Protein AF-A0A9P8XZT4-F1 (afdb_monomer)

Mean predicted aligned error: 15.13 Å

Structure (mmCIF, N/CA/C/O backbone):
data_AF-A0A9P8XZT4-F1
#
_entry.id   AF-A0A9P8XZT4-F1
#
loop_
_atom_site.group_PDB
_atom_site.id
_atom_site.type_symbol
_atom_site.label_atom_id
_atom_site.label_alt_id
_atom_site.label_comp_id
_atom_site.label_asym_id
_atom_site.label_entity_id
_atom_site.label_seq_id
_atom_site.pdbx_PDB_ins_code
_atom_site.Cartn_x
_atom_site.Cartn_y
_atom_site.Cartn_z
_atom_site.occupancy
_atom_site.B_iso_or_equiv
_atom_site.auth_seq_id
_atom_site.auth_comp_id
_atom_site.auth_asym_id
_atom_site.auth_atom_id
_atom_site.pdbx_PDB_model_num
ATOM 1 N N . MET A 1 1 ? 25.830 -25.599 44.514 1.00 41.09 1 MET A N 1
ATOM 2 C CA . MET A 1 1 ? 24.971 -24.622 45.222 1.00 41.09 1 MET A CA 1
ATOM 3 C C . MET A 1 1 ? 25.145 -23.293 44.499 1.00 41.09 1 MET A C 1
ATOM 5 O O . MET A 1 1 ? 26.163 -22.660 44.702 1.00 41.09 1 MET A O 1
ATOM 9 N N . LEU A 1 2 ? 24.335 -22.902 43.520 1.00 36.41 2 LEU A N 1
ATOM 10 C CA . LEU A 1 2 ? 22.874 -22.898 43.446 1.00 36.41 2 LEU A CA 1
ATOM 11 C C . LEU A 1 2 ? 22.393 -23.419 42.082 1.00 36.41 2 LEU A C 1
ATOM 13 O O . LEU A 1 2 ? 22.782 -22.883 41.049 1.00 36.41 2 LEU A O 1
ATOM 17 N N . ASP A 1 3 ? 21.547 -24.446 42.111 1.00 35.56 3 ASP A N 1
ATOM 18 C CA . ASP A 1 3 ? 20.791 -24.936 40.960 1.00 35.56 3 ASP A CA 1
ATOM 19 C C . ASP A 1 3 ? 19.491 -24.132 40.785 1.00 35.56 3 ASP A C 1
ATOM 21 O O . ASP A 1 3 ? 18.812 -23.801 41.753 1.00 35.56 3 ASP A O 1
ATOM 25 N N . THR A 1 4 ? 19.177 -23.856 39.518 1.00 47.72 4 THR A N 1
ATOM 26 C CA . THR A 1 4 ? 17.858 -23.706 38.871 1.00 47.72 4 THR A CA 1
ATOM 27 C C . THR A 1 4 ? 16.615 -23.404 39.732 1.00 47.72 4 THR A C 1
ATOM 29 O O . THR A 1 4 ? 16.105 -24.260 40.443 1.00 47.72 4 THR A O 1
ATOM 32 N N . THR A 1 5 ? 16.004 -22.228 39.531 1.00 41.41 5 THR A N 1
ATOM 33 C CA . THR A 1 5 ? 14.558 -22.022 39.762 1.00 41.41 5 THR A CA 1
ATOM 34 C C . THR A 1 5 ? 13.958 -21.143 38.660 1.00 41.41 5 THR A C 1
ATOM 36 O O . THR A 1 5 ? 13.770 -19.940 38.806 1.00 41.41 5 THR A O 1
ATOM 39 N N . SER A 1 6 ? 13.626 -21.752 37.522 1.00 49.53 6 SER A N 1
ATOM 40 C CA . SER A 1 6 ? 12.556 -21.228 36.673 1.00 49.53 6 SER A CA 1
ATOM 41 C C . SER A 1 6 ? 11.242 -21.429 37.431 1.00 49.53 6 SER A C 1
ATOM 43 O O . SER A 1 6 ? 10.693 -22.531 37.437 1.00 49.53 6 SER A O 1
ATOM 45 N N . SER A 1 7 ? 10.777 -20.407 38.147 1.00 51.44 7 SER A N 1
ATOM 46 C CA . SER A 1 7 ? 9.504 -20.450 38.865 1.00 51.44 7 SER A CA 1
ATOM 47 C C . SER A 1 7 ? 8.352 -20.575 37.865 1.00 51.44 7 SER A C 1
ATOM 49 O O . SER A 1 7 ? 7.966 -19.625 37.187 1.00 51.44 7 SER A O 1
ATOM 51 N N . THR A 1 8 ? 7.807 -21.782 37.741 1.00 66.44 8 THR A N 1
ATOM 52 C CA . THR A 1 8 ? 6.571 -22.037 37.003 1.00 66.44 8 THR A CA 1
ATOM 53 C C . THR A 1 8 ? 5.421 -21.289 37.677 1.00 66.44 8 THR A C 1
ATOM 55 O O . THR A 1 8 ? 5.265 -21.355 38.897 1.00 66.44 8 THR A O 1
ATOM 58 N N . LEU A 1 9 ? 4.637 -20.548 36.887 1.00 71.56 9 LEU A N 1
ATOM 59 C CA . LEU A 1 9 ? 3.424 -19.863 37.347 1.00 71.56 9 LEU A CA 1
ATOM 60 C C . LEU A 1 9 ? 2.508 -20.851 38.099 1.00 71.56 9 LEU A C 1
ATOM 62 O O . LEU A 1 9 ? 2.389 -21.989 37.648 1.00 71.56 9 LEU A O 1
ATOM 66 N N . PRO A 1 10 ? 1.841 -20.440 39.197 1.00 85.31 10 PRO A N 1
ATOM 67 C CA . PRO A 1 10 ? 0.886 -21.295 39.900 1.00 85.31 10 PRO A CA 1
ATOM 68 C C . PRO A 1 10 ? -0.184 -21.848 38.950 1.00 85.31 10 PRO A C 1
ATOM 70 O O . PRO A 1 10 ? -0.721 -21.089 38.138 1.00 85.31 10 PRO A O 1
ATOM 73 N N . ASP A 1 11 ? -0.534 -23.130 39.083 1.00 79.69 11 ASP A N 1
ATOM 74 C CA . ASP A 1 11 ? -1.438 -23.832 38.154 1.00 79.69 11 ASP A CA 1
ATOM 75 C C . ASP A 1 11 ? -2.777 -23.108 37.963 1.00 79.69 11 ASP A C 1
ATOM 77 O O . ASP A 1 11 ? -3.237 -22.941 36.837 1.00 79.69 11 ASP A O 1
ATOM 81 N N . PHE A 1 12 ? -3.344 -22.552 39.038 1.00 82.06 12 PHE A N 1
ATOM 82 C CA . PHE A 1 12 ? -4.561 -21.736 38.976 1.00 82.06 12 PHE A CA 1
ATOM 83 C C . PHE A 1 12 ? -4.414 -20.507 38.063 1.00 82.06 12 PHE A C 1
ATOM 85 O O . PHE A 1 12 ? -5.311 -20.185 37.287 1.00 82.06 12 PHE A O 1
ATOM 92 N N . VAL A 1 13 ? -3.278 -19.808 38.133 1.00 78.44 13 VAL A N 1
ATOM 93 C CA . VAL A 1 13 ? -3.016 -18.626 37.298 1.00 78.44 13 VAL A CA 1
ATOM 94 C C . VAL A 1 13 ? -2.826 -19.053 35.844 1.00 78.44 13 VAL A C 1
ATOM 96 O O . VAL A 1 13 ? -3.349 -18.403 34.941 1.00 78.44 13 VAL A O 1
ATOM 99 N N . ALA A 1 14 ? -2.135 -20.170 35.608 1.00 75.06 14 ALA A N 1
ATOM 100 C CA . ALA A 1 14 ? -1.971 -20.727 34.270 1.00 75.06 14 ALA A CA 1
ATOM 101 C C . ALA A 1 14 ? -3.313 -21.172 33.657 1.00 75.06 14 ALA A C 1
ATOM 103 O O . ALA A 1 14 ? -3.552 -20.929 32.474 1.00 75.06 14 ALA A O 1
ATOM 104 N N . GLU A 1 15 ? -4.206 -21.772 34.446 1.00 79.00 15 GLU A N 1
ATOM 105 C CA . GLU A 1 15 ? -5.560 -22.138 34.020 1.00 79.00 15 GLU A CA 1
ATOM 106 C C . GLU A 1 15 ? -6.418 -20.913 33.706 1.00 79.00 15 GLU A C 1
ATOM 108 O O . GLU A 1 15 ? -7.066 -20.885 32.662 1.00 79.00 15 GLU A O 1
ATOM 113 N N . GLN A 1 16 ? -6.377 -19.870 34.540 1.00 77.19 16 GLN A N 1
ATOM 114 C CA . GLN A 1 16 ? -7.109 -18.629 34.272 1.00 77.19 16 GLN A CA 1
ATOM 115 C C . GLN A 1 16 ? -6.600 -17.929 33.008 1.00 77.19 16 GLN A C 1
ATOM 117 O O . GLN A 1 16 ? -7.400 -17.521 32.170 1.00 77.19 16 GLN A O 1
ATOM 122 N N . LEU A 1 17 ? -5.281 -17.850 32.806 1.00 75.56 17 LEU A N 1
ATOM 123 C CA . LEU A 1 17 ? -4.704 -17.271 31.588 1.00 75.56 17 LEU A CA 1
ATOM 124 C C . LEU A 1 17 ? -5.090 -18.070 30.334 1.00 75.56 17 LEU A C 1
ATOM 126 O O . LEU A 1 17 ? -5.412 -17.476 29.307 1.00 75.56 17 LEU A O 1
ATOM 130 N N . LYS A 1 18 ? -5.128 -19.407 30.417 1.00 75.00 18 LYS A N 1
ATOM 131 C CA . LYS A 1 18 ? -5.632 -20.261 29.328 1.00 75.00 18 LYS A CA 1
ATOM 132 C C . LYS A 1 18 ? -7.135 -20.075 29.104 1.00 75.00 18 LYS A C 1
ATOM 134 O O . LYS A 1 18 ? -7.577 -20.067 27.958 1.00 75.00 18 LYS A O 1
ATOM 139 N N . PHE A 1 19 ? -7.917 -19.882 30.167 1.00 78.50 19 PHE A N 1
ATOM 140 C CA . PHE A 1 19 ? -9.357 -19.642 30.081 1.00 78.50 19 PHE A CA 1
ATOM 141 C C . PHE A 1 19 ? -9.683 -18.333 29.351 1.00 78.50 19 PHE A C 1
ATOM 143 O O . PHE A 1 19 ? -10.593 -18.323 28.527 1.00 78.50 19 PHE A O 1
ATOM 150 N N . LEU A 1 20 ? -8.901 -17.267 29.565 1.00 69.31 20 LEU A N 1
ATOM 151 C CA . LEU A 1 20 ? -9.070 -15.987 28.856 1.00 69.31 20 LEU A CA 1
ATOM 152 C C . LEU A 1 20 ? -8.923 -16.108 27.333 1.00 69.31 20 LEU A C 1
ATOM 154 O O . LEU A 1 20 ? -9.498 -15.317 26.589 1.00 69.31 20 LEU A O 1
ATOM 158 N N . VAL A 1 21 ? -8.158 -17.095 26.868 1.00 70.38 21 VAL A N 1
ATOM 159 C CA . VAL A 1 21 ? -7.951 -17.362 25.442 1.00 70.38 21 VAL A CA 1
ATOM 160 C C . VAL A 1 21 ? -8.938 -18.412 24.919 1.00 70.38 21 VAL A C 1
ATOM 162 O O . VAL A 1 21 ? -9.202 -18.442 23.720 1.00 70.38 21 VAL A O 1
ATOM 165 N N . ASN A 1 22 ? -9.522 -19.251 25.779 1.00 76.31 22 ASN A N 1
ATOM 166 C CA . ASN A 1 22 ? -10.426 -20.328 25.376 1.00 76.31 22 ASN A CA 1
ATOM 167 C C . ASN A 1 22 ? -11.762 -19.806 24.795 1.00 76.31 22 ASN A C 1
ATOM 169 O O . ASN A 1 22 ? -12.221 -18.698 25.079 1.00 76.31 22 ASN A O 1
ATOM 173 N N . SER A 1 23 ? -12.400 -20.649 23.981 1.00 66.81 23 SER A N 1
ATOM 174 C CA . SER A 1 23 ? -13.705 -20.432 23.345 1.00 66.81 23 SER A CA 1
ATOM 175 C C . SER A 1 23 ? -14.805 -20.020 24.325 1.00 66.81 23 SER A C 1
ATOM 177 O O . SER A 1 23 ? -15.505 -19.034 24.078 1.00 66.81 23 SER A O 1
ATOM 179 N N . ASP A 1 24 ? -14.899 -20.705 25.462 1.00 72.12 24 ASP A N 1
ATOM 180 C CA . ASP A 1 24 ? -15.887 -20.408 26.499 1.00 72.12 24 ASP A CA 1
ATOM 181 C C . ASP A 1 24 ? -15.605 -19.076 27.202 1.00 72.12 24 ASP A C 1
ATOM 183 O O . ASP A 1 24 ? -16.535 -18.331 27.498 1.00 72.12 24 ASP A O 1
ATOM 187 N N . GLY A 1 25 ? -14.331 -18.728 27.411 1.00 72.38 25 GLY A N 1
ATOM 188 C CA . GLY A 1 25 ? -13.934 -17.492 28.086 1.00 72.38 25 GLY A CA 1
ATOM 189 C C . GLY A 1 25 ? -14.255 -16.240 27.275 1.00 72.38 25 GLY A C 1
ATOM 190 O O . GLY A 1 25 ? -14.838 -15.297 27.807 1.00 72.38 25 GLY A O 1
ATOM 191 N N . ILE A 1 26 ? -13.953 -16.239 25.972 1.00 71.06 26 ILE A N 1
ATOM 192 C CA . ILE A 1 26 ? -14.266 -15.105 25.082 1.00 71.06 26 ILE A CA 1
ATOM 193 C C . ILE A 1 26 ? -15.778 -14.981 24.859 1.00 71.06 26 ILE A C 1
ATOM 195 O O . ILE A 1 26 ? -16.307 -13.870 24.836 1.00 71.06 26 ILE A O 1
ATOM 199 N N . SER A 1 27 ? -16.494 -16.102 24.749 1.00 68.69 27 SER A N 1
ATOM 200 C CA . SER A 1 27 ? -17.956 -16.097 24.606 1.00 68.69 27 SER A CA 1
ATOM 201 C C . SER A 1 27 ? -18.647 -15.613 25.881 1.00 68.69 27 SER A C 1
ATOM 203 O O . SER A 1 27 ? -19.569 -14.801 25.814 1.00 68.69 27 SER A O 1
ATOM 205 N N . GLU A 1 28 ? -18.175 -16.053 27.050 1.00 75.88 28 GLU A N 1
ATOM 206 C CA . GLU A 1 28 ? -18.648 -15.567 28.346 1.00 75.88 28 GLU A CA 1
ATOM 207 C C . GLU A 1 28 ? -18.312 -14.091 28.542 1.00 75.88 28 GLU A C 1
ATOM 209 O O . GLU A 1 28 ? -19.119 -13.353 29.099 1.00 75.88 28 GLU A O 1
ATOM 214 N N . LEU A 1 29 ? -17.167 -13.626 28.042 1.00 74.31 29 LEU A N 1
ATOM 215 C CA . LEU A 1 29 ? -16.813 -12.216 28.068 1.00 74.31 29 LEU A CA 1
ATOM 216 C C . LEU A 1 29 ? -17.762 -11.386 27.205 1.00 74.31 29 LEU A C 1
ATOM 218 O O . LEU A 1 29 ? -18.354 -10.438 27.714 1.00 74.31 29 LEU A O 1
ATOM 222 N N . LEU A 1 30 ? -17.978 -11.767 25.944 1.00 70.44 30 LEU A N 1
ATOM 223 C CA . LEU A 1 30 ? -18.949 -11.100 25.073 1.00 70.44 30 LEU A CA 1
ATOM 224 C C . LEU A 1 30 ? -20.351 -11.117 25.701 1.00 70.44 30 LEU A C 1
ATOM 226 O O . LEU A 1 30 ? -21.034 -10.094 25.708 1.00 70.44 30 LEU A O 1
ATOM 230 N N . ARG A 1 31 ? -20.754 -12.238 26.315 1.00 71.25 31 ARG A N 1
ATOM 231 C CA . ARG A 1 31 ? -22.026 -12.350 27.040 1.00 71.25 31 ARG A CA 1
ATOM 232 C C . ARG A 1 31 ? -22.084 -11.383 28.219 1.00 71.25 31 ARG A C 1
ATOM 234 O O . ARG A 1 31 ? -23.047 -10.626 28.315 1.00 71.25 31 ARG A O 1
ATOM 241 N N . ARG A 1 32 ? -21.058 -11.357 29.072 1.00 71.50 32 ARG A N 1
ATOM 242 C CA . ARG A 1 32 ? -20.968 -10.444 30.218 1.00 71.50 32 ARG A CA 1
ATOM 243 C C . ARG A 1 32 ? -21.059 -8.998 29.767 1.00 71.50 32 ARG A C 1
ATOM 245 O O . ARG A 1 32 ? -21.919 -8.295 30.282 1.00 71.50 32 ARG A O 1
ATOM 252 N N . PHE A 1 33 ? -20.308 -8.613 28.738 1.00 66.88 33 PHE A N 1
ATOM 253 C CA . PHE A 1 33 ? -20.389 -7.281 28.138 1.00 66.88 33 PHE A CA 1
ATOM 254 C C . PHE A 1 33 ? -21.810 -6.942 27.668 1.00 66.88 33 PHE A C 1
ATOM 256 O O . PHE A 1 33 ? -22.321 -5.886 28.023 1.00 66.88 33 PHE A O 1
ATOM 263 N N . THR A 1 34 ? -22.498 -7.850 26.964 1.00 63.94 34 THR A N 1
ATOM 264 C CA . THR A 1 34 ? -23.896 -7.614 26.540 1.00 63.94 34 THR A CA 1
ATOM 265 C C . THR A 1 34 ? -24.903 -7.554 27.692 1.00 63.94 34 THR A C 1
ATOM 267 O O . THR A 1 34 ? -25.994 -7.016 27.520 1.00 63.94 34 THR A O 1
ATOM 270 N N . THR A 1 35 ? -24.585 -8.131 28.856 1.00 64.38 35 THR A N 1
ATOM 271 C CA . THR A 1 35 ? -25.451 -8.081 30.047 1.00 64.38 35 THR A CA 1
ATOM 272 C C . THR A 1 35 ? -25.158 -6.889 30.952 1.00 64.38 35 THR A C 1
ATOM 274 O O . THR A 1 35 ? -26.060 -6.426 31.644 1.00 64.38 35 THR A O 1
ATOM 277 N N . THR A 1 36 ? -23.918 -6.392 30.958 1.00 58.19 36 THR A N 1
ATOM 278 C CA . THR A 1 36 ? -23.486 -5.247 31.770 1.00 58.19 36 THR A CA 1
ATOM 279 C C . THR A 1 36 ? -23.626 -3.916 31.045 1.00 58.19 36 THR A C 1
ATOM 281 O O . THR A 1 36 ? -23.575 -2.885 31.708 1.00 58.19 36 THR A O 1
ATOM 284 N N . SER A 1 37 ? -23.812 -3.922 29.719 1.00 54.22 37 SER A N 1
ATOM 285 C CA . SER A 1 37 ? -24.103 -2.723 28.933 1.00 54.22 37 SER A CA 1
ATOM 286 C C . SER A 1 37 ? -25.434 -2.122 29.391 1.00 54.22 37 SER A C 1
ATOM 288 O O . SER A 1 37 ? -26.519 -2.548 28.978 1.00 54.22 37 SER A O 1
ATOM 290 N N . SER A 1 38 ? -25.353 -1.168 30.315 1.00 46.41 38 SER A N 1
ATOM 291 C CA . SER A 1 38 ? -26.501 -0.418 30.807 1.00 46.41 38 SER A CA 1
ATOM 292 C C . SER A 1 38 ? -26.961 0.549 29.713 1.00 46.41 38 SER A C 1
ATOM 294 O O . SER A 1 38 ? -26.127 1.250 29.144 1.00 46.41 38 SER A O 1
ATOM 296 N N . PRO A 1 39 ? -28.272 0.691 29.446 1.00 51.78 39 PRO A N 1
ATOM 297 C CA . PRO A 1 39 ? -28.791 1.631 28.446 1.00 51.78 39 PRO A CA 1
ATOM 298 C C . PRO A 1 39 ? -28.491 3.114 28.752 1.00 51.78 39 PRO A C 1
ATOM 300 O O . PRO A 1 39 ? -28.840 3.980 27.952 1.00 51.78 39 PRO A O 1
ATOM 303 N N . SER A 1 40 ? -27.886 3.424 29.905 1.00 44.03 40 SER A N 1
ATOM 304 C CA . SER A 1 40 ? -27.545 4.780 30.348 1.00 44.03 40 SER A CA 1
ATOM 305 C C . SER A 1 40 ? -26.144 5.249 29.947 1.00 44.03 40 SER A C 1
ATOM 307 O O . SER A 1 40 ? -25.912 6.455 29.910 1.00 44.03 40 SER A O 1
ATOM 309 N N . VAL A 1 41 ? -25.210 4.329 29.687 1.00 48.72 41 VAL A N 1
ATOM 310 C CA . VAL A 1 41 ? -23.827 4.648 29.309 1.00 48.72 41 VAL A CA 1
ATOM 311 C C . VAL A 1 41 ? -23.712 4.426 27.808 1.00 48.72 41 VAL A C 1
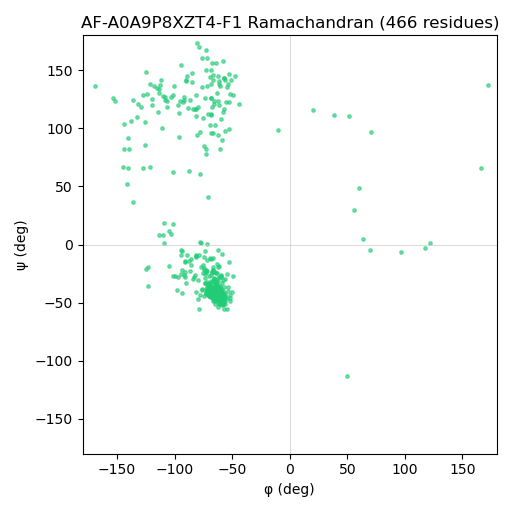ATOM 313 O O . VAL A 1 41 ? -24.167 3.414 27.283 1.00 48.72 41 VAL A O 1
ATOM 316 N N . GLY A 1 42 ? -23.227 5.426 27.076 1.00 55.78 42 GLY A N 1
ATOM 317 C CA . GLY A 1 42 ? -23.266 5.393 25.619 1.00 55.78 42 GLY A CA 1
ATOM 318 C C . GLY A 1 42 ? -22.550 4.150 25.060 1.00 55.78 42 GLY A C 1
ATOM 319 O O . GLY A 1 42 ? -21.478 3.802 25.545 1.00 55.78 42 GLY A O 1
ATOM 320 N N . PRO A 1 43 ? -23.050 3.533 23.975 1.00 60.28 43 PRO A N 1
ATOM 321 C CA . PRO A 1 43 ? -22.443 2.345 23.346 1.00 60.28 43 PRO A CA 1
ATOM 322 C C . PRO A 1 43 ? -20.992 2.548 22.862 1.00 60.28 43 PRO A C 1
ATOM 324 O O . PRO A 1 43 ? -20.339 1.600 22.442 1.00 60.28 43 PRO A O 1
ATOM 327 N N . SER A 1 44 ? -20.484 3.784 22.891 1.00 64.81 44 SER A N 1
ATOM 328 C CA . SER A 1 44 ? -19.087 4.098 22.594 1.00 64.81 44 SER A CA 1
ATOM 329 C C . SER A 1 44 ? -18.143 3.734 23.743 1.00 64.81 44 SER A C 1
ATOM 331 O O . SER A 1 44 ? -17.046 3.263 23.474 1.00 64.81 44 SER A O 1
ATOM 333 N N . GLU A 1 45 ? -18.543 3.926 25.004 1.00 72.19 45 GLU A N 1
ATOM 334 C CA . GLU A 1 45 ? -17.672 3.651 26.161 1.00 72.19 45 GLU A CA 1
ATOM 335 C C . GLU A 1 45 ? -17.506 2.139 26.372 1.00 72.19 45 GLU A C 1
ATOM 337 O O . GLU A 1 45 ? -16.388 1.649 26.535 1.00 72.19 45 GLU A O 1
ATOM 342 N N . ASP A 1 46 ? -18.596 1.379 26.234 1.00 73.81 46 ASP A N 1
ATOM 343 C CA . ASP A 1 46 ? -18.566 -0.088 26.284 1.00 73.81 46 ASP A CA 1
ATOM 344 C C . ASP A 1 46 ? -17.695 -0.681 25.163 1.00 73.81 46 ASP A C 1
ATOM 346 O O . ASP A 1 46 ? -16.941 -1.635 25.380 1.00 73.81 46 ASP A O 1
ATOM 350 N N . ALA A 1 47 ? -17.758 -0.096 23.959 1.00 78.50 47 ALA A N 1
ATOM 351 C CA . ALA A 1 47 ? -16.897 -0.484 22.844 1.00 78.50 47 ALA A CA 1
ATOM 352 C C . ALA A 1 47 ? -15.418 -0.191 23.137 1.00 78.50 47 ALA A C 1
ATOM 354 O O . ALA A 1 47 ? -14.576 -1.046 22.868 1.00 78.50 47 ALA A O 1
ATOM 355 N N . ASN A 1 48 ? -15.107 0.962 23.736 1.00 81.38 48 ASN A N 1
ATOM 356 C CA . ASN A 1 48 ? -13.742 1.335 24.107 1.00 81.38 48 ASN A CA 1
ATOM 357 C C . ASN A 1 48 ? -13.148 0.372 25.147 1.00 81.38 48 ASN A C 1
ATOM 359 O O . ASN A 1 48 ? -11.994 -0.044 25.012 1.00 81.38 48 ASN A O 1
ATOM 363 N N . LEU A 1 49 ? -13.925 -0.019 26.164 1.00 81.88 49 LEU A N 1
ATOM 364 C CA . LEU A 1 49 ? -13.469 -0.951 27.198 1.00 81.88 49 LEU A CA 1
ATOM 365 C C . LEU A 1 49 ? -13.198 -2.345 26.617 1.00 81.88 49 LEU A C 1
ATOM 367 O O . LEU A 1 49 ? -12.138 -2.927 26.868 1.00 81.88 49 LEU A O 1
ATOM 371 N N . LEU A 1 50 ? -14.121 -2.856 25.796 1.00 83.56 50 LEU A N 1
ATOM 372 C CA . LEU A 1 50 ? -13.944 -4.132 25.105 1.00 83.56 50 LEU A CA 1
ATOM 373 C C . LEU A 1 50 ? -12.748 -4.084 24.144 1.00 83.56 50 LEU A C 1
ATOM 375 O O . LEU A 1 50 ? -11.973 -5.042 24.075 1.00 83.56 50 LEU A O 1
ATOM 379 N N . ALA A 1 51 ? -12.569 -2.966 23.434 1.00 83.62 51 ALA A N 1
ATOM 380 C CA . ALA A 1 51 ? -11.451 -2.772 22.525 1.00 83.62 51 ALA A CA 1
ATOM 381 C C . ALA A 1 51 ? -10.112 -2.751 23.262 1.00 83.62 51 ALA A C 1
ATOM 383 O O . ALA A 1 51 ? -9.194 -3.480 22.889 1.00 83.62 51 ALA A O 1
ATOM 384 N N . GLY A 1 52 ? -10.018 -1.987 24.352 1.00 82.94 52 GLY A N 1
ATOM 385 C CA . GLY A 1 52 ? -8.831 -1.939 25.200 1.00 82.94 52 GLY A CA 1
ATOM 386 C C . GLY A 1 52 ? -8.469 -3.313 25.758 1.00 82.94 52 GLY A C 1
ATOM 387 O O . GLY A 1 52 ? -7.327 -3.746 25.626 1.00 82.94 52 GLY A O 1
ATOM 388 N N . TYR A 1 53 ? -9.449 -4.034 26.306 1.00 83.69 53 TYR A N 1
ATOM 389 C CA . TYR A 1 53 ? -9.238 -5.383 26.825 1.00 83.69 53 TYR A CA 1
ATOM 390 C C . TYR A 1 53 ? -8.755 -6.358 25.740 1.00 83.69 53 TYR A C 1
ATOM 392 O O . TYR A 1 53 ? -7.773 -7.077 25.928 1.00 83.69 53 TYR A O 1
ATOM 400 N N . THR A 1 54 ? -9.405 -6.351 24.577 1.00 83.56 54 THR A N 1
ATOM 401 C CA . THR A 1 54 ? -9.068 -7.251 23.468 1.00 83.56 54 THR A CA 1
ATOM 402 C C . THR A 1 54 ? -7.680 -6.960 22.901 1.00 83.56 54 THR A C 1
ATOM 404 O O . THR A 1 54 ? -6.917 -7.886 22.640 1.00 83.56 54 THR A O 1
ATOM 407 N N . LEU A 1 55 ? -7.311 -5.686 22.750 1.00 84.25 55 LEU A N 1
ATOM 408 C CA . LEU A 1 55 ? -5.972 -5.303 22.300 1.00 84.25 55 LEU A CA 1
ATOM 409 C C . LEU A 1 55 ? -4.893 -5.728 23.302 1.00 84.25 55 LEU A C 1
ATOM 411 O O . LEU A 1 55 ? -3.814 -6.155 22.895 1.00 84.25 55 LEU A O 1
ATOM 415 N N . VAL A 1 56 ? -5.178 -5.655 24.607 1.00 84.25 56 VAL A N 1
ATOM 416 C CA . VAL A 1 56 ? -4.274 -6.183 25.638 1.00 84.25 56 VAL A CA 1
ATOM 417 C C . VAL A 1 56 ? -4.144 -7.701 25.511 1.00 84.25 56 VAL A C 1
ATOM 419 O O . VAL A 1 56 ? -3.022 -8.200 25.515 1.00 84.25 56 VAL A O 1
ATOM 422 N N . LEU A 1 57 ? -5.243 -8.435 25.305 1.00 83.06 57 LEU A N 1
ATOM 423 C CA . LEU A 1 57 ? -5.181 -9.881 25.063 1.00 83.06 57 LEU A CA 1
ATOM 424 C C . LEU A 1 57 ? -4.330 -10.236 23.839 1.00 83.06 57 LEU A C 1
ATOM 426 O O . LEU A 1 57 ? -3.483 -11.123 23.927 1.00 83.06 57 LEU A O 1
ATOM 430 N N . LEU A 1 58 ? -4.519 -9.536 22.718 1.00 83.69 58 LEU A N 1
ATOM 431 C CA . LEU A 1 58 ? -3.751 -9.767 21.491 1.00 83.69 58 LEU A CA 1
ATOM 432 C C . LEU A 1 58 ? -2.254 -9.484 21.686 1.00 83.69 58 LEU A C 1
ATOM 434 O O . LEU A 1 58 ? -1.421 -10.205 21.140 1.00 83.69 58 LEU A O 1
ATOM 438 N N . LYS A 1 59 ? -1.902 -8.482 22.502 1.00 81.56 59 LYS A N 1
ATOM 439 C CA . LYS A 1 59 ? -0.505 -8.183 22.856 1.00 81.56 59 LYS A CA 1
ATOM 440 C C . LYS A 1 59 ? 0.101 -9.214 23.809 1.00 81.56 59 LYS A C 1
ATOM 442 O O . LYS A 1 59 ? 1.260 -9.578 23.643 1.00 81.56 59 LYS A O 1
ATOM 447 N N . CYS A 1 60 ? -0.651 -9.674 24.808 1.00 83.12 60 CYS A N 1
ATOM 448 C CA . CYS A 1 60 ? -0.167 -10.647 25.789 1.00 83.12 60 CYS A CA 1
ATOM 449 C C . CYS A 1 60 ? -0.045 -12.065 25.211 1.00 83.12 60 CYS A C 1
ATOM 451 O O . CYS A 1 60 ? 0.810 -12.829 25.656 1.00 83.12 60 CYS A O 1
ATOM 453 N N . PHE A 1 61 ? -0.871 -12.416 24.220 1.00 82.56 61 PHE A N 1
ATOM 454 C CA . PHE A 1 61 ? -0.934 -13.757 23.633 1.00 82.56 61 PHE A CA 1
ATOM 455 C C . PHE A 1 61 ? -0.805 -13.730 22.100 1.00 82.56 61 PHE A C 1
ATOM 457 O O . PHE A 1 61 ? -1.740 -14.122 21.398 1.00 82.56 61 PHE A O 1
ATOM 464 N N . PRO A 1 62 ? 0.358 -13.332 21.549 1.00 80.69 62 PRO A N 1
ATOM 465 C CA . PRO A 1 62 ? 0.537 -13.197 20.101 1.00 80.69 62 PRO A CA 1
ATOM 466 C C . PRO A 1 62 ? 0.321 -14.519 19.348 1.00 80.69 62 PRO A C 1
ATOM 468 O O . PRO A 1 62 ? -0.283 -14.527 18.279 1.00 80.69 62 PRO A O 1
ATOM 471 N N . ASN A 1 63 ? 0.725 -15.650 19.938 1.00 83.00 63 ASN A N 1
ATOM 472 C CA . ASN A 1 63 ? 0.586 -16.980 19.329 1.00 83.00 63 ASN A CA 1
ATOM 473 C C . ASN A 1 63 ? -0.876 -17.423 19.146 1.00 83.00 63 ASN A C 1
ATOM 475 O O . ASN A 1 63 ? -1.152 -18.248 18.285 1.00 83.00 63 ASN A O 1
ATOM 479 N N . TYR A 1 64 ? -1.804 -16.875 19.935 1.00 81.38 64 TYR A N 1
ATOM 480 C CA . TYR A 1 64 ? -3.238 -17.170 19.849 1.00 81.38 64 TYR A CA 1
ATOM 481 C C . TYR A 1 64 ? -4.029 -16.032 19.189 1.00 81.38 64 TYR A C 1
ATOM 483 O O . TYR A 1 64 ? -5.259 -16.014 19.244 1.00 81.38 64 TYR A O 1
ATOM 491 N N . GLY A 1 65 ? -3.343 -15.060 18.578 1.00 80.94 65 GLY A N 1
ATOM 492 C CA . GLY A 1 65 ? -3.976 -13.863 18.029 1.00 80.94 65 GLY A CA 1
ATOM 493 C C . GLY A 1 65 ? -5.021 -14.171 16.957 1.00 80.94 65 GLY A C 1
ATOM 494 O O . GLY A 1 65 ? -6.110 -13.599 16.982 1.00 80.94 65 GLY A O 1
ATOM 495 N N . ASP A 1 66 ? -4.728 -15.102 16.048 1.00 83.31 66 ASP A N 1
ATOM 496 C CA . ASP A 1 66 ? -5.664 -15.485 14.985 1.00 83.31 66 ASP A CA 1
ATOM 497 C C . ASP A 1 66 ? -6.878 -16.236 15.543 1.00 83.31 66 ASP A C 1
ATOM 499 O O . ASP A 1 66 ? -8.009 -15.936 15.164 1.00 83.31 66 ASP A O 1
ATOM 503 N N . ASP A 1 67 ? -6.684 -17.110 16.530 1.00 81.62 67 ASP A N 1
ATOM 504 C CA . ASP A 1 67 ? -7.784 -17.809 17.194 1.00 81.62 67 ASP A CA 1
ATOM 505 C C . ASP A 1 67 ? -8.726 -16.841 17.929 1.00 81.62 67 ASP A C 1
ATOM 507 O O . ASP A 1 67 ? -9.951 -16.987 17.879 1.00 81.62 67 ASP A O 1
ATOM 511 N N . ILE A 1 68 ? -8.170 -15.822 18.596 1.00 81.62 68 ILE A N 1
ATOM 512 C CA . ILE A 1 68 ? -8.946 -14.761 19.252 1.00 81.62 68 ILE A CA 1
ATOM 513 C C . ILE A 1 68 ? -9.756 -13.983 18.204 1.00 81.62 68 ILE A C 1
ATOM 515 O O . ILE A 1 68 ? -10.952 -13.756 18.402 1.00 81.62 68 ILE A O 1
ATOM 519 N N . LYS A 1 69 ? -9.148 -13.624 17.065 1.00 85.81 69 LYS A N 1
ATOM 520 C CA . LYS A 1 69 ? -9.828 -12.911 15.968 1.00 85.81 69 LYS A CA 1
ATOM 521 C C . LYS A 1 69 ? -10.938 -13.748 15.333 1.00 85.81 69 LYS A C 1
ATOM 523 O O . LYS A 1 69 ? -12.028 -13.219 15.123 1.00 85.81 69 LYS A O 1
ATOM 528 N N . ILE A 1 70 ? -10.711 -15.043 15.093 1.00 84.62 70 ILE A N 1
ATOM 529 C CA . ILE A 1 70 ? -11.734 -15.983 14.601 1.00 84.62 70 ILE A CA 1
ATOM 530 C C . ILE A 1 70 ? -12.921 -16.014 15.565 1.00 84.62 70 ILE A C 1
ATOM 532 O O . ILE A 1 70 ? -14.075 -15.901 15.148 1.00 84.62 70 ILE A O 1
ATOM 536 N N . ARG A 1 71 ? -12.656 -16.114 16.870 1.00 79.81 71 ARG A N 1
ATOM 537 C CA . ARG A 1 71 ? -13.716 -16.161 17.884 1.00 79.81 71 ARG A CA 1
ATOM 538 C C . ARG A 1 71 ? -14.515 -14.864 17.950 1.00 79.81 71 ARG A C 1
ATOM 540 O O . ARG A 1 71 ? -15.742 -14.909 17.937 1.00 79.81 71 ARG A O 1
ATOM 547 N N . LEU A 1 72 ? -13.846 -13.713 17.937 1.00 82.44 72 LEU A N 1
ATOM 548 C CA . LEU A 1 72 ? -14.516 -12.410 17.883 1.00 82.44 72 LEU A CA 1
ATOM 549 C C . LEU A 1 72 ? -15.340 -12.242 16.605 1.00 82.44 72 LEU A C 1
ATOM 551 O O . LEU A 1 72 ? -16.441 -11.698 16.650 1.00 82.44 72 LEU A O 1
ATOM 555 N N . PHE A 1 73 ? -14.845 -12.756 15.480 1.00 81.50 73 PHE A N 1
ATOM 556 C CA . PHE A 1 73 ? -15.554 -12.749 14.206 1.00 81.50 73 PHE A CA 1
ATOM 557 C C . PHE A 1 73 ? -16.854 -13.575 14.244 1.00 81.50 73 PHE A C 1
ATOM 559 O O . PHE A 1 73 ? -17.876 -13.156 13.689 1.00 81.50 73 PHE A O 1
ATOM 566 N N . HIS A 1 74 ? -16.856 -14.714 14.941 1.00 78.44 74 HIS A N 1
ATOM 567 C CA . HIS A 1 74 ? -18.066 -15.509 15.178 1.00 78.44 74 HIS A CA 1
ATOM 568 C C . HIS A 1 74 ? -18.985 -14.935 16.267 1.00 78.44 74 HIS A C 1
ATOM 570 O O . HIS A 1 74 ? -20.167 -15.264 16.281 1.00 78.44 74 HIS A O 1
ATOM 576 N N . GLY A 1 75 ? -18.477 -14.059 17.136 1.00 77.44 75 GLY A N 1
ATOM 577 C CA . GLY A 1 75 ? -19.249 -13.430 18.206 1.00 77.44 75 GLY A CA 1
ATOM 578 C C . GLY A 1 75 ? -20.341 -12.478 17.707 1.00 77.44 75 GLY A C 1
ATOM 579 O O . GLY A 1 75 ? -20.135 -11.717 16.759 1.00 77.44 75 GLY A O 1
ATOM 580 N N . ASP A 1 76 ? -21.492 -12.498 18.380 1.00 79.12 76 ASP A N 1
ATOM 581 C CA . ASP A 1 76 ? -22.605 -11.574 18.149 1.00 79.12 76 ASP A CA 1
ATOM 582 C C . ASP A 1 76 ? -22.848 -10.700 19.375 1.00 79.12 76 ASP A C 1
ATOM 584 O O . ASP A 1 76 ? -22.926 -11.189 20.504 1.00 79.12 76 ASP A O 1
ATOM 588 N N . ILE A 1 77 ? -23.022 -9.401 19.140 1.00 77.75 77 ILE A N 1
ATOM 589 C CA . ILE A 1 77 ? -23.312 -8.417 20.178 1.00 77.75 77 ILE A CA 1
ATOM 590 C C . ILE A 1 77 ? -24.779 -8.018 20.049 1.00 77.75 77 ILE A C 1
ATOM 592 O O . ILE A 1 77 ? -25.251 -7.587 18.993 1.00 77.75 77 ILE A O 1
ATOM 596 N N . LYS A 1 78 ? -25.532 -8.184 21.137 1.00 72.06 78 LYS A N 1
ATOM 597 C CA . LYS A 1 78 ? -26.924 -7.737 21.221 1.00 72.06 78 LYS A CA 1
ATOM 598 C C . LYS A 1 78 ? -26.927 -6.258 21.569 1.00 72.06 78 LYS A C 1
ATOM 600 O O . LYS A 1 78 ? -26.495 -5.889 22.652 1.00 72.06 78 LYS A O 1
ATOM 605 N N . THR A 1 79 ? -27.437 -5.429 20.669 1.00 67.56 79 THR A N 1
ATOM 606 C CA . THR A 1 79 ? -27.599 -3.992 20.916 1.00 67.56 79 THR A CA 1
ATOM 607 C C . THR A 1 79 ? -29.082 -3.642 21.013 1.00 67.56 79 THR A C 1
ATOM 609 O O . THR A 1 79 ? -29.917 -4.194 20.293 1.00 67.56 79 THR A O 1
ATOM 612 N N . SER A 1 80 ? -29.425 -2.735 21.926 1.00 59.25 80 SER A N 1
ATOM 613 C CA . SER A 1 80 ? -30.777 -2.201 22.120 1.00 59.25 80 SER A CA 1
ATOM 614 C C . SER A 1 80 ? -30.898 -0.816 21.478 1.00 59.25 80 SER A C 1
ATOM 616 O O . SER A 1 80 ? -31.121 0.193 22.140 1.00 59.25 80 SER A O 1
ATOM 618 N N . SER A 1 81 ? -30.735 -0.740 20.157 1.00 50.72 81 SER A N 1
ATOM 619 C CA . SER A 1 81 ? -30.992 0.500 19.418 1.00 50.72 81 SER A CA 1
ATOM 620 C C . SER A 1 81 ? -32.489 0.607 19.099 1.00 50.72 81 SER A C 1
ATOM 622 O O . SER A 1 81 ? -33.030 -0.222 18.374 1.00 50.72 81 SER A O 1
ATOM 624 N N . SER A 1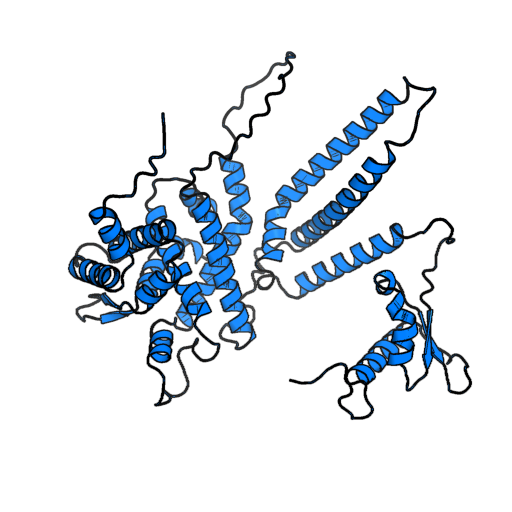 82 ? -33.176 1.622 19.637 1.00 47.22 82 SER A N 1
ATOM 625 C CA . SER A 1 82 ? -34.585 1.937 19.318 1.00 47.22 82 SER A CA 1
ATOM 626 C C . SER A 1 82 ? -35.601 0.817 19.640 1.00 47.22 82 SER A C 1
ATOM 628 O O . SER A 1 82 ? -36.427 0.432 18.815 1.00 47.22 82 SER A O 1
ATOM 630 N N . GLY A 1 83 ? -35.543 0.246 20.850 1.00 52.16 83 GLY A N 1
ATOM 631 C CA . GLY A 1 83 ? -36.589 -0.651 21.379 1.00 52.16 83 GLY A CA 1
ATOM 632 C C . GLY A 1 83 ? -36.723 -2.032 20.713 1.00 52.16 83 GLY A C 1
ATOM 633 O O . GLY A 1 83 ? -37.490 -2.860 21.199 1.00 52.16 83 GLY A O 1
ATOM 634 N N . LYS A 1 84 ? -35.963 -2.322 19.649 1.00 57.41 84 LYS A N 1
ATOM 635 C CA . LYS A 1 84 ? -35.821 -3.659 19.054 1.00 57.41 84 LYS A CA 1
ATOM 636 C C . LYS A 1 84 ? -34.433 -4.203 19.373 1.00 57.41 84 LYS A C 1
ATOM 638 O O . LYS A 1 84 ? -33.427 -3.549 19.120 1.00 57.41 84 LYS A O 1
ATOM 643 N N . GLN A 1 85 ? -34.375 -5.404 19.942 1.00 62.53 85 GLN A N 1
ATOM 644 C CA . GLN A 1 85 ? -33.112 -6.077 20.228 1.00 62.53 85 GLN A CA 1
ATOM 645 C C . GLN A 1 85 ? -32.535 -6.613 18.914 1.00 62.53 85 GLN A C 1
ATOM 647 O O . GLN A 1 85 ? -33.082 -7.551 18.337 1.00 62.53 85 GLN A O 1
ATOM 652 N N . GLN A 1 86 ? -31.459 -5.996 18.424 1.00 69.00 86 GLN A N 1
ATOM 653 C CA . GLN A 1 86 ? -30.795 -6.413 17.192 1.00 69.00 86 GLN A CA 1
ATOM 654 C C . GLN A 1 86 ? -29.453 -7.065 17.529 1.00 69.00 86 GLN A C 1
ATOM 656 O O . GLN A 1 86 ? -28.609 -6.479 18.210 1.00 69.00 86 GLN A O 1
ATOM 661 N N . THR A 1 87 ? -29.266 -8.298 17.060 1.00 76.19 87 THR A N 1
ATOM 662 C CA . THR A 1 87 ? -27.978 -8.998 17.071 1.00 76.19 87 THR A CA 1
ATOM 663 C C . THR A 1 87 ? -27.140 -8.496 15.904 1.00 76.19 87 THR A C 1
ATOM 665 O O . THR A 1 87 ? -27.545 -8.642 14.749 1.00 76.19 87 THR A O 1
ATOM 668 N N . ILE A 1 88 ? -25.994 -7.893 16.202 1.00 81.06 88 ILE A N 1
ATOM 669 C CA . ILE A 1 88 ? -25.068 -7.352 15.208 1.00 81.06 88 ILE A CA 1
ATOM 670 C C . ILE A 1 88 ? -23.738 -8.114 15.331 1.00 81.06 88 ILE A C 1
ATOM 672 O O . ILE A 1 88 ? -23.274 -8.326 16.456 1.00 81.06 88 ILE A O 1
ATOM 676 N N . PRO A 1 89 ? -23.100 -8.514 14.213 1.00 85.25 89 PRO A N 1
ATOM 677 C CA . PRO A 1 89 ? -21.761 -9.095 14.250 1.00 85.25 89 PRO A CA 1
ATOM 678 C C . PRO A 1 89 ? -20.747 -8.154 14.911 1.00 85.25 89 PRO A C 1
ATOM 680 O O . PRO A 1 89 ? -20.776 -6.944 14.669 1.00 85.25 89 PRO A O 1
ATOM 683 N N . THR A 1 90 ? -19.796 -8.699 15.674 1.00 83.94 90 THR A N 1
ATOM 684 C CA . THR A 1 90 ? -18.766 -7.916 16.389 1.00 83.94 90 THR A CA 1
ATOM 685 C C . THR A 1 90 ? -18.036 -6.907 15.492 1.00 83.94 90 THR A C 1
ATOM 687 O O . THR A 1 90 ? -17.820 -5.764 15.887 1.00 83.94 90 THR A O 1
ATOM 690 N N . VAL A 1 91 ? -17.701 -7.287 14.252 1.00 86.06 91 VAL A N 1
ATOM 691 C CA . VAL A 1 91 ? -17.004 -6.402 13.297 1.00 86.06 91 VAL A CA 1
ATOM 692 C C . VAL A 1 91 ? -17.849 -5.169 12.949 1.00 86.06 91 VAL A C 1
ATOM 694 O O . VAL A 1 91 ? -17.339 -4.050 12.968 1.00 86.06 91 VAL A O 1
ATOM 697 N N . LYS A 1 92 ? -19.153 -5.352 12.697 1.00 85.75 92 LYS A N 1
ATOM 698 C CA . LYS A 1 92 ? -20.087 -4.249 12.414 1.00 85.75 92 LYS A CA 1
ATOM 699 C C . LYS A 1 92 ? -20.339 -3.379 13.640 1.00 85.75 92 LYS A C 1
ATOM 701 O O . LYS A 1 92 ? -20.444 -2.163 13.516 1.00 85.75 92 LYS A O 1
ATOM 706 N N . TYR A 1 93 ? -20.383 -3.978 14.828 1.00 85.75 93 TYR A N 1
ATOM 707 C CA . TYR A 1 93 ? -20.477 -3.226 16.076 1.00 85.75 93 TYR A CA 1
ATOM 708 C C . TYR A 1 93 ? -19.302 -2.249 16.234 1.00 85.75 93 TYR A C 1
ATOM 710 O O . TYR A 1 93 ? -19.518 -1.054 16.441 1.00 85.75 93 TYR A O 1
ATOM 718 N N . PHE A 1 94 ? -18.067 -2.727 16.047 1.00 87.56 94 PHE A N 1
ATOM 719 C CA . PHE A 1 94 ? -16.883 -1.870 16.122 1.00 87.56 94 PHE A CA 1
ATOM 720 C C . PHE A 1 94 ? -16.799 -0.853 14.983 1.00 87.56 94 PHE A C 1
ATOM 722 O O . PHE A 1 94 ? -16.340 0.262 15.212 1.00 87.56 94 PHE A O 1
ATOM 729 N N . TRP A 1 95 ? -17.297 -1.180 13.788 1.00 89.56 95 TRP A N 1
ATOM 730 C CA . TRP A 1 95 ? -17.443 -0.203 12.708 1.00 89.56 95 TRP A CA 1
ATOM 731 C C . TRP A 1 95 ? -18.375 0.953 13.100 1.00 89.56 95 TRP A C 1
ATOM 733 O O . TRP A 1 95 ? -17.999 2.120 12.997 1.00 89.56 95 TRP A O 1
ATOM 743 N N . HIS A 1 96 ? -19.568 0.653 13.622 1.00 87.44 96 HIS A N 1
ATOM 744 C CA . HIS A 1 96 ? -20.503 1.685 14.077 1.00 87.44 96 HIS A CA 1
ATOM 745 C C . HIS A 1 96 ? -19.960 2.497 15.259 1.00 87.44 96 HIS A C 1
ATOM 747 O O . HIS A 1 96 ? -20.242 3.693 15.350 1.00 87.44 96 HIS A O 1
ATOM 753 N N . ALA A 1 97 ? -19.173 1.878 16.144 1.00 85.25 97 ALA A N 1
ATOM 754 C CA . ALA A 1 97 ? -18.461 2.592 17.199 1.00 85.25 97 ALA A CA 1
ATOM 755 C C . ALA A 1 97 ? -17.389 3.529 16.613 1.00 85.25 97 ALA A C 1
ATOM 757 O O . ALA A 1 97 ? -17.356 4.707 16.962 1.00 85.25 97 ALA A O 1
ATOM 758 N N . ALA A 1 98 ? -16.590 3.057 15.649 1.00 87.19 98 ALA A N 1
ATOM 759 C CA . ALA A 1 98 ? -15.569 3.856 14.972 1.00 87.19 98 ALA A CA 1
ATOM 760 C C . ALA A 1 98 ? -16.166 5.077 14.249 1.00 87.19 98 ALA A C 1
ATOM 762 O O . ALA A 1 98 ? -15.625 6.176 14.366 1.00 87.19 98 ALA A O 1
ATOM 763 N N . LEU A 1 99 ? -17.319 4.925 13.584 1.00 87.44 99 LEU A N 1
ATOM 764 C CA . LEU A 1 99 ? -18.037 6.024 12.920 1.00 87.44 99 LEU A CA 1
ATOM 765 C C . LEU A 1 99 ? -18.452 7.160 13.867 1.00 87.44 99 LEU A C 1
ATOM 767 O O . LEU A 1 99 ? -18.599 8.301 13.428 1.00 87.44 99 LEU A O 1
ATOM 771 N N . ARG A 1 100 ? -18.666 6.858 15.152 1.00 86.00 100 ARG A N 1
ATOM 772 C CA . ARG A 1 100 ? -19.098 7.834 16.166 1.00 86.00 100 ARG A CA 1
ATOM 773 C C . ARG A 1 100 ? -17.938 8.597 16.798 1.00 86.00 100 ARG A C 1
ATOM 775 O O . ARG A 1 100 ? -18.188 9.601 17.460 1.00 86.00 100 ARG A O 1
ATOM 782 N N . THR A 1 101 ? -16.702 8.150 16.584 1.00 85.12 101 THR A N 1
ATOM 783 C CA . THR A 1 101 ? -15.513 8.806 17.140 1.00 85.12 101 THR A CA 1
ATOM 784 C C . THR A 1 101 ? -15.294 10.192 16.535 1.00 85.12 101 THR A C 1
ATOM 786 O O . THR A 1 101 ? -15.533 10.443 15.345 1.00 85.12 101 THR A O 1
ATOM 789 N N . GLU A 1 102 ? -14.773 11.113 17.342 1.00 81.50 102 GLU A N 1
ATOM 790 C CA . GLU A 1 102 ? -14.400 12.440 16.867 1.00 81.50 102 GLU A CA 1
ATOM 791 C C . GLU A 1 102 ? -13.253 12.383 15.858 1.00 81.50 102 GLU A C 1
ATOM 793 O O . GLU A 1 102 ? -13.214 13.195 14.930 1.00 81.50 102 GLU A O 1
ATOM 798 N N . ILE A 1 103 ? -12.337 11.422 16.013 1.00 82.38 103 ILE A N 1
ATOM 799 C CA . ILE A 1 103 ? -11.225 11.173 15.087 1.00 82.38 103 ILE A CA 1
ATOM 800 C C . ILE A 1 103 ? -11.749 10.865 13.685 1.00 82.38 103 ILE A C 1
ATOM 802 O O . ILE A 1 103 ? -11.300 11.491 12.721 1.00 82.38 103 ILE A O 1
ATOM 806 N N . PHE A 1 104 ? -12.730 9.963 13.559 1.00 85.88 104 PHE A N 1
ATOM 807 C CA . PHE A 1 104 ? -13.333 9.639 12.267 1.00 85.88 104 PHE A CA 1
ATOM 808 C C . PHE A 1 104 ? -13.963 10.882 11.632 1.00 85.88 104 PHE A C 1
ATOM 810 O O . PHE A 1 104 ? -13.686 11.210 10.477 1.00 85.88 104 PHE A O 1
ATOM 817 N N . ARG A 1 105 ? -14.725 11.657 12.414 1.00 84.81 105 ARG A N 1
ATOM 818 C CA . ARG A 1 105 ? -15.342 12.906 11.946 1.00 84.81 105 ARG A CA 1
ATOM 819 C C . ARG A 1 105 ? -14.314 13.960 11.522 1.00 84.81 105 ARG A C 1
ATOM 821 O O . ARG A 1 105 ? -14.548 14.662 10.542 1.00 84.81 105 ARG A O 1
ATOM 828 N N . LYS A 1 106 ? -13.198 14.104 12.245 1.00 83.00 106 LYS A N 1
ATOM 829 C CA . LYS A 1 106 ? -12.112 15.045 11.910 1.00 83.00 106 LYS A CA 1
ATOM 830 C C . LYS A 1 106 ? -11.385 14.623 10.629 1.00 83.00 106 LYS A C 1
ATOM 832 O O . LYS A 1 106 ? -11.121 15.468 9.782 1.00 83.00 106 LYS A O 1
ATOM 837 N N . LEU A 1 107 ? -11.112 13.329 10.458 1.00 81.81 107 LEU A N 1
ATOM 838 C CA . LEU A 1 107 ? -10.409 12.791 9.287 1.00 81.81 107 LEU A CA 1
ATOM 839 C C . LEU A 1 107 ? -11.260 12.765 8.017 1.00 81.81 107 LEU A C 1
ATOM 841 O O . LEU A 1 107 ? 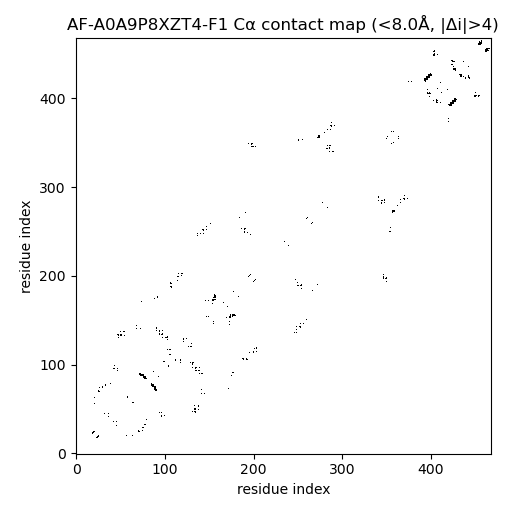-10.714 12.813 6.917 1.00 81.81 107 LEU A O 1
ATOM 845 N N . MET A 1 108 ? -12.583 12.714 8.149 1.00 81.81 108 MET A N 1
ATOM 846 C CA . MET A 1 108 ? -13.507 12.774 7.014 1.00 81.81 108 MET A CA 1
ATOM 847 C C . MET A 1 108 ? -13.781 14.201 6.516 1.00 81.81 108 MET A C 1
ATOM 849 O O . MET A 1 108 ? -14.388 14.367 5.458 1.00 81.81 108 MET A O 1
ATOM 853 N N . GLN A 1 109 ? -13.333 15.242 7.228 1.00 78.94 109 GLN A N 1
ATOM 854 C CA . GLN A 1 109 ? -13.460 16.622 6.751 1.00 78.94 109 GLN A CA 1
ATOM 855 C C . GLN A 1 109 ? -12.555 16.868 5.537 1.00 78.94 109 GLN A C 1
ATOM 857 O O . GLN A 1 109 ? -11.403 16.440 5.488 1.00 78.94 109 GLN A O 1
ATOM 862 N N . SER A 1 110 ? -13.087 17.587 4.544 1.00 57.72 110 SER A N 1
ATOM 863 C CA . SER A 1 110 ? -12.455 17.810 3.234 1.00 57.72 110 SER A CA 1
ATOM 864 C C . SER A 1 110 ? -11.095 18.515 3.301 1.00 57.72 110 SER A C 1
ATOM 866 O O . SER A 1 110 ? -10.257 18.322 2.420 1.00 57.72 110 SER A O 1
ATOM 868 N N . LYS A 1 111 ? -10.853 19.305 4.352 1.00 60.91 111 LYS A N 1
ATOM 869 C CA . LYS A 1 111 ? -9.553 19.893 4.683 1.00 60.91 111 LYS A CA 1
ATOM 870 C C . LYS A 1 111 ? -9.265 19.643 6.158 1.00 60.91 111 LYS A C 1
ATOM 872 O O . LYS A 1 111 ? -10.019 20.082 7.019 1.00 60.91 111 LYS A O 1
ATOM 877 N N . ILE A 1 112 ? -8.164 18.957 6.443 1.00 63.31 112 ILE A N 1
ATOM 878 C CA . ILE A 1 112 ? -7.680 18.771 7.811 1.00 63.31 112 ILE A CA 1
ATOM 879 C C . ILE A 1 112 ? -6.998 20.083 8.215 1.00 63.31 112 ILE A C 1
ATOM 881 O O . ILE A 1 112 ? -5.853 20.323 7.850 1.00 63.31 112 ILE A O 1
ATOM 885 N N . THR A 1 113 ? -7.718 20.964 8.914 1.00 54.34 113 THR A N 1
ATOM 886 C CA . THR A 1 113 ? -7.225 22.305 9.286 1.00 54.34 113 THR A CA 1
ATOM 887 C C . THR A 1 113 ? -6.013 22.245 10.225 1.00 54.34 113 THR A C 1
ATOM 889 O O . THR A 1 113 ? -5.129 23.091 10.140 1.00 54.34 113 THR A O 1
ATOM 892 N N . HIS A 1 114 ? -5.937 21.221 11.088 1.00 59.25 114 HIS A N 1
ATOM 893 C CA . HIS A 1 114 ? -4.825 21.013 12.022 1.00 59.25 114 HIS A CA 1
ATOM 894 C C . HIS A 1 114 ? -4.455 19.520 12.129 1.00 59.25 114 HIS A C 1
ATOM 896 O O . HIS A 1 114 ? -5.015 18.823 12.981 1.00 59.25 114 HIS A O 1
ATOM 902 N N . PRO A 1 115 ? -3.510 19.003 11.318 1.00 62.78 115 PRO A N 1
ATOM 903 C CA . PRO A 1 115 ? -3.078 17.597 11.372 1.00 62.78 115 PRO A CA 1
ATOM 904 C C . PRO A 1 115 ? -2.520 17.200 12.752 1.00 62.78 115 PRO A C 1
ATOM 906 O O . PRO A 1 115 ? -2.789 16.106 13.254 1.00 62.78 115 PRO A O 1
ATOM 909 N N . ALA A 1 116 ? -1.867 18.143 13.437 1.00 60.56 116 ALA A N 1
ATOM 910 C CA . ALA A 1 116 ? -1.383 17.981 14.806 1.00 60.56 116 ALA A CA 1
ATOM 911 C C . ALA A 1 116 ? -2.500 17.752 15.844 1.00 60.56 116 ALA A C 1
ATOM 913 O O . ALA A 1 116 ? -2.250 17.131 16.867 1.00 60.56 116 ALA A O 1
ATOM 914 N N . SER A 1 117 ? -3.742 18.182 15.593 1.00 60.31 117 SER A N 1
ATOM 915 C CA . SER A 1 117 ? -4.861 17.952 16.527 1.00 60.31 117 SER A CA 1
ATOM 916 C C . SER A 1 117 ? -5.393 16.513 16.513 1.00 60.31 117 SER A C 1
ATOM 918 O O . SER A 1 117 ? -6.092 16.110 17.439 1.00 60.31 117 SER A O 1
ATOM 920 N N . VAL A 1 118 ? -5.080 15.747 15.463 1.00 65.25 118 VAL A N 1
ATOM 921 C CA . VAL A 1 118 ? -5.504 14.347 15.301 1.00 65.25 118 VAL A CA 1
ATOM 922 C C . VAL A 1 118 ? -4.389 13.395 15.730 1.00 65.25 118 VAL A C 1
ATOM 924 O O . VAL A 1 118 ? -4.653 12.388 16.380 1.00 65.25 118 VAL A O 1
ATOM 927 N N . VAL A 1 119 ? -3.139 13.736 15.402 1.00 65.00 119 VAL A N 1
ATOM 928 C CA . VAL A 1 119 ? -1.962 12.896 15.672 1.00 65.00 119 VAL A CA 1
ATOM 929 C C . VAL A 1 119 ? -1.227 13.296 16.951 1.00 65.00 119 VAL A C 1
ATOM 931 O O . VAL A 1 119 ? -0.640 12.448 17.607 1.00 65.00 119 VAL A O 1
ATOM 934 N N . GLY A 1 120 ? -1.283 14.561 17.365 1.00 60.03 120 GLY A N 1
ATOM 935 C CA . GLY A 1 120 ? -0.691 15.023 18.626 1.00 60.03 120 GLY A CA 1
ATOM 936 C C . GLY A 1 120 ? -1.203 14.258 19.854 1.00 60.03 120 GLY A C 1
ATOM 937 O O . GLY A 1 120 ? -0.381 13.848 20.671 1.00 60.03 120 GLY A O 1
ATOM 938 N N . PRO A 1 121 ? -2.515 13.963 19.962 1.00 61.97 121 PRO A N 1
ATOM 939 C CA . PRO A 1 121 ? -3.033 13.118 21.035 1.00 61.97 121 PRO A CA 1
ATOM 940 C C . PRO A 1 121 ? -2.550 11.658 20.993 1.00 61.97 121 PRO A C 1
ATOM 942 O O . PRO A 1 121 ? -2.521 11.031 22.041 1.00 61.97 121 PRO A O 1
ATOM 945 N N . LEU A 1 122 ? -2.128 11.116 19.836 1.00 60.41 122 LEU A N 1
ATOM 946 C CA . LEU A 1 122 ? -1.520 9.770 19.756 1.00 60.41 122 LEU A CA 1
ATOM 947 C C . LEU A 1 122 ? -0.162 9.691 20.466 1.00 60.41 122 LEU A C 1
ATOM 949 O O . LEU A 1 122 ? 0.298 8.603 20.800 1.00 60.41 122 LEU A O 1
ATOM 953 N N . LEU A 1 123 ? 0.499 10.835 20.649 1.00 60.53 123 LEU A N 1
ATOM 954 C CA . LEU A 1 123 ? 1.810 10.940 21.286 1.00 60.53 123 LEU A CA 1
ATOM 955 C C . LEU A 1 123 ? 1.701 11.221 22.795 1.00 60.53 123 LEU A C 1
ATOM 957 O O . LEU A 1 123 ? 2.725 11.232 23.475 1.00 60.53 123 LEU A O 1
ATOM 961 N N . GLN A 1 124 ? 0.491 11.447 23.324 1.00 63.78 124 GLN A N 1
ATOM 962 C CA . GLN A 1 124 ? 0.257 11.772 24.734 1.00 63.78 124 GLN A CA 1
ATOM 963 C C . GLN A 1 124 ? -0.443 10.606 25.463 1.00 63.78 124 GLN A C 1
ATOM 965 O O . GLN A 1 124 ? -1.488 10.161 24.992 1.00 63.78 124 GLN A O 1
ATOM 970 N N . PRO A 1 125 ? 0.071 10.114 26.613 1.00 54.00 125 PRO A N 1
ATOM 971 C CA . PRO A 1 125 ? -0.390 8.848 27.205 1.00 54.00 125 PRO A CA 1
ATOM 972 C C . PRO A 1 125 ? -1.776 8.841 27.877 1.00 54.00 125 PRO A C 1
ATOM 974 O O . PRO A 1 125 ? -2.209 7.776 28.300 1.00 54.00 125 PRO A O 1
ATOM 977 N N . GLU A 1 126 ? -2.477 9.971 28.017 1.00 53.06 126 GLU A N 1
ATOM 978 C CA . GLU A 1 126 ? -3.703 10.047 28.837 1.00 53.06 126 GLU A CA 1
ATOM 979 C C . GLU A 1 126 ? -4.749 11.001 28.245 1.00 53.06 126 GLU A C 1
ATOM 981 O O . GLU A 1 126 ? -5.058 12.060 28.791 1.00 53.06 126 GLU A O 1
ATOM 986 N N . SER A 1 127 ? -5.307 10.645 27.088 1.00 60.91 127 SER A N 1
ATOM 987 C CA . SER A 1 127 ? -6.371 11.427 26.453 1.00 60.91 127 SER A CA 1
ATOM 988 C C . SER A 1 127 ? -7.597 10.567 26.179 1.00 60.91 127 SER A C 1
ATOM 990 O O . SER A 1 127 ? -7.467 9.402 25.818 1.00 60.91 127 SER A O 1
ATOM 992 N N . LYS A 1 128 ? -8.791 11.172 26.224 1.00 62.59 128 LYS A N 1
ATOM 993 C CA . LYS A 1 128 ? -10.032 10.586 25.678 1.00 62.59 128 LYS A CA 1
ATOM 994 C C . LYS A 1 128 ? -9.853 10.065 24.244 1.00 62.59 128 LYS A C 1
ATOM 996 O O . LYS A 1 128 ? -10.524 9.128 23.834 1.00 62.59 128 LYS A O 1
ATOM 1001 N N . HIS A 1 129 ? -8.921 10.645 23.489 1.00 64.62 129 HIS A N 1
ATOM 1002 C CA . HIS A 1 129 ? -8.588 10.187 22.144 1.00 64.62 129 HIS A CA 1
ATOM 1003 C C . HIS A 1 129 ? -7.893 8.819 22.112 1.00 64.62 129 HIS A C 1
ATOM 1005 O O . HIS A 1 129 ? -8.035 8.114 21.118 1.00 64.62 129 HIS A O 1
ATOM 1011 N N . ASP A 1 130 ? -7.190 8.405 23.171 1.00 71.25 130 ASP A N 1
ATOM 1012 C CA . ASP A 1 130 ? -6.616 7.055 23.258 1.00 71.25 130 ASP A CA 1
ATOM 1013 C C . ASP A 1 130 ? -7.721 5.987 23.258 1.00 71.25 130 ASP A C 1
ATOM 1015 O O . ASP A 1 130 ? -7.631 4.975 22.563 1.00 71.25 130 ASP A O 1
ATOM 1019 N N . GLU A 1 131 ? -8.830 6.249 23.950 1.00 76.38 131 GLU A N 1
ATOM 1020 C CA . GLU A 1 131 ? -9.982 5.346 23.952 1.00 76.38 131 GLU A CA 1
ATOM 1021 C C . GLU A 1 131 ? -10.579 5.169 22.549 1.00 76.38 131 GLU A C 1
ATOM 1023 O O . GLU A 1 131 ? -10.823 4.045 22.107 1.00 76.38 131 GLU A O 1
ATOM 1028 N N . GLU A 1 132 ? -10.745 6.270 21.814 1.00 81.50 132 GLU A N 1
ATOM 1029 C CA . GLU A 1 132 ? -11.247 6.245 20.440 1.00 81.50 132 GLU A CA 1
ATOM 1030 C C . GLU A 1 132 ? -10.285 5.504 19.489 1.00 81.50 132 GLU A C 1
ATOM 1032 O O . GLU A 1 132 ? -10.722 4.723 18.637 1.00 81.50 132 GLU A O 1
ATOM 1037 N N . TRP A 1 133 ? -8.969 5.697 19.647 1.00 82.94 133 TRP A N 1
ATOM 1038 C CA . TRP A 1 133 ? -7.957 5.010 18.841 1.00 82.94 133 TRP A CA 1
ATOM 1039 C C . TRP A 1 133 ? -7.922 3.507 19.085 1.00 82.94 133 TRP A C 1
ATOM 1041 O O . TRP A 1 133 ? -7.747 2.759 18.125 1.00 82.94 133 TRP A O 1
ATOM 1051 N N . ARG A 1 134 ? -8.131 3.043 20.323 1.00 84.81 134 ARG A N 1
ATOM 1052 C CA . ARG A 1 134 ? -8.238 1.606 20.635 1.00 84.81 134 ARG A CA 1
ATOM 1053 C C . ARG A 1 134 ? -9.382 0.957 19.857 1.00 84.81 134 ARG A C 1
ATOM 1055 O O . ARG A 1 134 ? -9.195 -0.102 19.260 1.00 84.81 134 ARG A O 1
ATOM 1062 N N . THR A 1 135 ? -10.534 1.618 19.793 1.00 86.31 135 THR A N 1
ATOM 1063 C CA . THR A 1 135 ? -11.691 1.141 19.020 1.00 86.31 135 THR A CA 1
ATOM 1064 C C . THR A 1 135 ? -11.391 1.082 17.521 1.00 86.31 135 THR A C 1
ATOM 1066 O O . THR A 1 135 ? -11.660 0.064 16.880 1.00 86.31 135 THR A O 1
ATOM 1069 N N . ILE A 1 136 ? -10.770 2.126 16.961 1.00 87.88 136 ILE A N 1
ATOM 1070 C CA . ILE A 1 136 ? -10.372 2.161 15.543 1.00 87.88 136 ILE A CA 1
ATOM 1071 C C . ILE A 1 136 ? -9.334 1.072 15.233 1.00 87.88 136 ILE A C 1
ATOM 1073 O O . ILE A 1 136 ? -9.454 0.376 14.226 1.00 87.88 136 ILE A O 1
ATOM 1077 N N . LEU A 1 137 ? -8.328 0.906 16.092 1.00 88.38 137 LEU A N 1
ATOM 1078 C CA . LEU A 1 137 ? -7.272 -0.094 15.940 1.00 88.38 137 LEU A CA 1
ATOM 1079 C C . LEU A 1 137 ? -7.834 -1.510 15.917 1.00 88.38 137 LEU A C 1
ATOM 1081 O O . LEU A 1 137 ? -7.545 -2.259 14.985 1.00 88.38 137 LEU A O 1
ATOM 1085 N N . LEU A 1 138 ? -8.667 -1.858 16.902 1.00 89.06 138 LEU A N 1
ATOM 1086 C CA . LEU A 1 138 ? -9.275 -3.182 16.951 1.00 89.06 138 LEU A CA 1
ATOM 1087 C C . LEU A 1 138 ? -10.158 -3.429 15.725 1.00 89.06 138 LEU A C 1
ATOM 1089 O O . LEU A 1 138 ? -10.087 -4.503 15.128 1.00 89.06 138 LEU A O 1
ATOM 1093 N N . PHE A 1 139 ? -10.959 -2.439 15.321 1.00 91.44 139 PHE A N 1
ATOM 1094 C CA . PHE A 1 139 ? -11.756 -2.544 14.104 1.00 91.44 139 PHE A CA 1
ATOM 1095 C C . PHE A 1 139 ? -10.877 -2.850 12.882 1.00 91.44 139 PHE A C 1
ATOM 1097 O O . PHE A 1 139 ? -11.175 -3.791 12.149 1.00 91.44 139 PHE A O 1
ATOM 1104 N N . LEU A 1 140 ? -9.781 -2.112 12.678 1.00 91.38 140 LEU A N 1
ATOM 1105 C CA . LEU A 1 140 ? -8.872 -2.333 11.549 1.00 91.38 140 LEU A CA 1
ATOM 1106 C C . LEU A 1 140 ? -8.196 -3.707 11.601 1.00 91.38 140 LEU A C 1
ATOM 1108 O O . LEU A 1 140 ? -8.029 -4.338 10.561 1.00 91.38 140 LEU A O 1
ATOM 1112 N N . GLU A 1 141 ? -7.828 -4.204 12.781 1.00 89.62 141 GLU A N 1
ATOM 1113 C CA . GLU A 1 141 ? -7.258 -5.549 12.925 1.00 89.62 141 GLU A CA 1
ATOM 1114 C C . GLU A 1 141 ? -8.262 -6.653 12.587 1.00 89.62 141 GLU A C 1
ATOM 1116 O O . GLU A 1 141 ? -7.936 -7.578 11.837 1.00 89.62 141 GLU A O 1
ATOM 1121 N N . LEU A 1 142 ? -9.492 -6.543 13.095 1.00 89.19 142 LEU A N 1
ATOM 1122 C CA . LEU A 1 142 ? -10.568 -7.487 12.793 1.00 89.19 142 LEU A CA 1
ATOM 1123 C C . LEU A 1 142 ? -10.974 -7.421 11.318 1.00 89.19 142 LEU A C 1
ATOM 1125 O O . LEU A 1 142 ? -11.237 -8.450 10.696 1.00 89.19 142 LEU A O 1
ATOM 1129 N N . TYR A 1 143 ? -10.997 -6.223 10.738 1.00 90.50 143 TYR A N 1
ATOM 1130 C CA . TYR A 1 143 ? -11.346 -6.038 9.338 1.00 90.50 143 TYR A CA 1
ATOM 1131 C C . TYR A 1 143 ? -10.235 -6.524 8.401 1.00 90.50 143 TYR A C 1
ATOM 1133 O O . TYR A 1 143 ? -10.529 -7.186 7.413 1.00 90.50 143 TYR A O 1
ATOM 1141 N N . ASN A 1 144 ? -8.958 -6.312 8.733 1.00 90.44 144 ASN A N 1
ATOM 1142 C CA . ASN A 1 144 ? -7.843 -6.938 8.015 1.00 90.44 144 ASN A CA 1
ATOM 1143 C C . ASN A 1 144 ? -7.933 -8.464 8.045 1.00 90.44 144 ASN A C 1
ATOM 1145 O O . ASN A 1 144 ? -7.702 -9.115 7.029 1.00 90.44 144 ASN A O 1
ATOM 1149 N N . PHE A 1 145 ? -8.295 -9.037 9.194 1.00 88.44 145 PHE A N 1
ATOM 1150 C CA . PHE A 1 145 ? -8.522 -10.472 9.306 1.00 88.44 145 PHE A CA 1
ATOM 1151 C C . PHE A 1 145 ? -9.669 -10.931 8.391 1.00 88.44 145 PHE A C 1
ATOM 1153 O O . PHE A 1 145 ? -9.499 -11.872 7.616 1.00 88.44 145 PHE A O 1
ATOM 1160 N N . LEU A 1 146 ? -10.794 -10.208 8.377 1.00 86.94 146 LEU A N 1
ATOM 1161 C CA . LEU A 1 146 ? -11.902 -10.461 7.452 1.00 86.94 146 LEU A CA 1
ATOM 1162 C C . LEU A 1 146 ? -11.457 -10.378 5.982 1.00 86.94 146 LEU A C 1
ATOM 1164 O O . LEU A 1 146 ? -11.770 -11.261 5.187 1.00 86.94 146 LEU A O 1
ATOM 1168 N N . LEU A 1 147 ? -10.675 -9.360 5.621 1.00 86.25 147 LEU A N 1
ATOM 1169 C CA . LEU A 1 147 ? -10.079 -9.197 4.292 1.00 86.25 147 LEU A CA 1
ATOM 1170 C C . LEU A 1 147 ? -9.003 -10.244 3.969 1.00 86.25 147 LEU A C 1
ATOM 1172 O O . LEU A 1 147 ? -8.584 -10.342 2.823 1.00 86.25 147 LEU A O 1
ATOM 1176 N N . ARG A 1 148 ? -8.513 -11.022 4.928 1.00 86.12 148 ARG A N 1
ATOM 1177 C CA . ARG A 1 148 ? -7.599 -12.134 4.645 1.00 86.12 148 ARG A CA 1
ATOM 1178 C C . ARG A 1 148 ? -8.358 -13.435 4.399 1.00 86.12 148 ARG A C 1
ATOM 1180 O O . ARG A 1 148 ? -7.920 -14.245 3.596 1.00 86.12 148 ARG A O 1
ATOM 1187 N N . VAL A 1 149 ? -9.487 -13.613 5.084 1.00 81.62 149 VAL A N 1
ATOM 1188 C CA . VAL A 1 149 ? -10.331 -14.817 5.005 1.00 81.62 149 VAL A CA 1
ATOM 1189 C C . VAL A 1 149 ? -11.353 -14.738 3.859 1.00 81.62 149 VAL A C 1
ATOM 1191 O O . VAL A 1 149 ? -11.846 -15.759 3.394 1.00 81.62 149 VAL A O 1
ATOM 1194 N N . THR A 1 150 ? -11.697 -13.533 3.398 1.00 75.88 150 THR A N 1
ATOM 1195 C CA . THR A 1 150 ? -12.642 -13.321 2.289 1.00 75.88 150 THR A CA 1
ATOM 1196 C C . THR A 1 150 ? -11.990 -13.498 0.922 1.00 75.88 150 THR A C 1
ATOM 1198 O O . THR A 1 150 ? -11.183 -12.667 0.498 1.00 75.88 150 THR A O 1
ATOM 1201 N N . ASP A 1 151 ? -12.444 -14.496 0.170 1.00 67.69 151 ASP A N 1
ATOM 1202 C CA . ASP A 1 151 ? -12.173 -14.582 -1.267 1.00 67.69 151 ASP A CA 1
ATOM 1203 C C . ASP A 1 151 ? -12.968 -13.523 -2.053 1.00 67.69 151 ASP A C 1
ATOM 1205 O O . ASP A 1 151 ? -13.969 -12.977 -1.572 1.00 67.69 151 ASP A O 1
ATOM 1209 N N . GLY A 1 152 ? -12.529 -13.227 -3.284 1.00 61.47 152 GLY A N 1
ATOM 1210 C CA . GLY A 1 152 ? -13.086 -12.157 -4.131 1.00 61.47 152 GLY A CA 1
ATOM 1211 C C . GLY A 1 152 ? -14.604 -12.228 -4.374 1.00 61.47 152 GLY A C 1
ATOM 1212 O O . GLY A 1 152 ? -15.233 -11.191 -4.572 1.00 61.47 152 GLY A O 1
ATOM 1213 N N . GLU A 1 153 ? -15.202 -13.418 -4.283 1.00 59.97 153 GLU A N 1
ATOM 1214 C CA . GLU A 1 153 ? -16.640 -13.659 -4.488 1.00 59.97 153 GLU A CA 1
ATOM 1215 C C . GLU A 1 153 ? -17.510 -13.354 -3.252 1.00 59.97 153 GLU A C 1
ATOM 1217 O O . GLU A 1 153 ? -18.691 -13.032 -3.374 1.00 59.97 153 GLU A O 1
ATOM 1222 N N . GLY A 1 154 ? -16.944 -13.430 -2.041 1.00 59.19 154 GLY A N 1
ATOM 1223 C CA . GLY A 1 154 ? -17.686 -13.275 -0.780 1.00 59.19 154 GLY A CA 1
ATOM 1224 C C . GLY A 1 154 ? -17.678 -11.861 -0.193 1.00 59.19 154 GLY A C 1
ATOM 1225 O O . GLY A 1 154 ? -18.315 -11.628 0.833 1.00 59.19 154 GLY A O 1
ATOM 1226 N N . PHE A 1 155 ? -16.936 -10.938 -0.810 1.00 69.38 155 PHE A N 1
ATOM 1227 C CA . PHE A 1 155 ? -16.626 -9.622 -0.248 1.00 69.38 155 PHE A CA 1
ATOM 1228 C C . PHE A 1 155 ? -17.776 -8.606 -0.350 1.00 69.38 155 PHE A C 1
ATOM 1230 O O . PHE A 1 155 ? -18.043 -7.895 0.616 1.00 69.38 155 PHE A O 1
ATOM 1237 N N . LEU A 1 156 ? -18.458 -8.526 -1.498 1.00 68.62 156 LEU A N 1
ATOM 1238 C CA . LEU A 1 156 ? -19.556 -7.574 -1.697 1.00 68.62 156 LEU A CA 1
ATOM 1239 C C . LEU A 1 156 ? -20.899 -8.195 -1.280 1.00 68.62 156 LEU A C 1
ATOM 1241 O O . LEU A 1 156 ? -21.152 -9.363 -1.603 1.00 68.62 156 LEU A O 1
ATOM 1245 N N . PRO A 1 157 ? -21.801 -7.431 -0.631 1.00 62.19 157 PRO A N 1
ATOM 1246 C CA . PRO A 1 157 ? -23.181 -7.859 -0.441 1.00 62.19 157 PRO A CA 1
ATOM 1247 C C . PRO A 1 157 ? -23.786 -8.136 -1.820 1.00 62.19 157 PRO A C 1
ATOM 1249 O O . PRO A 1 157 ? -23.842 -7.250 -2.674 1.00 62.19 157 PRO A O 1
ATOM 1252 N N . SER A 1 158 ? -24.167 -9.387 -2.081 1.00 54.28 158 SER A N 1
ATOM 1253 C CA . SER A 1 158 ? -24.638 -9.805 -3.398 1.00 54.28 158 SER A CA 1
ATOM 1254 C C . SER A 1 158 ? -25.872 -8.992 -3.801 1.00 54.28 158 SER A C 1
ATOM 1256 O O . SER A 1 158 ? -26.963 -9.210 -3.287 1.00 54.28 158 SER A O 1
ATOM 1258 N N . THR A 1 159 ? -25.717 -8.081 -4.763 1.00 47.69 159 THR A N 1
ATOM 1259 C CA . THR A 1 159 ? -26.841 -7.459 -5.488 1.00 47.69 159 THR A CA 1
ATOM 1260 C C . THR A 1 159 ? -27.545 -8.477 -6.400 1.00 47.69 159 THR A C 1
ATOM 1262 O O . THR A 1 159 ? -28.636 -8.223 -6.896 1.00 47.69 159 THR A O 1
ATOM 1265 N N . PHE A 1 160 ? -26.932 -9.647 -6.605 1.00 42.19 160 PHE A N 1
ATOM 1266 C CA . PHE A 1 160 ? -27.450 -10.759 -7.390 1.00 42.19 160 PHE A CA 1
ATOM 1267 C C . PHE A 1 160 ? -27.714 -11.966 -6.490 1.00 42.19 160 PHE A C 1
ATOM 1269 O O . PHE A 1 160 ? -26.781 -12.525 -5.926 1.00 42.19 160 PHE A O 1
ATOM 1276 N N . GLN A 1 161 ? -28.999 -12.310 -6.372 1.00 43.94 161 GLN A N 1
ATOM 1277 C CA . GLN A 1 161 ? -29.578 -13.603 -5.989 1.00 43.94 161 GLN A CA 1
ATOM 1278 C C . GLN A 1 161 ? -28.849 -14.389 -4.886 1.00 43.94 161 GLN A C 1
ATOM 1280 O O . GLN A 1 161 ? -27.789 -14.978 -5.082 1.00 43.94 161 GLN A O 1
ATOM 1285 N N . ALA A 1 162 ? -29.507 -14.489 -3.728 1.00 42.50 162 ALA A N 1
ATOM 1286 C CA . ALA A 1 162 ? -29.195 -15.483 -2.713 1.00 42.50 162 ALA A CA 1
ATOM 1287 C C . ALA A 1 162 ? -29.188 -16.885 -3.347 1.00 42.50 162 ALA A C 1
ATOM 1289 O O . ALA A 1 162 ? -30.238 -17.486 -3.565 1.00 42.50 162 ALA A O 1
ATOM 1290 N N . MET A 1 163 ? -27.999 -17.397 -3.665 1.00 48.62 163 MET A N 1
ATOM 1291 C CA . MET A 1 163 ? -27.835 -18.793 -4.047 1.00 48.62 163 MET A CA 1
ATOM 1292 C C . MET A 1 163 ? -28.251 -19.648 -2.838 1.00 48.62 163 MET A C 1
ATOM 1294 O O . MET A 1 163 ? -27.689 -19.463 -1.756 1.00 48.62 163 MET A O 1
ATOM 1298 N N . PRO A 1 164 ? -29.224 -20.565 -2.979 1.00 49.56 164 PRO A N 1
ATOM 1299 C CA . PRO A 1 164 ? -29.837 -21.276 -1.853 1.00 49.56 164 PRO A CA 1
ATOM 1300 C C . PRO A 1 164 ? -28.926 -22.323 -1.185 1.00 49.56 164 PRO A C 1
ATOM 1302 O O . PRO A 1 164 ? -29.334 -22.956 -0.216 1.00 49.56 164 PRO A O 1
ATOM 1305 N N . GLN A 1 165 ? -27.690 -22.500 -1.659 1.00 48.00 165 GLN A N 1
ATOM 1306 C CA . GLN A 1 165 ? -26.694 -23.390 -1.064 1.00 48.00 165 GLN A CA 1
ATOM 1307 C C . GLN A 1 165 ? -25.404 -22.619 -0.788 1.00 48.00 165 GLN A C 1
ATOM 1309 O O . GLN A 1 165 ? -24.494 -22.582 -1.611 1.00 48.00 165 GLN A O 1
ATOM 1314 N N . GLN A 1 166 ? -25.331 -21.966 0.368 1.00 59.81 166 GLN A N 1
ATOM 1315 C CA . GLN A 1 166 ? -24.107 -21.312 0.824 1.00 59.81 166 GLN A CA 1
ATOM 1316 C C . GLN A 1 166 ? -23.686 -21.883 2.169 1.00 59.81 166 GLN A C 1
ATOM 1318 O O . GLN A 1 166 ? -24.516 -22.130 3.045 1.00 59.81 166 GLN A O 1
ATOM 1323 N N . SER A 1 167 ? -22.382 -22.114 2.323 1.00 67.31 167 SER A N 1
ATOM 1324 C CA . SER A 1 167 ? -21.820 -22.608 3.576 1.00 67.31 167 SER A CA 1
ATOM 1325 C C . SER A 1 167 ? -22.066 -21.585 4.697 1.00 67.31 167 SER A C 1
ATOM 1327 O O . SER A 1 167 ? -21.998 -20.375 4.450 1.00 67.31 167 SER A O 1
ATOM 1329 N N . PRO A 1 168 ? -22.306 -22.021 5.946 1.00 70.25 168 PRO A N 1
ATOM 1330 C CA . PRO A 1 168 ? -22.567 -21.105 7.060 1.00 70.25 168 PRO A CA 1
ATOM 1331 C C . PRO A 1 168 ? -21.432 -20.084 7.264 1.00 70.25 168 PRO A C 1
ATOM 1333 O O . PRO A 1 168 ? -21.687 -18.940 7.638 1.00 70.25 168 PRO A O 1
ATOM 1336 N N . ALA A 1 169 ? -20.189 -20.454 6.929 1.00 69.19 169 ALA A N 1
ATOM 1337 C CA . ALA A 1 169 ? -19.033 -19.560 6.950 1.00 69.19 169 ALA A CA 1
ATOM 1338 C C . ALA A 1 169 ? -19.149 -18.403 5.937 1.00 69.19 169 ALA A C 1
ATOM 1340 O O . ALA A 1 169 ? -18.923 -17.249 6.296 1.00 69.19 169 ALA A O 1
ATOM 134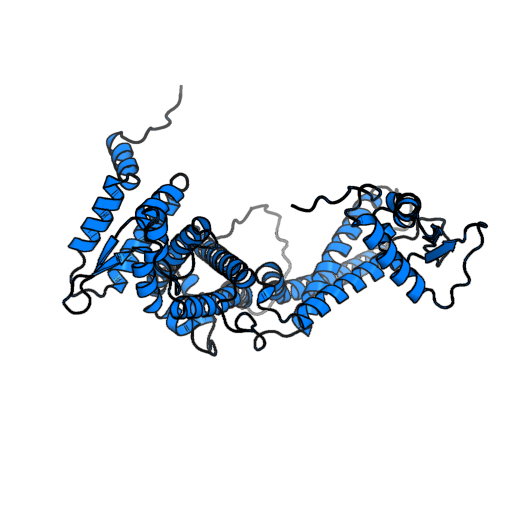1 N N . THR A 1 170 ? -19.566 -18.675 4.694 1.00 70.38 170 THR A N 1
ATOM 1342 C CA . THR A 1 170 ? -19.744 -17.629 3.664 1.00 70.38 170 THR A CA 1
ATOM 1343 C C . THR A 1 170 ? -20.900 -16.683 3.987 1.00 70.38 170 THR A C 1
ATOM 1345 O O . THR A 1 170 ? -20.781 -15.472 3.792 1.00 70.38 170 THR A O 1
ATOM 1348 N N . SER A 1 171 ? -21.984 -17.201 4.574 1.00 74.81 171 SER A N 1
ATOM 1349 C CA . SER A 1 171 ? -23.074 -16.367 5.094 1.00 74.81 171 SER A CA 1
ATOM 1350 C C . SER A 1 171 ? -22.593 -15.459 6.230 1.00 74.81 171 SER A C 1
ATOM 1352 O O . SER A 1 171 ? -22.959 -14.283 6.278 1.00 74.81 171 SER A O 1
ATOM 1354 N N . ARG A 1 172 ? -21.740 -15.972 7.131 1.00 78.19 172 ARG A N 1
ATOM 1355 C CA . ARG A 1 172 ? -21.175 -15.182 8.232 1.00 78.19 172 ARG A CA 1
ATOM 1356 C C . ARG A 1 172 ? -20.278 -14.061 7.720 1.00 78.19 172 ARG A C 1
ATOM 1358 O O . ARG A 1 172 ? -20.450 -12.912 8.123 1.00 78.19 172 ARG A O 1
ATOM 1365 N N . ILE A 1 173 ? -19.379 -14.386 6.799 1.00 78.62 173 ILE A N 1
ATOM 1366 C CA . ILE A 1 173 ? -18.514 -13.427 6.107 1.00 78.62 173 ILE A CA 1
ATOM 1367 C C . ILE A 1 173 ? -19.331 -12.293 5.493 1.00 78.62 173 ILE A C 1
ATOM 1369 O O . ILE A 1 173 ? -19.044 -11.128 5.763 1.00 78.62 173 ILE A O 1
ATOM 1373 N N . ARG A 1 174 ? -20.405 -12.618 4.768 1.00 76.31 174 ARG A N 1
ATOM 1374 C CA . ARG A 1 174 ? -21.265 -11.597 4.166 1.00 76.31 174 ARG A CA 1
ATOM 1375 C C . ARG A 1 174 ? -21.989 -10.749 5.211 1.00 76.31 174 ARG A C 1
ATOM 1377 O O . ARG A 1 174 ? -22.084 -9.539 5.046 1.00 76.31 174 ARG A O 1
ATOM 1384 N N . SER A 1 175 ? -22.472 -11.353 6.298 1.00 77.50 175 SER A N 1
ATOM 1385 C CA . SER A 1 175 ? -23.163 -10.610 7.364 1.00 77.50 175 SER A CA 1
ATOM 1386 C C . SER A 1 175 ? -22.255 -9.602 8.078 1.00 77.50 175 SER A C 1
ATOM 1388 O O . SER A 1 175 ? -22.727 -8.543 8.492 1.00 77.50 175 SER A O 1
ATOM 1390 N N . SER A 1 176 ? -20.958 -9.912 8.174 1.00 79.81 176 SER A N 1
ATOM 1391 C CA . SER A 1 176 ? -19.923 -9.059 8.767 1.00 79.81 176 SER A CA 1
ATOM 1392 C C . SER A 1 176 ? -19.306 -8.064 7.775 1.00 79.81 176 SER A C 1
ATOM 1394 O O . SER A 1 176 ? -18.620 -7.142 8.210 1.00 79.81 176 SER A O 1
ATOM 1396 N N . GLY A 1 177 ? -19.531 -8.241 6.468 1.00 82.06 177 GLY A N 1
ATOM 1397 C CA . GLY A 1 177 ? -19.050 -7.347 5.415 1.00 82.06 177 GLY A CA 1
ATOM 1398 C C . GLY A 1 177 ? -19.742 -5.983 5.439 1.00 82.06 177 GLY A C 1
ATOM 1399 O O . GLY A 1 177 ? -20.894 -5.867 5.862 1.00 82.06 177 GLY A O 1
ATOM 1400 N N . LEU A 1 178 ? -19.021 -4.954 5.000 1.00 84.75 178 LEU A N 1
ATOM 1401 C CA . LEU A 1 178 ? -19.511 -3.577 4.931 1.00 84.75 178 LEU A CA 1
ATOM 1402 C C . LEU A 1 178 ? -20.284 -3.328 3.631 1.00 84.75 178 LEU A C 1
ATOM 1404 O O . LEU A 1 178 ? -19.941 -3.882 2.583 1.00 84.75 178 LEU A O 1
ATOM 1408 N N . ASP A 1 179 ? -21.293 -2.463 3.696 1.00 86.31 179 ASP A N 1
ATOM 1409 C CA . ASP A 1 179 ? -22.051 -2.040 2.517 1.00 86.31 179 ASP A CA 1
ATOM 1410 C C . ASP A 1 179 ? -21.235 -1.085 1.631 1.00 86.31 179 ASP A C 1
ATOM 1412 O O . ASP A 1 179 ? -20.200 -0.556 2.034 1.00 86.31 179 ASP A O 1
ATOM 1416 N N . LEU A 1 180 ? -21.694 -0.821 0.403 1.00 85.56 180 LEU A N 1
ATOM 1417 C CA . LEU A 1 180 ? -20.939 -0.001 -0.553 1.00 85.56 180 LEU A CA 1
ATOM 1418 C C . LEU A 1 180 ? -20.664 1.425 -0.040 1.00 85.56 180 LEU A C 1
ATOM 1420 O O . LEU A 1 180 ? -19.568 1.958 -0.224 1.00 85.56 180 LEU A O 1
ATOM 1424 N N . GLU A 1 181 ? -21.645 2.043 0.618 1.00 87.56 181 GLU A N 1
ATOM 1425 C CA . GLU A 1 181 ? -21.490 3.375 1.214 1.00 87.56 181 GLU A CA 1
ATOM 1426 C C . GLU A 1 181 ? -20.512 3.359 2.394 1.00 87.56 181 GLU A C 1
ATOM 1428 O O . GLU A 1 181 ? -19.679 4.259 2.530 1.00 87.56 181 GLU A O 1
ATOM 1433 N N . GLU A 1 182 ? -20.556 2.300 3.202 1.00 89.25 182 GLU A N 1
ATOM 1434 C CA . GLU A 1 182 ? -19.649 2.093 4.329 1.00 89.25 182 GLU A CA 1
ATOM 1435 C C . GLU A 1 182 ? -18.217 1.836 3.849 1.00 89.25 182 GLU A C 1
ATOM 1437 O O . GLU A 1 182 ? -17.277 2.428 4.374 1.00 89.25 182 GLU A O 1
ATOM 1442 N N . LEU A 1 183 ? -18.038 1.037 2.792 1.00 89.62 183 LEU A N 1
ATOM 1443 C CA . LEU A 1 183 ? -16.753 0.811 2.128 1.00 89.62 183 LEU A CA 1
ATOM 1444 C C . LEU A 1 183 ? -16.179 2.103 1.553 1.00 89.62 183 LEU A C 1
ATOM 1446 O O . LEU A 1 183 ? -14.976 2.353 1.669 1.00 89.62 183 LEU A O 1
ATOM 1450 N N . LYS A 1 184 ? -17.028 2.947 0.959 1.00 89.56 184 LYS A N 1
ATOM 1451 C CA . LYS A 1 184 ? -16.628 4.268 0.470 1.00 89.56 184 LYS A CA 1
ATOM 1452 C C . LYS A 1 184 ? -16.154 5.152 1.625 1.00 89.56 184 LYS A C 1
ATOM 1454 O O . LYS A 1 184 ? -15.076 5.736 1.531 1.00 89.56 184 LYS A O 1
ATOM 1459 N N . ALA A 1 185 ? -16.908 5.206 2.724 1.00 90.44 185 ALA A N 1
ATOM 1460 C CA . ALA A 1 185 ? -16.540 5.967 3.916 1.00 90.44 185 ALA A CA 1
ATOM 1461 C C . ALA A 1 185 ? -15.233 5.456 4.545 1.00 90.44 185 ALA A C 1
ATOM 1463 O O . ALA A 1 185 ? -14.331 6.250 4.813 1.00 90.44 185 ALA A O 1
ATOM 1464 N N . LEU A 1 186 ? -15.089 4.136 4.702 1.00 91.38 186 LEU A N 1
ATOM 1465 C CA . LEU A 1 186 ? -13.877 3.497 5.208 1.00 91.38 186 LEU A CA 1
ATOM 1466 C C . LEU A 1 186 ? -12.674 3.812 4.320 1.00 91.38 186 LEU A C 1
ATOM 1468 O O . LEU A 1 186 ? -11.611 4.167 4.820 1.00 91.38 186 LEU A O 1
ATOM 1472 N N . THR A 1 187 ? -12.831 3.719 3.002 1.00 91.25 187 THR A N 1
ATOM 1473 C CA . THR A 1 187 ? -11.731 3.972 2.070 1.00 91.25 187 THR A CA 1
ATOM 1474 C C . THR A 1 187 ? -11.311 5.442 2.092 1.00 91.25 187 THR A C 1
ATOM 1476 O O . THR A 1 187 ? -10.115 5.727 2.117 1.00 91.25 187 THR A O 1
ATOM 1479 N N . SER A 1 188 ? -12.257 6.389 2.149 1.00 90.44 188 SER A N 1
ATOM 1480 C CA . SER A 1 188 ? -11.950 7.815 2.342 1.00 90.44 188 SER A CA 1
ATOM 1481 C C . SER A 1 188 ? -11.224 8.078 3.664 1.00 90.44 188 SER A C 1
ATOM 1483 O O . SER A 1 188 ? -10.233 8.812 3.684 1.00 90.44 188 SER A O 1
ATOM 1485 N N . PHE A 1 189 ? -11.676 7.444 4.747 1.00 90.81 189 PHE A N 1
ATOM 1486 C CA . PHE A 1 189 ? -11.038 7.525 6.055 1.00 90.81 189 PHE A CA 1
ATOM 1487 C C . PHE A 1 189 ? -9.604 6.984 6.017 1.00 90.81 189 PHE A C 1
ATOM 1489 O O . PHE A 1 189 ? -8.677 7.696 6.396 1.00 90.81 189 PHE A O 1
ATOM 1496 N N . LEU A 1 190 ? -9.398 5.771 5.493 1.00 91.19 190 LEU A N 1
ATOM 1497 C CA . LEU A 1 190 ? -8.087 5.124 5.375 1.00 91.19 190 LEU A CA 1
ATOM 1498 C C . LEU A 1 190 ? -7.123 5.940 4.527 1.00 91.19 190 LEU A C 1
ATOM 1500 O O . LEU A 1 190 ? -5.962 6.095 4.895 1.00 91.19 190 LEU A O 1
ATOM 1504 N N . LYS A 1 191 ? -7.609 6.499 3.420 1.00 89.50 191 LYS A N 1
ATOM 1505 C CA . LYS A 1 191 ? -6.863 7.422 2.571 1.00 89.50 191 LYS A CA 1
ATOM 1506 C C . LYS A 1 191 ? -6.319 8.594 3.389 1.00 89.50 191 LYS A C 1
ATOM 1508 O O . LYS A 1 191 ? -5.113 8.835 3.392 1.00 89.50 191 LYS A O 1
ATOM 1513 N N . ASN A 1 192 ? -7.194 9.310 4.093 1.00 88.06 192 ASN A N 1
ATOM 1514 C CA . ASN A 1 192 ? -6.810 10.487 4.871 1.00 88.06 192 ASN A CA 1
ATOM 1515 C C . ASN A 1 192 ? -5.922 10.139 6.071 1.00 88.06 192 ASN A C 1
ATOM 1517 O O . ASN A 1 192 ? -4.940 10.838 6.309 1.00 88.06 192 ASN A O 1
ATOM 1521 N N . LEU A 1 193 ? -6.230 9.049 6.776 1.00 88.19 193 LEU A N 1
ATOM 1522 C CA . LEU A 1 193 ? -5.450 8.547 7.903 1.00 88.19 193 LEU A CA 1
ATOM 1523 C C . LEU A 1 193 ? -4.038 8.149 7.470 1.00 88.19 193 LEU A C 1
ATOM 1525 O O . LEU A 1 193 ? -3.059 8.618 8.034 1.00 88.19 193 LEU A O 1
ATOM 1529 N N . THR A 1 194 ? -3.927 7.295 6.456 1.00 88.75 194 THR A N 1
ATOM 1530 C CA . THR A 1 194 ? -2.637 6.754 6.018 1.00 88.75 194 THR A CA 1
ATOM 1531 C C . THR A 1 194 ? -1.759 7.863 5.444 1.00 88.75 194 THR A C 1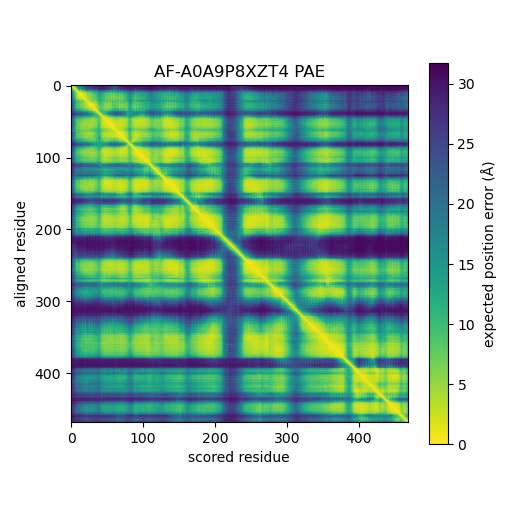
ATOM 1533 O O . THR A 1 194 ? -0.576 7.930 5.763 1.00 88.75 194 THR A O 1
ATOM 1536 N N . PHE A 1 195 ? -2.345 8.799 4.685 1.00 87.19 195 PHE 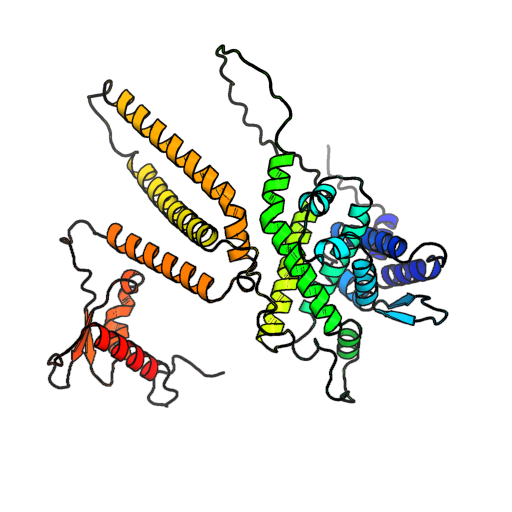A N 1
ATOM 1537 C CA . PHE A 1 195 ? -1.631 9.988 4.220 1.00 87.19 195 PHE A CA 1
ATOM 1538 C C . PHE A 1 195 ? -1.084 10.813 5.393 1.00 87.19 195 PHE A C 1
ATOM 1540 O O . PHE A 1 195 ? 0.092 11.152 5.400 1.00 87.19 195 PHE A O 1
ATOM 1547 N N . LEU A 1 196 ? -1.906 11.087 6.408 1.00 84.31 196 LEU A N 1
ATOM 1548 C CA . LEU A 1 196 ? -1.507 11.830 7.606 1.00 84.31 196 LEU A CA 1
ATOM 1549 C C . LEU A 1 196 ? -0.372 11.123 8.379 1.00 84.31 196 LEU A C 1
ATOM 1551 O O . LEU A 1 196 ? 0.569 11.774 8.834 1.00 84.31 196 LEU A O 1
ATOM 1555 N N . LEU A 1 197 ? -0.429 9.791 8.486 1.00 84.44 197 LEU A N 1
ATOM 1556 C CA . LEU A 1 197 ? 0.575 8.969 9.176 1.00 84.44 197 LEU A CA 1
ATOM 1557 C C . LEU A 1 197 ? 1.926 8.898 8.452 1.00 84.44 197 LEU A C 1
ATOM 1559 O O . LEU A 1 197 ? 2.941 8.682 9.110 1.00 84.44 197 LEU A O 1
ATOM 1563 N N . TYR A 1 198 ? 1.962 9.052 7.128 1.00 86.00 198 TYR A N 1
ATOM 1564 C CA . TYR A 1 198 ? 3.223 9.097 6.380 1.00 86.00 198 TYR A CA 1
ATOM 1565 C C . TYR A 1 198 ? 3.731 10.525 6.174 1.00 86.00 198 TYR A C 1
ATOM 1567 O O . TYR A 1 198 ? 4.924 10.755 6.336 1.00 86.00 198 TYR A O 1
ATOM 1575 N N . HIS A 1 199 ? 2.845 11.474 5.859 1.00 82.75 199 HIS A N 1
ATOM 1576 C CA . HIS A 1 199 ? 3.201 12.853 5.521 1.00 82.75 199 HIS A CA 1
ATOM 1577 C C . HIS A 1 199 ? 3.524 13.711 6.753 1.00 82.75 199 HIS A C 1
ATOM 1579 O O . HIS A 1 199 ? 4.599 14.301 6.838 1.00 82.75 199 HIS A O 1
ATO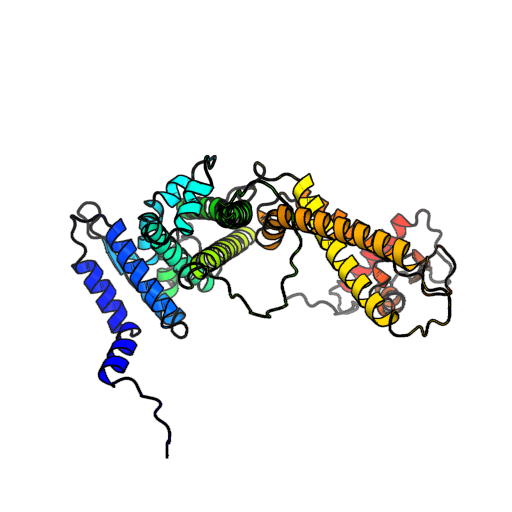M 1585 N N . ASP A 1 200 ? 2.595 13.785 7.712 1.00 76.81 200 ASP A N 1
ATOM 1586 C CA . ASP A 1 200 ? 2.638 14.780 8.793 1.00 76.81 200 ASP A CA 1
ATOM 1587 C C . ASP A 1 200 ? 3.186 14.213 10.107 1.00 76.81 200 ASP A C 1
ATOM 1589 O O . ASP A 1 200 ? 3.763 14.941 10.910 1.00 76.81 200 ASP A O 1
ATOM 1593 N N . LEU A 1 201 ? 3.045 12.910 10.356 1.00 77.00 201 LEU A N 1
ATOM 1594 C CA . LEU A 1 201 ? 3.555 12.295 11.585 1.00 77.00 201 LEU A CA 1
ATOM 1595 C C . LEU A 1 201 ? 5.069 12.526 11.795 1.00 77.00 201 LEU A C 1
ATOM 1597 O O . LEU A 1 201 ? 5.442 12.882 12.916 1.00 77.00 201 LEU A O 1
ATOM 1601 N N . PRO A 1 202 ? 5.955 12.386 10.784 1.00 75.06 202 PRO A N 1
ATOM 1602 C CA . PRO A 1 202 ? 7.386 12.615 10.986 1.00 75.06 202 PRO A CA 1
ATOM 1603 C C . PRO A 1 202 ? 7.712 14.051 11.414 1.00 75.06 202 PRO A C 1
ATOM 1605 O O . PRO A 1 202 ? 8.568 14.250 12.276 1.00 75.06 202 PRO A O 1
ATOM 1608 N N . SER A 1 203 ? 7.005 15.049 10.872 1.00 68.75 203 SER A N 1
ATOM 1609 C CA . SER A 1 203 ? 7.214 16.457 11.229 1.00 68.75 203 SER A CA 1
ATOM 1610 C C . SER A 1 203 ? 6.689 16.776 12.631 1.00 68.75 203 SER A C 1
ATOM 1612 O O . SER A 1 203 ? 7.335 17.509 13.379 1.00 68.75 203 SER A O 1
ATOM 1614 N N . ILE A 1 204 ? 5.574 16.161 13.033 1.00 69.44 204 ILE A N 1
ATOM 1615 C CA . ILE A 1 204 ? 5.013 16.297 14.384 1.00 69.44 204 ILE A CA 1
ATOM 1616 C C . ILE A 1 204 ? 5.939 15.652 15.424 1.00 69.44 204 ILE A C 1
ATOM 1618 O O . ILE A 1 204 ? 6.209 16.259 16.459 1.00 69.44 204 ILE A O 1
ATOM 1622 N N . ILE A 1 205 ? 6.474 14.457 15.149 1.00 69.94 205 ILE A N 1
ATOM 1623 C CA . ILE A 1 205 ? 7.437 13.793 16.041 1.00 69.94 205 ILE A CA 1
ATOM 1624 C C . ILE A 1 205 ? 8.728 14.613 16.149 1.00 69.94 205 ILE A C 1
ATOM 1626 O O . ILE A 1 205 ? 9.257 14.764 17.247 1.00 69.94 205 ILE A O 1
ATOM 1630 N N . ALA A 1 206 ? 9.234 15.159 15.039 1.00 67.06 206 ALA A N 1
ATOM 1631 C CA . ALA A 1 206 ? 10.421 16.012 15.055 1.00 67.06 206 ALA A CA 1
ATOM 1632 C C . ALA A 1 206 ? 10.196 17.288 15.884 1.00 67.06 206 ALA A C 1
ATOM 1634 O O . ALA A 1 206 ? 11.039 17.635 16.705 1.00 67.06 206 ALA A O 1
ATOM 1635 N N . SER A 1 207 ? 9.030 17.929 15.745 1.00 61.47 207 SER A N 1
ATOM 1636 C CA . SER A 1 207 ? 8.658 19.103 16.542 1.00 61.47 207 SER A CA 1
ATOM 1637 C C . SER A 1 207 ? 8.474 18.786 18.029 1.00 61.47 207 SER A C 1
ATOM 1639 O O . SER A 1 207 ? 8.741 19.649 18.858 1.00 61.47 207 SER A O 1
ATOM 1641 N N . ALA A 1 208 ? 8.029 17.577 18.382 1.00 59.09 208 ALA A N 1
ATOM 1642 C CA . ALA A 1 208 ? 7.919 17.141 19.775 1.00 59.09 208 ALA A CA 1
ATOM 1643 C C . ALA A 1 208 ? 9.284 16.812 20.409 1.00 59.09 208 ALA A C 1
ATOM 1645 O O . ALA A 1 208 ? 9.410 16.812 21.631 1.00 59.09 208 ALA A O 1
ATOM 1646 N N . LYS A 1 209 ? 10.299 16.521 19.584 1.00 59.66 209 LYS A N 1
ATOM 1647 C CA . LYS A 1 209 ? 11.666 16.207 20.015 1.00 59.66 209 LYS A CA 1
ATOM 1648 C C . LYS A 1 209 ? 12.573 17.431 20.144 1.00 59.66 209 LYS A C 1
ATOM 1650 O O . LYS A 1 209 ? 13.674 17.253 20.654 1.00 59.66 209 LYS A O 1
ATOM 1655 N N . GLU A 1 210 ? 12.175 18.633 19.711 1.00 39.44 210 GLU A N 1
ATOM 1656 C CA . GLU A 1 210 ? 12.967 19.838 19.992 1.00 39.44 210 GLU A CA 1
ATOM 1657 C C . GLU A 1 210 ? 12.918 20.137 21.500 1.00 39.44 210 GLU A C 1
ATOM 1659 O O . GLU A 1 210 ? 11.859 20.508 22.016 1.00 39.44 210 GLU A O 1
ATOM 1664 N N . PRO A 1 211 ? 14.033 19.993 22.242 1.00 42.56 211 PRO A N 1
ATOM 1665 C CA . PRO A 1 211 ? 14.056 20.419 23.623 1.00 42.56 211 PRO A CA 1
ATOM 1666 C C . PRO A 1 211 ? 13.976 21.945 23.636 1.00 42.56 211 PRO A C 1
ATOM 1668 O O . PRO A 1 211 ? 14.783 22.647 23.023 1.00 42.56 211 PRO A O 1
ATOM 1671 N N . THR A 1 212 ? 13.012 22.477 24.375 1.00 41.38 212 THR A N 1
ATOM 1672 C CA . THR A 1 212 ? 13.025 23.858 24.851 1.00 41.38 212 THR A CA 1
ATOM 1673 C C . THR A 1 212 ? 14.248 24.076 25.747 1.00 41.38 212 THR A C 1
ATOM 1675 O O . THR A 1 212 ? 14.149 24.018 26.967 1.00 41.38 212 THR A O 1
ATOM 1678 N N . GLN A 1 213 ? 15.408 24.322 25.146 1.00 41.19 213 GLN A N 1
ATOM 1679 C CA . GLN A 1 213 ? 16.561 24.945 25.790 1.00 41.19 213 GLN A CA 1
ATOM 1680 C C . GLN A 1 213 ? 17.260 25.833 24.758 1.00 41.19 213 GLN A C 1
ATOM 1682 O O . GLN A 1 213 ? 18.216 25.463 24.083 1.00 41.19 213 GLN A O 1
ATOM 1687 N N . ARG A 1 214 ? 16.713 27.039 24.599 1.00 37.53 214 ARG A N 1
ATOM 1688 C CA . ARG A 1 214 ? 17.472 28.170 24.074 1.00 37.53 214 ARG A CA 1
ATOM 1689 C C . ARG A 1 214 ? 18.281 28.732 25.239 1.00 37.53 214 ARG A C 1
ATOM 1691 O O . ARG A 1 214 ? 17.756 29.570 25.963 1.00 37.53 214 ARG A O 1
ATOM 1698 N N . ASP A 1 215 ? 19.525 28.299 25.397 1.00 34.19 215 ASP A N 1
ATOM 1699 C CA . ASP A 1 215 ? 20.492 29.049 26.202 1.00 34.19 215 ASP A CA 1
ATOM 1700 C C . ASP A 1 215 ? 21.268 30.013 25.284 1.00 34.19 215 ASP A C 1
ATOM 1702 O O . ASP A 1 215 ? 21.818 29.589 24.260 1.00 34.19 215 ASP A O 1
ATOM 1706 N N . PRO A 1 216 ? 21.286 31.326 25.577 1.00 42.81 216 PRO A N 1
ATOM 1707 C CA . PRO A 1 216 ? 22.017 32.299 24.784 1.00 42.81 216 PRO A CA 1
ATOM 1708 C C . PRO A 1 216 ? 23.505 32.317 25.173 1.00 42.81 216 PRO A C 1
ATOM 1710 O O . PRO A 1 216 ? 23.839 32.516 26.331 1.00 42.81 216 PRO A O 1
ATOM 1713 N N . PHE A 1 217 ? 24.376 32.196 24.166 1.00 37.09 217 PHE A N 1
ATOM 1714 C CA . PHE A 1 217 ? 25.721 32.791 24.070 1.00 37.09 217 PHE A CA 1
ATOM 1715 C C . PHE A 1 217 ? 26.722 32.596 25.237 1.00 37.09 217 PHE A C 1
ATOM 1717 O O . PHE A 1 217 ? 26.626 33.272 26.252 1.00 37.09 217 PHE A O 1
ATOM 1724 N N . MET A 1 218 ? 27.793 31.815 25.018 1.00 33.69 218 MET A N 1
ATOM 1725 C CA . MET A 1 218 ? 29.209 32.263 24.963 1.00 33.69 218 MET A CA 1
ATOM 1726 C C . MET A 1 218 ? 30.132 31.027 24.880 1.00 33.69 218 MET A C 1
ATOM 1728 O O . MET A 1 218 ? 29.907 30.025 25.553 1.00 33.69 218 MET A O 1
ATOM 1732 N N . GLY A 1 219 ? 31.156 31.069 24.023 1.00 37.41 219 GLY A N 1
ATOM 1733 C CA . GLY A 1 219 ? 32.103 29.964 23.863 1.00 37.41 219 GLY A CA 1
ATOM 1734 C C . GLY A 1 219 ? 33.070 29.821 25.039 1.00 37.41 219 GLY A C 1
ATOM 1735 O O . GLY A 1 219 ? 33.429 30.817 25.651 1.00 37.41 219 GLY A O 1
ATOM 1736 N N . ILE A 1 220 ? 33.517 28.589 25.294 1.00 31.66 220 ILE A N 1
ATOM 1737 C CA . ILE A 1 220 ? 34.870 28.197 25.724 1.00 31.66 220 ILE A CA 1
ATOM 1738 C C . ILE A 1 220 ? 34.957 26.667 25.608 1.00 31.66 220 ILE A C 1
ATOM 1740 O O . ILE A 1 220 ? 34.026 25.931 25.923 1.00 31.66 220 ILE A O 1
ATOM 1744 N N . GLN A 1 221 ? 36.087 26.215 25.077 1.00 35.53 221 GLN A N 1
ATOM 1745 C CA . GLN A 1 221 ? 36.438 24.831 24.791 1.00 35.53 221 GLN A CA 1
ATOM 1746 C C . GLN A 1 221 ? 36.251 23.902 26.000 1.00 35.53 221 GLN A C 1
ATOM 1748 O 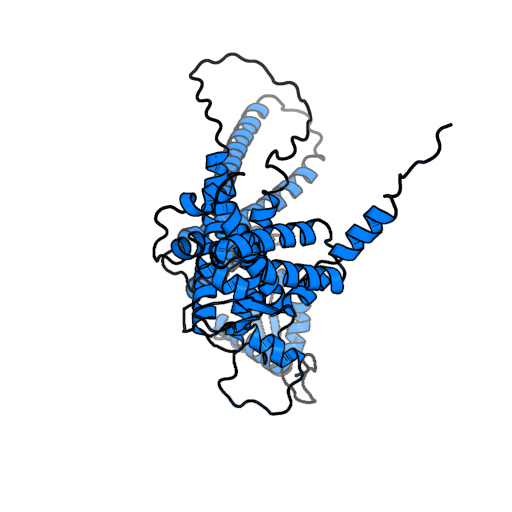O . GLN A 1 221 ? 36.836 24.122 27.056 1.00 35.53 221 GLN A O 1
ATOM 1753 N N . SER A 1 222 ? 35.555 22.784 25.800 1.00 29.61 222 SER A N 1
ATOM 1754 C CA . SER A 1 222 ? 35.869 21.530 26.489 1.00 29.61 222 SER A CA 1
ATOM 1755 C C . SER A 1 222 ? 35.398 20.343 25.642 1.00 29.61 222 SER A C 1
ATOM 1757 O O . SER A 1 222 ? 34.269 20.298 25.161 1.00 29.61 222 SER A O 1
ATOM 1759 N N . LYS A 1 223 ? 36.323 19.414 25.378 1.00 32.75 223 LYS A N 1
ATOM 1760 C CA . LYS A 1 223 ? 36.079 18.137 24.690 1.00 32.75 223 LYS A CA 1
ATOM 1761 C C . LYS A 1 223 ? 35.081 17.289 25.492 1.00 32.75 223 LYS A C 1
ATOM 1763 O O . LYS A 1 223 ? 35.288 17.176 26.701 1.00 32.75 223 LYS A O 1
ATOM 1768 N N . PRO A 1 224 ? 34.138 16.561 24.869 1.00 28.94 224 PRO A N 1
ATOM 1769 C CA . PRO A 1 224 ? 33.565 15.388 25.499 1.00 28.94 224 PRO A CA 1
ATOM 1770 C C . PRO A 1 224 ? 34.443 14.171 25.191 1.00 28.94 224 PRO A C 1
ATOM 1772 O O . PRO A 1 224 ? 34.734 13.850 24.038 1.00 28.94 224 PRO A O 1
ATOM 1775 N N . LEU A 1 225 ? 34.879 13.513 26.261 1.00 26.27 225 LEU A N 1
ATOM 1776 C CA . LEU A 1 225 ? 35.391 12.150 26.244 1.00 26.27 225 LEU A CA 1
ATOM 1777 C C . LEU A 1 225 ? 34.284 11.209 25.751 1.00 26.27 225 LEU A C 1
ATOM 1779 O O . LEU A 1 225 ? 33.131 11.328 26.163 1.00 26.27 225 LEU A O 1
ATOM 1783 N N . ALA A 1 226 ? 34.662 10.264 24.897 1.00 29.58 226 ALA A N 1
ATOM 1784 C CA . ALA A 1 226 ? 33.813 9.176 24.450 1.00 29.58 226 ALA A CA 1
ATOM 1785 C C . ALA A 1 226 ? 33.249 8.386 25.644 1.00 29.58 226 ALA A C 1
ATOM 1787 O O . ALA A 1 226 ? 34.000 7.825 26.442 1.00 29.58 226 ALA A O 1
ATOM 1788 N N . GLN A 1 227 ? 31.922 8.304 25.718 1.00 30.20 227 GLN A N 1
ATOM 1789 C CA . GLN A 1 227 ? 31.222 7.192 26.346 1.00 30.20 227 GLN A CA 1
ATOM 1790 C C . GLN A 1 227 ? 30.228 6.636 25.334 1.00 30.20 227 GLN A C 1
ATOM 1792 O O . GLN A 1 227 ? 29.197 7.228 25.024 1.00 30.20 227 GLN A O 1
ATOM 1797 N N . SER A 1 228 ? 30.605 5.482 24.800 1.00 31.92 228 SER A N 1
ATOM 1798 C CA . SER A 1 228 ? 29.739 4.499 24.179 1.00 31.92 228 SER A CA 1
ATOM 1799 C C . SER A 1 228 ? 28.659 4.078 25.177 1.00 31.92 228 SER A C 1
ATOM 1801 O O . SER A 1 228 ? 28.874 3.239 26.048 1.00 31.92 228 SER A O 1
ATOM 1803 N N . GLY A 1 229 ? 27.487 4.686 25.046 1.00 24.67 229 GLY A N 1
ATOM 1804 C CA . GLY A 1 229 ? 26.255 4.255 25.684 1.00 24.67 229 GLY A CA 1
ATOM 1805 C C . GLY A 1 229 ? 25.166 4.263 24.628 1.00 24.67 229 GLY A C 1
ATOM 1806 O O . GLY A 1 229 ? 24.771 5.319 24.146 1.00 24.67 229 GLY A O 1
ATOM 1807 N N . SER A 1 230 ? 24.720 3.076 24.231 1.00 30.61 230 SER A N 1
ATOM 1808 C CA . SER A 1 230 ? 23.527 2.858 23.422 1.00 30.61 230 SER A CA 1
ATOM 1809 C C . SER A 1 230 ? 22.309 3.433 24.148 1.00 30.61 230 SER A C 1
ATOM 1811 O O . SER A 1 230 ? 21.664 2.746 24.942 1.00 30.61 230 SER A O 1
ATOM 1813 N N . SER A 1 231 ? 22.003 4.704 23.901 1.00 25.38 231 SER A N 1
ATOM 1814 C CA . SER A 1 231 ? 20.765 5.331 24.351 1.00 25.38 231 SER A CA 1
ATOM 1815 C C . SER A 1 231 ? 19.632 4.821 23.473 1.00 25.38 231 SER A C 1
ATOM 1817 O O . SER A 1 231 ? 19.290 5.421 22.454 1.00 25.38 231 SER A O 1
ATOM 1819 N N . GLN A 1 232 ? 19.096 3.663 23.857 1.00 31.88 232 GLN A N 1
ATOM 1820 C CA . GLN A 1 232 ? 17.811 3.196 23.374 1.00 31.88 232 GLN A CA 1
ATOM 1821 C C . GLN A 1 232 ? 16.762 4.289 23.596 1.00 31.88 232 GLN A C 1
ATOM 1823 O O . GLN A 1 232 ? 16.560 4.782 24.704 1.00 31.88 232 GLN A O 1
ATOM 1828 N N . GLU A 1 233 ? 16.148 4.658 22.481 1.00 34.56 233 GLU A N 1
ATOM 1829 C CA . GLU A 1 233 ? 14.831 5.253 22.301 1.00 34.56 233 GLU A CA 1
ATOM 1830 C C . GLU A 1 233 ? 13.947 5.250 23.560 1.00 34.56 233 GLU A C 1
ATOM 1832 O O . GLU A 1 233 ? 13.252 4.286 23.864 1.00 34.56 233 GLU A O 1
ATOM 1837 N N . SER A 1 234 ? 13.898 6.375 24.270 1.00 28.50 234 SER A N 1
ATOM 1838 C CA . SER A 1 234 ? 12.904 6.623 25.316 1.00 28.50 234 SER A CA 1
ATOM 1839 C C . SER A 1 234 ? 11.634 7.245 24.720 1.00 28.50 234 SER A C 1
ATOM 1841 O O . SER A 1 234 ? 11.248 8.369 25.026 1.00 28.50 234 SER A O 1
ATOM 1843 N N . LEU A 1 235 ? 10.959 6.488 23.853 1.00 34.12 235 LEU A N 1
ATOM 1844 C CA . LEU A 1 235 ? 9.509 6.596 23.676 1.00 34.12 235 LEU A CA 1
ATOM 1845 C C . LEU A 1 235 ? 8.904 5.420 24.440 1.00 34.12 235 LEU A C 1
ATOM 1847 O O . LEU A 1 235 ? 9.346 4.287 24.275 1.00 34.12 235 LEU A O 1
ATOM 1851 N N . SER A 1 236 ? 7.925 5.669 25.306 1.00 31.59 236 SER A N 1
ATOM 1852 C CA . SER A 1 236 ? 7.323 4.633 26.148 1.00 31.59 236 SER A CA 1
ATOM 1853 C C . SER A 1 236 ? 6.924 3.393 25.312 1.00 31.59 236 SER A C 1
ATOM 1855 O O . SER A 1 236 ? 6.209 3.537 24.310 1.00 31.59 236 SER A O 1
ATOM 1857 N N . PRO A 1 237 ? 7.335 2.170 25.707 1.00 34.94 237 PRO A N 1
ATOM 1858 C CA . PRO A 1 237 ? 7.255 0.961 24.872 1.00 34.94 237 PRO A CA 1
ATOM 1859 C C . PRO A 1 237 ? 5.817 0.504 24.564 1.00 34.94 237 PRO A C 1
ATOM 1861 O O . PRO A 1 237 ? 5.590 -0.328 23.687 1.00 34.94 237 PRO A O 1
ATOM 1864 N N . THR A 1 238 ? 4.816 1.061 25.247 1.00 42.91 238 THR A N 1
ATOM 1865 C CA . THR A 1 238 ? 3.409 0.670 25.093 1.00 42.91 238 THR A CA 1
ATOM 1866 C C . THR A 1 238 ? 2.740 1.288 23.856 1.00 42.91 238 THR A C 1
ATOM 1868 O O . THR A 1 238 ? 1.859 0.649 23.267 1.00 42.91 238 THR A O 1
ATOM 1871 N N . PHE A 1 239 ? 3.172 2.486 23.430 1.00 43.09 239 PHE A N 1
ATOM 1872 C CA . PHE A 1 239 ? 2.491 3.292 22.400 1.00 43.09 239 PHE A CA 1
ATOM 1873 C C . PHE A 1 239 ? 3.349 3.710 21.203 1.00 43.09 239 PHE A C 1
ATOM 1875 O O . PHE A 1 239 ? 2.782 3.908 20.127 1.00 43.09 239 PHE A O 1
ATOM 1882 N N . GLY A 1 240 ? 4.685 3.719 21.309 1.00 48.62 240 GLY A N 1
ATOM 1883 C CA . GLY A 1 240 ? 5.543 3.781 20.113 1.00 48.62 240 GLY A CA 1
ATOM 1884 C C . GLY A 1 240 ? 5.198 2.661 19.118 1.00 48.62 240 GLY A C 1
ATOM 1885 O O . GLY A 1 240 ? 5.082 2.892 17.916 1.00 48.62 240 GLY A O 1
ATOM 1886 N N . ASN A 1 241 ? 4.861 1.483 19.655 1.00 55.75 241 ASN A N 1
ATOM 1887 C CA . ASN A 1 241 ? 4.366 0.333 18.899 1.00 55.75 241 ASN A CA 1
ATOM 1888 C C . ASN A 1 241 ? 2.921 0.500 18.391 1.00 55.75 241 ASN A C 1
ATOM 1890 O O . ASN A 1 241 ? 2.527 -0.153 17.429 1.00 55.75 241 ASN A O 1
ATOM 1894 N N . GLY A 1 242 ? 2.106 1.348 19.024 1.00 65.56 242 GLY A N 1
ATOM 1895 C CA . GLY A 1 242 ? 0.708 1.569 18.640 1.00 65.56 242 GLY A CA 1
ATOM 1896 C C . GLY A 1 242 ? 0.582 2.371 17.347 1.00 65.56 242 GLY A C 1
ATOM 1897 O O . GLY A 1 242 ? -0.190 1.998 16.469 1.00 65.56 242 GLY A O 1
ATOM 1898 N N . VAL A 1 243 ? 1.388 3.424 17.188 1.00 75.19 243 VAL A N 1
ATOM 1899 C CA . VAL A 1 243 ? 1.388 4.256 15.972 1.00 75.19 243 VAL A CA 1
ATOM 1900 C C . VAL A 1 243 ? 1.958 3.494 14.774 1.00 75.19 243 VAL A C 1
ATOM 1902 O O . VAL A 1 243 ? 1.425 3.583 13.667 1.00 75.19 243 VAL A O 1
ATOM 1905 N N . THR A 1 244 ? 3.009 2.697 14.984 1.00 79.19 244 THR A N 1
ATOM 1906 C CA . THR A 1 244 ? 3.568 1.836 13.933 1.00 79.19 244 THR A CA 1
ATOM 1907 C C . THR A 1 244 ? 2.586 0.738 13.528 1.00 79.19 244 THR A C 1
ATOM 1909 O O . THR A 1 244 ? 2.370 0.550 12.330 1.00 79.19 244 THR A O 1
ATOM 1912 N N . SER A 1 245 ? 1.917 0.099 14.497 1.00 80.38 245 SER A N 1
ATOM 1913 C CA . SER A 1 245 ? 0.855 -0.887 14.237 1.00 80.38 245 SER A CA 1
ATOM 1914 C C . SER A 1 245 ? -0.339 -0.260 13.519 1.00 80.38 245 SER A C 1
ATOM 1916 O O . SER A 1 245 ? -0.828 -0.823 12.544 1.00 80.38 245 SER A O 1
ATOM 1918 N N . LEU A 1 246 ? -0.774 0.941 13.924 1.00 85.56 246 LEU A N 1
ATOM 1919 C CA . LEU A 1 246 ? -1.845 1.687 13.258 1.00 85.56 246 LEU A CA 1
ATOM 1920 C C . LEU A 1 246 ? -1.506 1.937 11.790 1.00 85.56 246 LEU A C 1
ATOM 1922 O O . LEU A 1 246 ? -2.317 1.656 10.909 1.00 85.56 246 LEU A O 1
ATOM 1926 N N . ARG A 1 247 ? -0.296 2.442 11.529 1.00 88.00 247 ARG A N 1
ATOM 1927 C CA . ARG A 1 247 ? 0.203 2.711 10.179 1.00 88.00 247 ARG A CA 1
ATOM 1928 C C . ARG A 1 247 ? 0.235 1.434 9.345 1.00 88.00 247 ARG A C 1
ATOM 1930 O O . ARG A 1 247 ? -0.287 1.430 8.237 1.00 88.00 247 ARG A O 1
ATOM 1937 N N . GLN A 1 248 ? 0.774 0.341 9.880 1.00 88.88 248 GLN A N 1
ATOM 1938 C CA . GLN A 1 248 ? 0.829 -0.940 9.175 1.00 88.88 248 GLN A CA 1
ATOM 1939 C C . GLN A 1 248 ? -0.569 -1.511 8.896 1.00 88.88 248 GLN A C 1
ATOM 1941 O O . GLN A 1 248 ? -0.847 -1.924 7.768 1.00 88.88 248 GLN A O 1
ATOM 1946 N N . ASN A 1 249 ? -1.467 -1.489 9.881 1.00 88.69 249 ASN A N 1
ATOM 1947 C CA . ASN A 1 249 ? -2.831 -1.996 9.750 1.00 88.69 249 ASN A CA 1
ATOM 1948 C C . ASN A 1 249 ? -3.646 -1.168 8.751 1.00 88.69 249 ASN A C 1
ATOM 1950 O O . ASN A 1 249 ? -4.331 -1.743 7.901 1.00 88.69 249 ASN A O 1
ATOM 1954 N N . ALA A 1 250 ? -3.545 0.163 8.801 1.00 91.50 250 ALA A N 1
ATOM 1955 C CA . ALA A 1 250 ? -4.214 1.060 7.862 1.00 91.50 250 ALA A CA 1
ATOM 1956 C C . ALA A 1 250 ? -3.700 0.858 6.426 1.00 91.50 250 ALA A C 1
ATOM 1958 O O . ALA A 1 250 ? -4.505 0.645 5.516 1.00 91.50 250 ALA A O 1
ATOM 1959 N N . THR A 1 251 ? -2.376 0.816 6.227 1.00 91.56 251 THR A N 1
ATOM 1960 C CA . THR A 1 251 ? -1.755 0.559 4.916 1.00 91.56 251 THR A CA 1
ATOM 1961 C C . THR A 1 251 ? -2.155 -0.802 4.354 1.00 91.56 251 THR A C 1
ATOM 1963 O O . THR A 1 251 ? -2.508 -0.902 3.178 1.00 91.56 251 THR A O 1
ATOM 1966 N N . THR A 1 252 ? -2.148 -1.847 5.186 1.00 91.88 252 THR A N 1
ATOM 1967 C CA . THR A 1 252 ? -2.532 -3.207 4.776 1.00 91.88 252 THR A CA 1
ATOM 1968 C C . THR A 1 252 ? -3.997 -3.252 4.353 1.00 91.88 252 THR A C 1
ATOM 1970 O O . THR A 1 252 ? -4.295 -3.723 3.256 1.00 91.88 252 THR A O 1
ATOM 1973 N N . THR A 1 253 ? -4.894 -2.666 5.155 1.00 91.19 253 THR A N 1
ATOM 1974 C CA . THR A 1 253 ? -6.331 -2.599 4.838 1.00 91.19 253 THR A CA 1
ATOM 1975 C C . THR A 1 253 ? -6.548 -1.900 3.503 1.00 91.19 253 THR A C 1
ATOM 1977 O O . THR A 1 253 ? -7.257 -2.391 2.628 1.00 91.19 253 THR A O 1
ATOM 1980 N N . MET A 1 254 ? -5.898 -0.752 3.323 1.00 92.06 254 MET A N 1
ATOM 1981 C CA . MET A 1 254 ? -6.028 0.067 2.128 1.00 92.06 254 MET A CA 1
ATOM 1982 C C . MET A 1 254 ? -5.507 -0.658 0.877 1.00 92.06 254 MET A C 1
ATOM 1984 O O . MET A 1 254 ? -6.159 -0.606 -0.164 1.00 92.06 254 MET A O 1
ATOM 1988 N N . ARG A 1 255 ? -4.381 -1.380 0.974 1.00 92.31 255 ARG A N 1
ATOM 1989 C CA . ARG A 1 255 ? -3.826 -2.182 -0.131 1.00 92.31 255 ARG A CA 1
ATOM 1990 C C . ARG A 1 255 ? -4.749 -3.339 -0.510 1.00 92.31 255 ARG A C 1
ATOM 1992 O O . ARG A 1 255 ? -5.035 -3.514 -1.690 1.00 92.31 255 ARG A O 1
ATOM 1999 N N . LEU A 1 256 ? -5.255 -4.072 0.482 1.00 90.56 256 LEU A N 1
ATOM 2000 C CA . LEU A 1 256 ? -6.184 -5.187 0.280 1.00 90.56 256 LEU A CA 1
ATOM 2001 C C . LEU A 1 256 ? -7.523 -4.738 -0.322 1.00 90.56 256 LEU A C 1
ATOM 2003 O O . LEU A 1 256 ? -8.127 -5.476 -1.100 1.00 90.56 256 LEU A O 1
ATOM 2007 N N . LEU A 1 257 ? -8.005 -3.543 0.029 1.00 90.94 257 LEU A N 1
ATOM 2008 C CA . LEU A 1 257 ? -9.197 -2.952 -0.584 1.00 90.94 257 LEU A CA 1
ATOM 2009 C C . LEU A 1 257 ? -8.929 -2.494 -2.020 1.00 90.94 257 LEU A C 1
ATOM 2011 O O . LEU A 1 257 ? -9.750 -2.745 -2.899 1.00 90.94 257 LEU A O 1
ATOM 2015 N N . HIS A 1 258 ? -7.779 -1.866 -2.272 1.00 91.69 258 HIS A N 1
ATOM 2016 C CA . HIS A 1 258 ? -7.389 -1.441 -3.615 1.00 91.69 258 HIS A CA 1
ATOM 2017 C C . HIS A 1 258 ? -7.218 -2.632 -4.568 1.00 91.69 258 HIS A C 1
ATOM 2019 O O . HIS A 1 258 ? -7.689 -2.584 -5.700 1.00 91.69 258 HIS A O 1
ATOM 2025 N N . GLU A 1 259 ? -6.589 -3.718 -4.117 1.00 89.12 259 GLU A N 1
ATOM 2026 C CA . GLU A 1 259 ? -6.432 -4.944 -4.907 1.00 89.12 259 GLU A CA 1
ATOM 2027 C C . GLU A 1 259 ? -7.781 -5.590 -5.257 1.00 89.12 259 GLU A C 1
ATOM 2029 O O . GLU A 1 259 ? -7.970 -6.116 -6.351 1.00 89.12 259 GLU A O 1
ATOM 2034 N N . ARG A 1 260 ? -8.761 -5.519 -4.355 1.00 87.38 260 ARG A N 1
ATOM 2035 C CA . ARG A 1 260 ? -10.122 -5.975 -4.659 1.00 87.38 260 ARG A CA 1
ATOM 2036 C C . ARG A 1 260 ? -10.810 -5.069 -5.671 1.00 87.38 260 ARG A C 1
ATOM 2038 O O . ARG A 1 260 ? -11.407 -5.577 -6.616 1.00 87.38 260 ARG A O 1
ATOM 2045 N N . ASP A 1 261 ? -10.697 -3.753 -5.502 1.00 88.81 261 ASP A N 1
ATOM 2046 C CA . ASP A 1 261 ? -11.281 -2.781 -6.432 1.00 88.81 261 ASP A CA 1
ATOM 2047 C C . ASP A 1 261 ? -10.631 -2.843 -7.826 1.00 88.81 261 ASP A C 1
ATOM 2049 O O . ASP A 1 261 ? -11.289 -2.563 -8.828 1.00 88.81 261 ASP A O 1
ATOM 2053 N N . SER A 1 262 ? -9.353 -3.229 -7.930 1.00 87.31 262 SER A N 1
ATOM 2054 C CA . SER A 1 262 ? -8.694 -3.426 -9.226 1.00 87.31 262 SER A CA 1
ATOM 2055 C C . SER A 1 262 ? -9.202 -4.669 -9.958 1.00 87.31 262 SER A C 1
ATOM 2057 O O . SER A 1 262 ? -9.347 -4.614 -11.177 1.00 87.31 262 SER A O 1
ATOM 2059 N N . ARG A 1 263 ? -9.521 -5.753 -9.235 1.00 86.06 263 ARG A N 1
ATOM 2060 C CA . ARG A 1 263 ? -10.102 -6.984 -9.805 1.00 86.06 263 ARG A CA 1
ATOM 2061 C C . ARG A 1 263 ? -11.576 -6.814 -10.176 1.00 86.06 263 ARG A C 1
ATOM 2063 O O . ARG A 1 263 ? -11.999 -7.246 -11.242 1.00 86.06 263 ARG A O 1
ATOM 2070 N N . ARG A 1 264 ? -12.362 -6.188 -9.297 1.00 83.50 264 ARG A N 1
ATOM 2071 C CA . ARG A 1 264 ? -13.785 -5.902 -9.505 1.00 83.50 264 ARG A CA 1
ATOM 2072 C C . ARG A 1 264 ? -14.086 -4.496 -9.012 1.00 83.50 264 ARG A C 1
ATOM 2074 O O . ARG A 1 264 ? -14.171 -4.265 -7.810 1.00 83.50 264 ARG A O 1
ATOM 2081 N N . LYS A 1 265 ? -14.287 -3.572 -9.949 1.00 84.62 265 LYS A N 1
ATOM 2082 C CA . LYS A 1 265 ? -14.563 -2.166 -9.643 1.00 84.62 265 LYS A CA 1
ATOM 2083 C C . LYS A 1 265 ? -15.852 -2.031 -8.840 1.00 84.62 265 LYS A C 1
ATOM 2085 O O . LYS A 1 265 ? -16.919 -2.416 -9.315 1.00 84.62 265 LYS A O 1
ATOM 2090 N N . PHE A 1 266 ? -15.747 -1.475 -7.636 1.00 86.62 266 PHE A N 1
ATOM 2091 C CA . PHE A 1 266 ? -16.902 -1.096 -6.818 1.00 86.62 266 PHE A CA 1
ATOM 2092 C C . PHE A 1 266 ? -16.872 0.386 -6.433 1.00 86.62 266 PHE A C 1
ATOM 2094 O O . PHE A 1 266 ? -17.917 0.958 -6.135 1.00 86.62 266 PHE A O 1
ATOM 2101 N N . LEU A 1 267 ? -15.713 1.045 -6.494 1.00 87.69 267 LEU A N 1
ATOM 2102 C CA . LEU A 1 267 ? -15.603 2.488 -6.292 1.00 87.69 267 LEU A CA 1
ATOM 2103 C C . LEU A 1 267 ? -15.650 3.251 -7.629 1.00 87.69 267 LEU A C 1
ATOM 2105 O O . LEU A 1 267 ? -15.279 2.704 -8.670 1.00 87.69 267 LEU A O 1
ATOM 2109 N N . PRO A 1 268 ? -16.087 4.527 -7.624 1.00 88.31 268 PRO A N 1
ATOM 2110 C CA . PRO A 1 268 ? -16.035 5.376 -8.810 1.00 88.31 268 PRO A CA 1
ATOM 2111 C C . PRO A 1 268 ? -14.613 5.534 -9.359 1.00 88.31 268 PRO A C 1
ATOM 2113 O O . PRO A 1 268 ? -13.625 5.422 -8.626 1.00 88.31 268 PRO A O 1
ATOM 2116 N N . GLN A 1 269 ? -14.520 5.880 -10.644 1.00 82.00 269 GLN A N 1
ATOM 2117 C CA . GLN A 1 269 ? -13.253 6.245 -11.270 1.00 82.00 269 GLN A CA 1
ATOM 2118 C C . GLN A 1 269 ? -12.590 7.401 -10.501 1.00 82.00 269 GLN A C 1
ATOM 2120 O O . GLN A 1 269 ? -13.267 8.280 -9.970 1.00 82.00 269 GLN A O 1
ATOM 2125 N N . ASP A 1 270 ? -11.264 7.341 -10.374 1.00 84.38 270 ASP A N 1
ATOM 2126 C CA . ASP A 1 270 ? -10.416 8.322 -9.682 1.00 84.38 270 ASP A CA 1
ATOM 2127 C C . ASP A 1 270 ? -10.648 8.489 -8.175 1.00 84.38 270 ASP A C 1
ATOM 2129 O O . ASP A 1 270 ? -9.963 9.280 -7.524 1.00 84.38 270 ASP A O 1
ATOM 2133 N N . PHE A 1 271 ? -11.526 7.686 -7.568 1.00 87.62 271 PHE A N 1
ATOM 2134 C CA . PHE A 1 271 ? -11.807 7.763 -6.136 1.00 87.62 271 PHE A CA 1
ATOM 2135 C C . PHE A 1 271 ? -10.556 7.569 -5.264 1.00 87.62 271 PHE A C 1
ATOM 2137 O O . PHE A 1 271 ? -10.445 8.151 -4.182 1.00 87.62 271 PHE A O 1
ATOM 2144 N N . TRP A 1 272 ? -9.585 6.785 -5.736 1.00 89.06 272 TRP A N 1
ATOM 2145 C CA . TRP A 1 272 ? -8.320 6.539 -5.043 1.00 89.06 272 TRP A CA 1
ATOM 2146 C C . TRP A 1 272 ? -7.340 7.707 -5.125 1.00 89.06 272 TRP A C 1
ATOM 2148 O O . TRP A 1 272 ? -6.571 7.905 -4.184 1.00 89.06 272 TRP A O 1
ATOM 2158 N N . LEU A 1 273 ? -7.435 8.567 -6.136 1.00 88.19 273 LEU A N 1
ATOM 2159 C CA . LEU A 1 273 ? -6.467 9.637 -6.363 1.00 88.19 273 LEU A CA 1
ATOM 2160 C C . LEU A 1 273 ? -6.555 10.736 -5.289 1.00 88.19 273 LEU A C 1
ATOM 2162 O O . LEU A 1 273 ? -7.629 11.055 -4.771 1.00 88.19 273 LEU A O 1
ATOM 2166 N N . MET A 1 274 ? -5.411 11.313 -4.922 1.00 82.31 274 MET A N 1
ATOM 2167 C CA . MET A 1 274 ? -5.314 12.485 -4.040 1.00 82.31 274 MET A CA 1
ATOM 2168 C C . MET A 1 274 ? -4.586 13.633 -4.747 1.00 82.31 274 MET A C 1
ATOM 2170 O O . MET A 1 274 ? -3.488 14.025 -4.374 1.00 82.31 274 MET A O 1
ATOM 2174 N N . THR A 1 275 ? -5.195 14.195 -5.784 1.00 73.25 275 THR A N 1
ATOM 2175 C CA . THR A 1 275 ? -4.549 15.197 -6.651 1.00 73.25 275 THR A CA 1
ATOM 2176 C C . THR A 1 275 ? -4.215 16.520 -5.956 1.00 73.25 275 THR A C 1
ATOM 2178 O O . THR A 1 275 ? -3.252 17.175 -6.333 1.00 73.25 275 THR A O 1
ATOM 2181 N N . SER A 1 276 ? -4.968 16.920 -4.928 1.00 67.31 276 SER A N 1
ATOM 2182 C CA . SER A 1 276 ? -4.807 18.226 -4.269 1.00 67.31 276 SER A CA 1
ATOM 2183 C C . SER A 1 276 ? -3.685 18.294 -3.230 1.00 67.31 276 SER A C 1
ATOM 2185 O O . SER A 1 276 ? -3.374 19.385 -2.757 1.00 67.31 276 SER A O 1
ATOM 2187 N N . LYS A 1 277 ? -3.105 17.152 -2.842 1.00 65.31 277 LYS A N 1
ATOM 2188 C CA . LYS A 1 277 ? -2.138 17.061 -1.734 1.00 65.31 277 LYS A CA 1
ATOM 2189 C C . LYS A 1 277 ? -0.702 16.791 -2.187 1.00 65.31 277 LYS A C 1
ATOM 2191 O O . LYS A 1 277 ? 0.174 16.662 -1.339 1.00 65.31 277 LYS A O 1
ATOM 2196 N N . PHE A 1 278 ? -0.458 16.692 -3.494 1.00 66.06 278 PHE A N 1
ATOM 2197 C CA . PHE A 1 278 ? 0.842 16.305 -4.032 1.00 66.06 278 PHE A CA 1
ATOM 2198 C C . PHE A 1 278 ? 1.449 17.378 -4.920 1.00 66.06 278 PHE A C 1
ATOM 2200 O O . PHE A 1 278 ? 0.856 17.775 -5.920 1.00 66.06 278 PHE A O 1
ATOM 2207 N N . ASP A 1 279 ? 2.677 17.771 -4.585 1.00 71.38 279 ASP A N 1
ATOM 2208 C CA . ASP A 1 279 ? 3.561 18.450 -5.522 1.00 71.38 279 ASP A CA 1
ATOM 2209 C C . ASP A 1 279 ? 4.376 17.407 -6.303 1.00 71.38 279 ASP A C 1
ATOM 2211 O O . ASP A 1 279 ? 5.155 16.634 -5.738 1.00 71.38 279 ASP A O 1
ATOM 2215 N N . ILE A 1 280 ? 4.176 17.390 -7.621 1.00 69.81 280 ILE A N 1
ATOM 2216 C CA . ILE A 1 280 ? 4.849 16.496 -8.575 1.00 69.81 280 ILE A CA 1
ATOM 2217 C C . ILE A 1 280 ? 6.367 16.687 -8.509 1.00 69.81 280 ILE A C 1
ATOM 2219 O O . ILE A 1 280 ? 7.129 15.717 -8.593 1.00 69.81 280 ILE A O 1
ATOM 2223 N N . ASN A 1 281 ? 6.802 17.939 -8.358 1.00 73.62 281 ASN A N 1
ATOM 2224 C CA . ASN A 1 281 ? 8.213 18.301 -8.378 1.00 73.62 281 ASN A CA 1
ATOM 2225 C C . ASN A 1 281 ? 8.914 17.822 -7.106 1.00 73.62 281 ASN A C 1
ATOM 2227 O O . ASN A 1 281 ? 10.021 17.288 -7.191 1.00 73.62 281 ASN A O 1
ATOM 2231 N N . GLY A 1 282 ? 8.243 17.925 -5.954 1.00 78.69 282 GLY A N 1
ATOM 2232 C CA . GLY A 1 282 ? 8.703 17.342 -4.695 1.00 78.69 282 GLY A CA 1
ATOM 2233 C C . GLY A 1 282 ? 8.917 15.833 -4.807 1.00 78.69 282 GLY A C 1
ATOM 2234 O O . GLY A 1 282 ? 10.035 15.364 -4.609 1.00 78.69 282 GLY A O 1
ATOM 2235 N N . LEU A 1 283 ? 7.884 15.090 -5.228 1.00 80.38 283 LEU A N 1
ATOM 2236 C CA . LEU A 1 283 ? 7.937 13.623 -5.335 1.00 80.38 283 LEU A CA 1
ATOM 2237 C C . LEU A 1 283 ? 9.055 13.143 -6.268 1.00 80.38 283 LEU A C 1
ATOM 2239 O O . LEU A 1 283 ? 9.794 12.219 -5.937 1.00 80.38 283 LEU A O 1
ATOM 2243 N N . THR A 1 284 ? 9.194 13.785 -7.428 1.00 81.25 284 THR A N 1
ATOM 2244 C CA . THR A 1 284 ? 10.236 13.429 -8.401 1.00 81.25 284 THR A CA 1
ATOM 2245 C C . THR A 1 284 ? 11.627 13.724 -7.838 1.00 81.25 284 THR A C 1
ATOM 2247 O O . THR A 1 284 ? 12.519 12.885 -7.935 1.00 81.25 284 THR A O 1
ATOM 2250 N N . SER A 1 285 ? 11.807 14.881 -7.192 1.00 82.50 285 SER A N 1
ATOM 2251 C CA . SER A 1 285 ? 13.089 15.255 -6.579 1.00 82.50 285 SER A CA 1
ATOM 2252 C C . SER A 1 285 ? 13.468 14.322 -5.431 1.00 82.50 285 SER A C 1
ATOM 2254 O O . SER A 1 285 ? 14.637 13.970 -5.300 1.00 82.50 285 SER A O 1
ATOM 2256 N N . ALA A 1 286 ? 12.488 13.890 -4.632 1.00 83.81 286 ALA A N 1
ATOM 2257 C CA . ALA A 1 286 ? 12.677 12.935 -3.546 1.00 83.81 286 ALA A CA 1
ATOM 2258 C C . ALA A 1 286 ? 13.273 11.619 -4.047 1.00 83.81 286 ALA A C 1
ATOM 2260 O O . ALA A 1 286 ? 14.301 11.180 -3.536 1.00 83.81 286 ALA A O 1
ATOM 2261 N N . VAL A 1 287 ? 12.660 11.035 -5.080 1.00 84.62 287 VAL A N 1
ATOM 2262 C CA . VAL A 1 287 ? 13.105 9.768 -5.675 1.00 84.62 287 VAL A CA 1
ATOM 2263 C C . VAL A 1 287 ? 14.495 9.905 -6.289 1.00 84.62 287 VAL A C 1
ATOM 2265 O O . VAL A 1 287 ? 15.357 9.068 -6.048 1.00 84.62 287 VAL A O 1
ATOM 2268 N N . VAL A 1 288 ? 14.748 10.992 -7.025 1.00 84.94 288 VAL A N 1
ATOM 2269 C CA . VAL A 1 288 ? 16.062 11.245 -7.638 1.00 84.94 288 VAL A CA 1
ATOM 2270 C C . VAL A 1 288 ? 17.166 11.344 -6.588 1.00 84.94 288 VAL A C 1
ATOM 2272 O O . VAL A 1 288 ? 18.249 10.793 -6.772 1.00 84.94 288 VAL A O 1
ATOM 2275 N N . LEU A 1 289 ? 16.909 12.056 -5.491 1.00 83.50 289 LEU A N 1
ATOM 2276 C CA . LEU A 1 289 ? 17.892 12.244 -4.427 1.00 83.50 289 LEU A CA 1
ATOM 2277 C C . LEU A 1 289 ? 18.171 10.961 -3.645 1.00 83.50 289 LEU A C 1
ATOM 2279 O O . LEU A 1 289 ? 19.303 10.794 -3.182 1.00 83.50 289 LEU A O 1
ATOM 2283 N N . GLU A 1 290 ? 17.159 10.108 -3.466 1.00 84.56 290 GLU A N 1
ATOM 2284 C CA . GLU A 1 290 ? 17.306 8.791 -2.846 1.00 84.56 290 GLU A CA 1
ATOM 2285 C C . GLU A 1 290 ? 18.143 7.859 -3.725 1.00 84.56 290 GLU A C 1
ATOM 2287 O O . GLU A 1 290 ? 19.119 7.296 -3.238 1.00 84.56 290 GLU A O 1
ATOM 2292 N N . GLU A 1 291 ? 17.833 7.773 -5.019 1.00 83.12 291 GLU A N 1
ATOM 2293 C CA . GLU A 1 291 ? 18.567 6.916 -5.956 1.00 83.12 291 GLU A CA 1
ATOM 2294 C C . GLU A 1 291 ? 20.042 7.317 -6.037 1.00 83.12 291 GLU A C 1
ATOM 2296 O O . GLU A 1 291 ? 20.939 6.521 -5.780 1.00 83.12 291 GLU A O 1
ATOM 2301 N N . GLN A 1 292 ? 20.304 8.614 -6.222 1.00 81.25 292 GLN A N 1
ATOM 2302 C CA . GLN A 1 292 ? 21.665 9.141 -6.212 1.00 81.25 292 GLN A CA 1
ATOM 2303 C C . GLN A 1 292 ? 22.384 8.924 -4.866 1.00 81.25 292 GLN A C 1
ATOM 2305 O O . GLN A 1 292 ? 23.573 9.223 -4.777 1.00 81.25 292 GLN A O 1
ATOM 2310 N N . LYS A 1 293 ? 21.669 8.662 -3.756 1.00 79.88 293 LYS A N 1
ATOM 2311 C CA . LYS A 1 293 ? 22.301 8.452 -2.441 1.00 79.88 293 LYS A CA 1
ATOM 2312 C C . LYS A 1 293 ? 22.820 7.030 -2.395 1.00 79.88 293 LYS A C 1
ATOM 2314 O O . LYS A 1 293 ? 23.966 6.849 -2.000 1.00 79.88 293 LYS A O 1
ATOM 2319 N N . ASN A 1 294 ? 21.981 6.085 -2.807 1.00 76.06 294 ASN A N 1
ATOM 2320 C CA . ASN A 1 294 ? 22.359 4.686 -2.934 1.00 76.06 294 ASN A CA 1
ATOM 2321 C C . ASN A 1 294 ? 23.603 4.562 -3.825 1.00 76.06 294 ASN A C 1
ATOM 2323 O O . ASN A 1 294 ? 24.578 3.976 -3.376 1.00 76.06 294 ASN A O 1
ATOM 2327 N N . ASP A 1 295 ? 23.631 5.257 -4.970 1.00 70.81 295 ASP A N 1
ATOM 2328 C CA . ASP A 1 295 ? 24.812 5.310 -5.848 1.00 70.81 295 ASP A CA 1
ATOM 2329 C C . ASP A 1 295 ? 26.074 5.815 -5.119 1.00 70.81 295 ASP A C 1
ATOM 2331 O O . ASP A 1 295 ? 27.107 5.158 -5.133 1.00 70.81 295 ASP A O 1
ATOM 2335 N N . THR A 1 296 ? 26.006 6.961 -4.422 1.00 67.50 296 THR A N 1
ATOM 2336 C CA . THR A 1 296 ? 27.185 7.498 -3.707 1.00 67.50 296 THR A CA 1
ATOM 2337 C C . THR A 1 296 ? 27.648 6.624 -2.546 1.00 67.50 296 THR A C 1
ATOM 2339 O O . THR A 1 296 ? 28.817 6.650 -2.196 1.00 67.50 296 THR A O 1
ATOM 2342 N N . THR A 1 297 ? 26.735 5.888 -1.906 1.00 62.66 297 THR A N 1
ATOM 2343 C CA . THR A 1 297 ? 27.101 4.947 -0.841 1.00 62.66 297 THR A CA 1
ATOM 2344 C C . THR A 1 297 ? 27.808 3.721 -1.412 1.00 62.66 297 THR A C 1
ATOM 2346 O O . THR A 1 297 ? 28.687 3.191 -0.748 1.00 62.66 297 THR A O 1
ATOM 2349 N N . GLU A 1 298 ? 27.464 3.284 -2.624 1.00 59.34 298 GLU A N 1
ATOM 2350 C CA . GLU A 1 298 ? 28.199 2.224 -3.324 1.00 59.34 298 GLU A CA 1
ATOM 2351 C C . GLU A 1 298 ? 29.617 2.688 -3.704 1.00 59.34 298 GLU A C 1
ATOM 2353 O O . GLU A 1 298 ? 30.571 1.998 -3.364 1.00 59.34 298 GLU A O 1
ATOM 2358 N N . GLU A 1 299 ? 29.768 3.888 -4.281 1.00 58.19 299 GLU A N 1
ATOM 2359 C CA . GLU A 1 299 ? 31.082 4.463 -4.643 1.00 58.19 299 GLU A CA 1
ATOM 2360 C C . GLU A 1 299 ? 31.990 4.708 -3.416 1.00 58.19 299 GLU A C 1
ATOM 2362 O O . GLU A 1 299 ? 33.159 4.333 -3.425 1.00 58.19 299 GLU A O 1
ATOM 2367 N N . ASP A 1 300 ? 31.457 5.284 -2.326 1.00 56.81 300 ASP A N 1
ATOM 2368 C CA . ASP A 1 300 ? 32.236 5.565 -1.105 1.00 56.81 300 ASP A CA 1
ATOM 2369 C C . ASP A 1 300 ? 32.778 4.271 -0.443 1.00 56.81 300 ASP A C 1
ATOM 2371 O O . ASP A 1 300 ? 33.847 4.299 0.166 1.00 56.81 300 ASP A O 1
ATOM 2375 N N . ASN A 1 301 ? 32.061 3.142 -0.555 1.00 52.12 301 ASN A N 1
ATOM 2376 C CA . ASN A 1 301 ? 32.519 1.853 -0.018 1.00 52.12 301 ASN A CA 1
ATOM 2377 C C . ASN A 1 301 ? 33.651 1.241 -0.864 1.00 52.12 301 ASN A C 1
ATOM 2379 O O . ASN A 1 301 ? 34.522 0.575 -0.311 1.00 52.12 301 ASN A O 1
ATOM 2383 N N . GLU A 1 302 ? 33.648 1.455 -2.184 1.00 50.56 302 GLU A N 1
ATOM 2384 C CA . GLU A 1 302 ? 34.708 0.973 -3.084 1.00 50.56 302 GLU A CA 1
ATOM 2385 C C . GLU A 1 302 ? 36.021 1.753 -2.884 1.00 50.56 302 GLU A C 1
ATOM 2387 O O . GLU A 1 302 ? 37.101 1.159 -2.882 1.00 50.56 302 GLU A O 1
ATOM 2392 N N . ASP A 1 303 ? 35.933 3.065 -2.637 1.00 50.78 303 ASP A N 1
ATOM 2393 C CA . ASP A 1 303 ? 37.097 3.924 -2.383 1.00 50.78 303 ASP A CA 1
ATOM 2394 C C . ASP A 1 303 ? 37.755 3.656 -1.006 1.00 50.78 303 ASP A C 1
ATOM 2396 O O . ASP A 1 303 ? 38.981 3.749 -0.880 1.00 50.78 303 ASP A O 1
ATOM 2400 N N . GLU A 1 304 ? 36.987 3.307 0.041 1.00 50.47 304 GLU A N 1
ATOM 2401 C CA . GLU A 1 304 ? 37.544 2.966 1.368 1.00 50.47 304 GLU A CA 1
ATOM 2402 C C . GLU A 1 304 ? 38.447 1.717 1.323 1.00 50.47 304 GLU A C 1
ATOM 2404 O O . GLU A 1 304 ? 39.479 1.686 2.001 1.00 50.47 304 GLU A O 1
ATOM 2409 N N . ASP A 1 305 ? 38.132 0.738 0.469 1.00 47.44 305 ASP A N 1
ATOM 2410 C CA . ASP A 1 305 ? 38.933 -0.480 0.290 1.00 47.44 305 ASP A CA 1
ATOM 2411 C C . ASP A 1 305 ? 40.240 -0.243 -0.511 1.00 47.44 305 ASP A C 1
ATOM 2413 O O . ASP A 1 305 ? 41.191 -1.033 -0.411 1.00 47.44 305 ASP A O 1
ATOM 2417 N N . GLU A 1 306 ? 40.335 0.842 -1.294 1.00 46.28 306 GLU A N 1
ATOM 2418 C CA . GLU A 1 306 ? 41.514 1.164 -2.119 1.00 46.28 306 GLU A CA 1
ATOM 2419 C C . GLU A 1 306 ? 42.542 2.062 -1.393 1.00 46.28 306 GLU A C 1
ATOM 2421 O O . GLU A 1 306 ? 43.751 1.983 -1.656 1.00 46.28 306 GLU A O 1
ATOM 2426 N N . ILE A 1 307 ? 42.107 2.867 -0.415 1.00 48.72 307 ILE A N 1
ATOM 2427 C CA . ILE A 1 307 ? 42.974 3.800 0.334 1.00 48.72 307 ILE A CA 1
ATOM 2428 C C . ILE A 1 307 ? 44.002 3.071 1.227 1.00 48.72 307 ILE A C 1
ATOM 2430 O O . ILE A 1 307 ? 45.087 3.606 1.482 1.00 48.72 307 ILE A O 1
ATOM 2434 N N . ASP A 1 308 ? 43.747 1.821 1.621 1.00 48.19 308 ASP A N 1
ATOM 2435 C CA . ASP A 1 308 ? 44.629 1.039 2.506 1.00 48.19 308 ASP A CA 1
ATOM 2436 C C . ASP A 1 308 ? 45.892 0.461 1.821 1.00 48.19 308 ASP A C 1
ATOM 2438 O O . ASP A 1 308 ? 46.707 -0.210 2.463 1.00 48.19 308 ASP A O 1
ATOM 2442 N N . ARG A 1 309 ? 46.119 0.724 0.521 1.00 47.78 309 ARG A N 1
ATOM 2443 C CA . ARG A 1 309 ? 47.216 0.099 -0.257 1.00 47.78 309 ARG A CA 1
ATOM 2444 C C . ARG A 1 309 ? 48.339 1.020 -0.740 1.00 47.78 309 ARG A C 1
ATOM 2446 O O . ARG A 1 309 ? 49.209 0.546 -1.470 1.00 47.78 309 ARG A O 1
ATOM 2453 N N . ILE A 1 310 ? 48.402 2.290 -0.326 1.00 46.12 310 ILE A N 1
ATOM 2454 C CA . ILE A 1 310 ? 49.468 3.213 -0.774 1.00 46.12 310 ILE A CA 1
ATOM 2455 C C . ILE A 1 310 ? 50.432 3.576 0.375 1.00 46.12 310 ILE A C 1
ATOM 2457 O O . ILE A 1 310 ? 50.154 4.495 1.150 1.00 46.12 310 ILE A O 1
ATOM 2461 N N . PRO A 1 311 ? 51.629 2.956 0.471 1.00 45.16 311 PRO A N 1
ATOM 2462 C CA . PRO A 1 311 ? 52.687 3.426 1.362 1.00 45.16 311 PRO A CA 1
ATOM 2463 C C . PRO A 1 311 ? 53.251 4.761 0.844 1.00 45.16 311 PRO A C 1
ATOM 2465 O O . PRO A 1 311 ? 54.026 4.806 -0.111 1.00 45.16 311 PRO A O 1
ATOM 2468 N N . SER A 1 312 ? 52.858 5.878 1.459 1.00 46.41 312 SER A N 1
ATOM 2469 C CA . SER A 1 312 ? 53.362 7.209 1.097 1.00 46.41 312 SER A CA 1
ATOM 2470 C C . SER A 1 312 ? 54.722 7.511 1.735 1.00 46.41 312 SER A C 1
ATOM 2472 O O . SER A 1 312 ? 54.812 7.800 2.928 1.00 46.41 312 SER A O 1
ATOM 2474 N N . HIS A 1 313 ? 55.773 7.578 0.915 1.00 47.41 313 HIS A N 1
ATOM 2475 C CA . HIS A 1 313 ? 56.971 8.358 1.225 1.00 47.41 313 HIS A CA 1
ATOM 2476 C C . HIS A 1 313 ? 56.850 9.776 0.626 1.00 47.41 313 HIS A C 1
ATOM 2478 O O . HIS A 1 313 ? 56.731 9.959 -0.580 1.00 47.41 313 HIS A O 1
ATOM 2484 N N . THR A 1 314 ? 56.962 10.783 1.501 1.00 51.88 314 THR A N 1
ATOM 2485 C CA . THR A 1 314 ? 57.373 12.184 1.243 1.00 51.88 314 THR A CA 1
ATOM 2486 C C . THR A 1 314 ? 56.425 13.133 0.474 1.00 51.88 314 THR A C 1
ATOM 2488 O O . THR A 1 314 ? 56.455 13.197 -0.748 1.00 51.88 314 THR A O 1
ATOM 2491 N N . ALA A 1 315 ? 55.651 13.952 1.219 1.00 50.59 315 ALA A N 1
ATOM 2492 C CA . ALA A 1 315 ? 55.313 15.380 0.963 1.00 50.59 315 ALA A CA 1
ATOM 2493 C C . ALA A 1 315 ? 54.126 15.841 1.854 1.00 50.59 315 ALA A C 1
ATOM 2495 O O . ALA A 1 315 ? 53.027 16.129 1.377 1.00 50.59 315 ALA A O 1
ATOM 2496 N N . SER A 1 316 ? 54.322 15.876 3.173 1.00 56.22 316 SER A N 1
ATOM 2497 C CA . SER A 1 316 ? 53.259 15.639 4.165 1.00 56.22 316 SER A CA 1
ATOM 2498 C C . SER A 1 316 ? 52.766 16.842 4.992 1.00 56.22 316 SER A C 1
ATOM 2500 O O . SER A 1 316 ? 52.125 16.619 6.006 1.00 56.22 316 SER A O 1
ATOM 2502 N N . VAL A 1 317 ? 52.976 18.112 4.611 1.00 53.78 317 VAL A N 1
ATOM 2503 C CA . VAL A 1 317 ? 52.474 19.244 5.448 1.00 53.78 317 VAL A CA 1
ATOM 2504 C C . VAL A 1 317 ? 51.546 20.223 4.714 1.00 53.78 317 VAL A C 1
ATOM 2506 O O . VAL A 1 317 ? 50.560 20.670 5.289 1.00 53.78 317 VAL A O 1
ATOM 2509 N N . SER A 1 318 ? 51.760 20.504 3.424 1.00 54.88 318 SER A N 1
ATOM 2510 C CA . SER A 1 318 ? 50.899 21.444 2.670 1.00 54.88 318 SER A CA 1
ATOM 2511 C C . SER A 1 318 ? 49.643 20.791 2.058 1.00 54.88 318 SER A C 1
ATOM 2513 O O . SER A 1 318 ? 48.677 21.474 1.730 1.00 54.88 318 SER A O 1
ATOM 2515 N N . ARG A 1 319 ? 49.617 19.455 1.939 1.00 50.88 319 ARG A N 1
ATOM 2516 C CA . ARG A 1 319 ? 48.467 18.699 1.405 1.00 50.88 319 ARG A CA 1
ATOM 2517 C C . ARG A 1 319 ? 47.386 18.426 2.454 1.00 50.88 319 ARG A C 1
ATOM 2519 O O . ARG A 1 319 ? 46.218 18.374 2.094 1.00 50.88 319 ARG A O 1
ATOM 2526 N N . ILE A 1 320 ? 47.757 18.334 3.735 1.00 54.50 320 ILE A N 1
ATOM 2527 C CA . ILE A 1 320 ? 46.827 18.043 4.841 1.00 54.50 320 ILE A CA 1
ATOM 2528 C C . ILE A 1 320 ? 45.805 19.176 5.013 1.00 54.50 320 ILE A C 1
ATOM 2530 O O . ILE A 1 320 ? 44.628 18.903 5.210 1.00 54.50 320 ILE A O 1
ATOM 2534 N N . SER A 1 321 ? 46.210 20.445 4.865 1.00 62.19 321 SER A N 1
ATOM 2535 C CA . SER A 1 321 ? 45.280 21.578 4.997 1.00 62.19 321 SER A CA 1
ATOM 2536 C C . SER A 1 321 ? 44.265 21.650 3.853 1.00 62.19 321 SER A C 1
ATOM 2538 O O . SER A 1 321 ? 43.101 21.958 4.092 1.00 62.19 321 SER A O 1
ATOM 2540 N N . ARG A 1 322 ? 44.677 21.328 2.620 1.00 60.09 322 ARG A N 1
ATOM 2541 C CA . ARG A 1 322 ? 43.789 21.312 1.449 1.00 60.09 322 ARG A CA 1
ATOM 2542 C C . ARG A 1 322 ? 42.885 20.078 1.441 1.00 60.09 322 ARG A C 1
ATOM 2544 O O . ARG A 1 322 ? 41.711 20.218 1.128 1.00 60.09 322 ARG A O 1
ATOM 2551 N N . ALA A 1 323 ? 43.399 18.911 1.831 1.00 65.44 323 ALA A N 1
ATOM 2552 C CA . ALA A 1 323 ? 42.608 17.692 1.996 1.00 65.44 323 ALA A CA 1
ATOM 2553 C C . ALA A 1 323 ? 41.550 17.858 3.098 1.00 65.44 323 ALA A C 1
ATOM 2555 O O . ALA A 1 323 ? 40.376 17.631 2.835 1.00 65.44 323 ALA A O 1
ATOM 2556 N N . ALA A 1 324 ? 41.922 18.397 4.265 1.00 68.12 324 ALA A N 1
ATOM 2557 C CA . ALA A 1 324 ? 40.978 18.684 5.348 1.00 68.12 324 ALA A CA 1
ATOM 2558 C C . ALA A 1 324 ? 39.933 19.758 4.971 1.00 68.12 324 ALA A C 1
ATOM 2560 O O . ALA A 1 324 ? 38.781 19.688 5.396 1.00 68.12 324 ALA A O 1
ATOM 2561 N N . GLN A 1 325 ? 40.297 20.752 4.148 1.00 67.12 325 GLN A N 1
ATOM 2562 C CA . GLN A 1 325 ? 39.337 21.728 3.608 1.00 67.12 325 GLN A CA 1
ATOM 2563 C C . GLN A 1 325 ? 38.360 21.094 2.610 1.00 67.12 325 GLN A C 1
ATOM 2565 O O . GLN A 1 325 ? 37.167 21.402 2.638 1.00 67.12 325 GLN A O 1
ATOM 2570 N N . ILE A 1 326 ? 38.846 20.211 1.735 1.00 69.44 326 ILE A N 1
ATOM 2571 C CA . ILE A 1 326 ? 38.012 19.474 0.777 1.00 69.44 326 ILE A CA 1
ATOM 2572 C C . ILE A 1 326 ? 37.058 18.533 1.526 1.00 69.44 326 ILE A C 1
ATOM 2574 O O . ILE A 1 326 ? 35.859 18.549 1.246 1.00 69.44 326 ILE A O 1
ATOM 2578 N N . GLU A 1 327 ? 37.555 17.811 2.529 1.00 70.38 327 GLU A N 1
ATOM 2579 C CA . GLU A 1 327 ? 36.767 16.925 3.387 1.00 70.38 327 GLU A CA 1
ATOM 2580 C C . GLU A 1 327 ? 35.687 17.703 4.160 1.00 70.38 327 GLU A C 1
ATOM 2582 O O . GLU A 1 327 ? 34.514 17.335 4.137 1.00 70.38 327 GLU A O 1
ATOM 2587 N N . GLY A 1 328 ? 36.021 18.859 4.747 1.00 72.75 328 GLY A N 1
ATOM 2588 C CA . GLY A 1 328 ? 35.042 19.718 5.426 1.00 72.75 328 GLY A CA 1
ATOM 2589 C C . GLY A 1 328 ? 33.937 20.246 4.494 1.00 72.75 328 GLY A C 1
ATOM 2590 O O . GLY A 1 328 ? 32.758 20.314 4.871 1.00 72.75 328 GLY A O 1
ATOM 2591 N N . HIS A 1 329 ? 34.278 20.574 3.243 1.00 74.06 329 HIS A N 1
ATOM 2592 C CA . HIS A 1 329 ? 33.291 20.939 2.223 1.00 74.06 329 HIS A CA 1
ATOM 2593 C C . HIS A 1 329 ? 32.413 19.751 1.808 1.00 74.06 329 HIS A C 1
ATOM 2595 O O . HIS A 1 329 ? 31.203 19.929 1.639 1.00 74.06 329 HIS A O 1
ATOM 2601 N N . GLN A 1 330 ? 32.980 18.551 1.672 1.00 74.50 330 GLN A N 1
ATOM 2602 C CA . GLN A 1 330 ? 32.236 17.326 1.371 1.00 74.50 330 GLN A CA 1
ATOM 2603 C C . GLN A 1 330 ? 31.280 16.957 2.510 1.00 74.50 330 GLN A C 1
ATOM 2605 O O . GLN A 1 330 ? 30.093 16.758 2.254 1.00 74.50 330 GLN A O 1
ATOM 2610 N N . GLN A 1 331 ? 31.735 16.992 3.764 1.00 74.75 331 GLN A N 1
ATOM 2611 C CA . GLN A 1 331 ? 30.900 16.756 4.945 1.00 74.75 331 GLN A CA 1
ATOM 2612 C C . GLN A 1 331 ? 29.727 17.743 5.012 1.00 74.75 331 GLN A C 1
ATOM 2614 O O . GLN A 1 331 ? 28.578 17.345 5.192 1.00 74.75 331 GLN A O 1
ATOM 2619 N N . THR A 1 332 ? 29.976 19.033 4.761 1.00 77.94 332 THR A N 1
ATOM 2620 C CA . THR A 1 332 ? 28.906 20.044 4.723 1.00 77.94 332 THR A CA 1
ATOM 2621 C C . THR A 1 332 ? 27.890 19.763 3.606 1.00 77.94 332 THR A C 1
ATOM 2623 O O . THR A 1 332 ? 26.689 19.980 3.786 1.00 77.94 332 THR A O 1
ATOM 2626 N N . ARG A 1 333 ? 28.343 19.280 2.439 1.00 78.62 333 ARG A N 1
ATOM 2627 C CA . ARG A 1 333 ? 27.460 18.879 1.329 1.00 78.62 333 ARG A CA 1
ATOM 2628 C C . ARG A 1 333 ? 26.650 17.628 1.678 1.00 78.62 333 ARG A C 1
ATOM 2630 O O . ARG A 1 333 ? 25.445 17.639 1.431 1.00 78.62 333 ARG A O 1
ATOM 2637 N N . ARG A 1 334 ? 27.271 16.616 2.299 1.00 77.38 334 ARG A N 1
ATOM 2638 C CA . ARG A 1 334 ? 26.604 15.401 2.800 1.00 77.38 334 ARG A CA 1
ATOM 2639 C C . ARG A 1 334 ? 25.511 15.763 3.810 1.00 77.38 334 ARG A C 1
ATOM 2641 O O . ARG A 1 334 ? 24.353 15.446 3.568 1.00 77.38 334 ARG A O 1
ATOM 2648 N N . MET A 1 335 ? 25.813 16.578 4.823 1.00 77.62 335 MET A N 1
ATOM 2649 C CA . MET A 1 335 ? 24.819 17.024 5.815 1.00 77.62 335 MET A CA 1
ATOM 2650 C C . MET A 1 335 ? 23.650 17.803 5.192 1.00 77.62 335 MET A C 1
ATOM 2652 O O . MET A 1 335 ? 22.495 17.619 5.576 1.00 77.62 335 MET A O 1
ATOM 2656 N N . LYS A 1 336 ? 23.914 18.697 4.226 1.00 80.88 336 LYS A N 1
ATOM 2657 C CA . LYS A 1 336 ? 22.845 19.424 3.511 1.00 80.88 336 LYS A CA 1
ATOM 2658 C C . LYS A 1 336 ? 21.942 18.467 2.733 1.00 80.88 336 LYS A C 1
ATOM 2660 O O . LYS A 1 336 ? 20.724 18.635 2.750 1.00 80.88 336 LYS A O 1
ATOM 2665 N N . ARG A 1 337 ? 22.537 17.471 2.075 1.00 78.31 337 ARG A N 1
ATOM 2666 C CA . ARG A 1 337 ? 21.819 16.440 1.326 1.00 78.31 337 ARG A CA 1
ATOM 2667 C C . ARG A 1 337 ? 20.986 15.551 2.247 1.00 78.31 337 ARG A C 1
ATOM 2669 O O . ARG A 1 337 ? 19.820 15.320 1.956 1.00 78.31 337 ARG A O 1
ATOM 2676 N N . GLU A 1 338 ? 21.545 15.108 3.366 1.00 79.19 338 GLU A N 1
ATOM 2677 C CA . GLU A 1 338 ? 20.831 14.312 4.369 1.00 79.19 338 GLU A CA 1
ATOM 2678 C C . GLU A 1 338 ? 19.639 15.065 4.954 1.00 79.19 338 GLU A C 1
ATOM 2680 O O . GLU A 1 338 ? 18.558 14.497 5.079 1.00 79.19 338 GLU A O 1
ATOM 2685 N N . ARG A 1 339 ? 19.789 16.364 5.241 1.00 80.81 339 ARG A N 1
ATOM 2686 C CA . ARG A 1 339 ? 18.665 17.207 5.679 1.00 80.81 339 ARG A CA 1
ATOM 2687 C C . ARG A 1 339 ? 17.570 17.295 4.621 1.00 80.81 339 ARG A C 1
ATOM 2689 O O . ARG A 1 339 ? 16.395 17.219 4.966 1.00 80.81 339 ARG A O 1
ATOM 2696 N N . LEU A 1 340 ? 17.944 17.442 3.350 1.00 80.19 340 LEU A N 1
ATOM 2697 C CA . LEU A 1 340 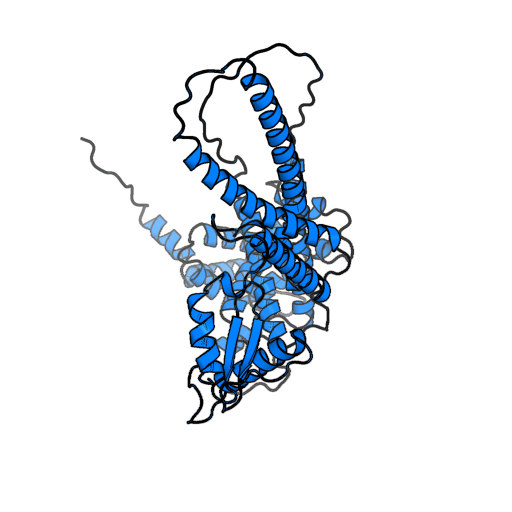? 16.982 17.466 2.250 1.00 80.19 340 LEU A CA 1
ATOM 2698 C C . LEU A 1 340 ? 16.265 16.114 2.112 1.00 80.19 340 LEU A C 1
ATOM 2700 O O . LEU A 1 340 ? 15.047 16.076 1.995 1.00 80.19 340 LEU A O 1
ATOM 2704 N N . LEU A 1 341 ? 16.989 15.000 2.217 1.00 79.31 341 LEU A N 1
ATOM 2705 C CA . LEU A 1 341 ? 16.406 13.657 2.213 1.00 79.31 341 LEU A CA 1
ATOM 2706 C C . LEU A 1 341 ? 15.470 13.425 3.401 1.00 79.31 341 LEU A C 1
ATOM 2708 O O . LEU A 1 341 ? 14.392 12.869 3.220 1.00 79.31 341 LEU A O 1
ATOM 2712 N N . ALA A 1 342 ? 15.826 13.897 4.595 1.00 78.38 342 ALA A N 1
ATOM 2713 C CA . ALA A 1 342 ? 14.958 13.822 5.768 1.00 78.38 342 ALA A CA 1
ATOM 2714 C C . ALA A 1 342 ? 13.639 14.590 5.553 1.00 78.38 342 ALA A C 1
ATOM 2716 O O . ALA A 1 342 ? 12.577 14.113 5.944 1.00 78.38 342 ALA A O 1
ATOM 2717 N N . GLN A 1 343 ? 13.683 15.740 4.871 1.00 79.50 343 GLN A N 1
ATOM 2718 C CA . GLN A 1 343 ? 12.482 16.501 4.498 1.00 79.50 343 GLN A CA 1
ATOM 2719 C C . GLN A 1 343 ? 11.627 15.783 3.444 1.00 79.50 343 GLN A C 1
ATOM 2721 O O . GLN A 1 343 ? 10.406 15.925 3.444 1.00 79.50 343 GLN A O 1
ATOM 2726 N N . LEU A 1 344 ? 12.257 15.007 2.560 1.00 80.94 344 LEU A N 1
ATOM 2727 C CA . LEU A 1 344 ? 11.601 14.292 1.462 1.00 80.94 344 LEU A CA 1
ATOM 2728 C C . LEU A 1 344 ? 11.228 12.837 1.807 1.00 80.94 344 LEU A C 1
ATOM 2730 O O . LEU A 1 344 ? 10.468 12.206 1.076 1.00 80.94 344 LEU A O 1
ATOM 2734 N N . THR A 1 345 ? 11.682 12.316 2.949 1.00 81.81 345 THR A N 1
ATOM 2735 C CA . THR A 1 345 ? 11.367 10.965 3.448 1.00 81.81 345 THR A CA 1
ATOM 2736 C C . THR A 1 345 ? 9.857 10.679 3.490 1.00 81.81 345 THR A C 1
ATOM 2738 O O . THR A 1 345 ? 9.449 9.622 3.011 1.00 81.81 345 THR A O 1
ATOM 2741 N N . PRO A 1 346 ? 8.989 11.604 3.953 1.00 83.69 346 PRO A N 1
ATOM 2742 C CA . PRO A 1 346 ? 7.540 11.395 3.924 1.00 83.69 346 PRO A CA 1
ATOM 2743 C C . PRO A 1 346 ? 6.989 11.122 2.516 1.00 83.69 346 PRO A C 1
ATOM 2745 O O . PRO A 1 346 ? 6.082 10.313 2.337 1.00 83.69 346 PRO A O 1
ATOM 2748 N N . GLN A 1 347 ? 7.553 11.777 1.499 1.00 83.88 347 GLN A N 1
ATOM 2749 C CA . GLN A 1 347 ? 7.132 11.618 0.108 1.00 83.88 347 GLN A CA 1
ATOM 2750 C C . GLN A 1 347 ? 7.548 10.253 -0.456 1.00 83.88 347 GLN A C 1
ATOM 2752 O O . GLN A 1 347 ? 6.754 9.604 -1.137 1.00 83.88 347 GLN A O 1
ATOM 2757 N N . LEU A 1 348 ? 8.752 9.785 -0.120 1.00 85.31 348 LEU A N 1
ATOM 2758 C CA . LEU A 1 348 ? 9.244 8.454 -0.491 1.00 85.31 348 LEU A CA 1
ATOM 2759 C C . LEU A 1 348 ? 8.396 7.342 0.135 1.00 85.31 348 LEU A C 1
ATOM 2761 O O . LEU A 1 348 ? 7.998 6.394 -0.543 1.00 85.31 348 LEU A O 1
ATOM 2765 N N . GLU A 1 349 ? 8.047 7.494 1.411 1.00 86.81 349 GLU A N 1
ATOM 2766 C CA . GLU A 1 349 ? 7.188 6.549 2.124 1.00 86.81 349 GLU A CA 1
ATOM 2767 C C . GLU A 1 349 ? 5.794 6.430 1.492 1.00 86.81 349 GLU A C 1
ATOM 2769 O O . GLU A 1 349 ? 5.252 5.328 1.385 1.00 86.81 349 GLU A O 1
ATOM 2774 N N . ILE A 1 350 ? 5.226 7.540 1.014 1.00 88.44 350 ILE A N 1
ATOM 2775 C CA . ILE A 1 350 ? 3.954 7.541 0.279 1.00 88.44 350 ILE A CA 1
ATOM 2776 C C . ILE A 1 350 ? 4.090 6.770 -1.039 1.00 88.44 350 ILE A C 1
ATOM 2778 O O . ILE A 1 350 ? 3.245 5.925 -1.339 1.00 88.44 350 ILE A O 1
ATOM 2782 N N . ILE A 1 351 ? 5.150 7.019 -1.816 1.00 88.56 351 ILE A N 1
ATOM 2783 C CA . ILE A 1 351 ? 5.383 6.328 -3.096 1.00 88.56 351 ILE A CA 1
ATOM 2784 C C . ILE A 1 351 ? 5.492 4.813 -2.882 1.00 88.56 351 ILE A C 1
ATOM 2786 O O . ILE A 1 351 ? 4.887 4.046 -3.630 1.00 88.56 351 ILE A O 1
ATOM 2790 N N . ARG A 1 352 ? 6.207 4.377 -1.838 1.00 88.69 352 ARG A N 1
ATOM 2791 C CA . ARG A 1 352 ? 6.404 2.953 -1.521 1.00 88.69 352 ARG A CA 1
ATOM 2792 C C . ARG A 1 352 ? 5.137 2.272 -1.013 1.00 88.69 352 ARG A C 1
ATOM 2794 O O . ARG A 1 352 ? 4.821 1.158 -1.425 1.00 88.69 352 ARG A O 1
ATOM 2801 N N . ASN A 1 353 ? 4.407 2.918 -0.106 1.00 89.81 353 ASN A N 1
ATOM 2802 C CA . ASN A 1 353 ? 3.316 2.263 0.617 1.00 89.81 353 ASN A CA 1
ATOM 2803 C C . ASN A 1 353 ? 1.936 2.464 -0.022 1.00 89.81 353 ASN A C 1
ATOM 2805 O O . ASN A 1 353 ? 1.051 1.625 0.169 1.00 89.81 353 ASN A O 1
ATOM 2809 N N . MET A 1 354 ? 1.747 3.543 -0.784 1.00 90.12 354 MET A N 1
ATOM 2810 C CA . MET A 1 354 ? 0.465 3.941 -1.369 1.00 90.12 354 MET A CA 1
ATOM 2811 C C . MET A 1 354 ? 0.602 4.510 -2.798 1.00 90.12 354 MET A C 1
ATOM 2813 O O . MET A 1 354 ? 0.050 5.562 -3.102 1.00 90.12 354 MET A O 1
ATOM 2817 N N . PRO A 1 355 ? 1.261 3.821 -3.746 1.00 90.62 355 PRO A N 1
ATOM 2818 C CA . PRO A 1 355 ? 1.464 4.358 -5.097 1.00 90.62 355 PRO A CA 1
ATOM 2819 C C . PRO A 1 355 ? 0.151 4.636 -5.853 1.00 90.62 355 PRO A C 1
ATOM 2821 O O . PRO A 1 355 ? 0.091 5.521 -6.699 1.00 90.62 355 PRO A O 1
ATOM 2824 N N . PHE A 1 356 ? -0.930 3.915 -5.549 1.00 89.94 356 PHE A N 1
ATOM 2825 C CA . PHE A 1 356 ? -2.219 4.036 -6.243 1.00 89.94 356 PHE A CA 1
ATOM 2826 C C . PHE A 1 356 ? -3.000 5.323 -5.941 1.00 89.94 356 PHE A C 1
ATOM 2828 O O . PHE A 1 356 ? -3.939 5.638 -6.669 1.00 89.94 356 PHE A O 1
ATOM 2835 N N . ILE A 1 357 ? -2.629 6.085 -4.905 1.00 89.44 357 ILE A N 1
ATOM 2836 C CA . ILE A 1 357 ? -3.226 7.412 -4.678 1.00 89.44 357 ILE A CA 1
ATOM 2837 C C . ILE A 1 357 ? -2.582 8.496 -5.555 1.00 89.44 357 ILE A C 1
ATOM 2839 O O . ILE A 1 357 ? -3.092 9.618 -5.627 1.00 89.44 357 ILE A O 1
ATOM 2843 N N . ILE A 1 358 ? -1.476 8.156 -6.226 1.00 89.12 358 ILE A N 1
ATOM 2844 C CA . ILE A 1 358 ? -0.729 9.027 -7.126 1.00 89.12 358 ILE A CA 1
ATOM 2845 C C . ILE A 1 358 ? -1.261 8.838 -8.561 1.00 89.12 358 ILE A C 1
ATOM 2847 O O . ILE A 1 358 ? -1.290 7.704 -9.063 1.00 89.12 358 ILE A O 1
ATOM 2851 N N . PRO A 1 359 ? -1.651 9.930 -9.248 1.00 90.12 359 PRO A N 1
ATOM 2852 C CA . PRO A 1 359 ? -2.042 9.907 -10.656 1.00 90.12 359 PRO A CA 1
ATOM 2853 C C . PRO A 1 359 ? -1.061 9.145 -11.552 1.00 90.12 359 PRO A C 1
ATOM 2855 O O . PRO A 1 359 ? 0.155 9.157 -11.334 1.00 90.12 359 PRO A O 1
ATOM 2858 N N . PHE A 1 360 ? -1.596 8.471 -12.568 1.00 89.75 360 PHE A N 1
ATOM 2859 C CA . PHE A 1 360 ? -0.816 7.620 -13.467 1.00 89.75 360 PHE A CA 1
ATOM 2860 C C . PHE A 1 360 ? 0.303 8.397 -14.169 1.00 89.75 360 PHE A C 1
ATOM 2862 O O . PHE A 1 360 ? 1.444 7.946 -14.200 1.00 89.75 360 PHE A O 1
ATOM 2869 N N . GLU A 1 361 ? 0.008 9.604 -14.642 1.00 89.56 361 GLU A N 1
ATOM 2870 C CA . GLU A 1 361 ? 0.940 10.475 -15.356 1.00 89.56 361 GLU A CA 1
ATOM 2871 C C . GLU A 1 361 ? 2.151 10.824 -14.488 1.00 89.56 361 GLU A C 1
ATOM 2873 O O . GLU A 1 361 ? 3.278 10.881 -14.975 1.00 89.56 361 GLU A O 1
ATOM 2878 N N . ILE A 1 362 ? 1.931 11.031 -13.186 1.00 88.38 362 ILE A N 1
ATOM 2879 C CA . ILE A 1 362 ? 3.000 11.320 -12.226 1.00 88.38 362 ILE A CA 1
ATOM 2880 C C . ILE A 1 362 ? 3.856 10.073 -12.008 1.00 88.38 362 ILE A C 1
ATOM 2882 O O . ILE A 1 362 ? 5.080 10.167 -12.045 1.00 88.38 362 ILE A O 1
ATOM 2886 N N . ARG A 1 363 ? 3.238 8.896 -11.851 1.00 90.69 363 ARG A N 1
ATOM 2887 C CA . ARG A 1 363 ? 3.979 7.631 -11.716 1.00 90.69 363 ARG A CA 1
ATOM 2888 C C . ARG A 1 363 ? 4.834 7.333 -12.947 1.00 90.69 363 ARG A C 1
ATOM 2890 O O . ARG A 1 363 ? 5.987 6.945 -12.796 1.00 90.69 363 ARG A O 1
ATOM 2897 N N . VAL A 1 364 ? 4.315 7.586 -14.151 1.00 92.00 364 VAL A N 1
ATOM 2898 C CA . VAL A 1 364 ? 5.079 7.451 -15.403 1.00 92.00 364 VAL A CA 1
ATOM 2899 C C . VAL A 1 364 ? 6.243 8.439 -15.453 1.00 92.00 364 VAL A C 1
ATOM 2901 O O . VAL A 1 364 ? 7.333 8.061 -15.872 1.00 92.00 364 VAL A O 1
ATOM 2904 N N . LYS A 1 365 ? 6.051 9.690 -15.013 1.00 90.56 365 LYS A N 1
ATOM 2905 C CA . LYS A 1 365 ? 7.144 10.674 -14.930 1.00 90.56 365 LYS A CA 1
ATOM 2906 C C . LYS A 1 365 ? 8.248 10.222 -13.973 1.00 90.56 365 LYS A C 1
ATOM 2908 O O . LYS A 1 365 ? 9.408 10.252 -14.364 1.00 90.56 365 LYS A O 1
ATOM 2913 N N . ILE A 1 366 ? 7.891 9.758 -12.773 1.00 89.44 366 ILE A N 1
ATOM 2914 C CA . ILE A 1 366 ? 8.849 9.214 -11.796 1.00 89.44 366 ILE A CA 1
ATOM 2915 C C . ILE A 1 366 ? 9.605 8.024 -12.401 1.00 89.44 366 ILE A C 1
ATOM 2917 O O . ILE A 1 366 ? 10.829 7.977 -12.347 1.00 89.44 366 ILE A O 1
ATOM 2921 N N . PHE A 1 367 ? 8.888 7.097 -13.039 1.00 92.19 367 PHE A N 1
ATOM 2922 C CA . PHE A 1 367 ? 9.486 5.933 -13.690 1.00 92.19 367 PHE A CA 1
ATOM 2923 C C . PHE A 1 367 ? 10.462 6.317 -14.813 1.00 92.19 367 PHE A C 1
ATOM 2925 O O . PHE A 1 367 ? 11.572 5.798 -14.867 1.00 92.19 367 PHE A O 1
ATOM 2932 N N . ARG A 1 368 ? 10.092 7.268 -15.682 1.00 91.75 368 ARG A N 1
ATOM 2933 C CA . ARG A 1 368 ? 10.988 7.779 -16.733 1.00 91.75 368 ARG A CA 1
ATOM 2934 C C . ARG A 1 368 ? 12.225 8.454 -16.152 1.00 91.75 368 ARG A C 1
ATOM 2936 O O . ARG A 1 368 ? 13.315 8.232 -16.658 1.00 91.75 368 ARG A O 1
ATOM 2943 N N . GLN A 1 369 ? 12.064 9.215 -15.073 1.00 90.44 369 GLN A N 1
ATOM 2944 C CA . GLN A 1 369 ? 13.188 9.856 -14.402 1.00 90.44 369 GLN A CA 1
ATOM 2945 C C . GLN A 1 369 ? 14.175 8.826 -13.834 1.00 90.44 369 GLN A C 1
ATOM 2947 O O . GLN A 1 369 ? 15.380 9.012 -13.973 1.00 90.44 369 GLN A O 1
ATOM 2952 N N . LEU A 1 370 ? 13.680 7.735 -13.238 1.00 90.19 370 LEU A N 1
ATOM 2953 C CA . LEU A 1 370 ? 14.518 6.620 -12.785 1.00 90.19 370 LEU A CA 1
ATOM 2954 C C . LEU A 1 370 ? 15.256 5.954 -13.955 1.00 90.19 370 LEU A C 1
ATOM 2956 O O . LEU A 1 370 ? 16.457 5.733 -13.860 1.00 90.19 370 LEU A O 1
ATOM 2960 N N . ILE A 1 371 ? 14.577 5.720 -15.085 1.00 90.56 371 ILE A N 1
ATOM 2961 C CA . ILE A 1 371 ? 15.222 5.211 -16.308 1.00 90.56 371 ILE A CA 1
ATOM 2962 C C . ILE A 1 371 ? 16.330 6.160 -16.786 1.00 90.56 371 ILE A C 1
ATOM 2964 O O . ILE A 1 371 ? 17.394 5.708 -17.197 1.00 90.56 371 ILE A O 1
ATOM 2968 N N . ASP A 1 372 ? 16.098 7.471 -16.763 1.00 88.88 372 ASP A N 1
ATOM 2969 C CA . ASP A 1 372 ? 17.087 8.447 -17.221 1.00 88.88 372 ASP A CA 1
ATOM 2970 C C . ASP A 1 372 ? 18.295 8.532 -16.276 1.00 88.88 372 ASP A C 1
ATOM 2972 O O . ASP A 1 372 ? 19.425 8.688 -16.744 1.00 88.88 372 ASP A O 1
ATOM 2976 N N . LEU A 1 373 ? 18.090 8.386 -14.962 1.00 86.44 373 LEU A N 1
ATOM 2977 C CA . LEU A 1 373 ? 19.185 8.242 -13.998 1.00 86.44 373 LEU A CA 1
ATOM 2978 C C . LEU A 1 373 ? 20.002 6.980 -14.270 1.00 86.44 373 LEU A C 1
ATOM 2980 O O . LEU A 1 373 ? 21.217 7.070 -14.407 1.00 86.44 373 LEU A O 1
ATOM 2984 N N . ASP A 1 374 ? 19.331 5.846 -14.441 1.00 85.69 374 ASP A N 1
ATOM 2985 C CA . ASP A 1 374 ? 19.934 4.543 -14.720 1.00 85.69 374 ASP A CA 1
ATOM 2986 C C . ASP A 1 374 ? 20.731 4.555 -16.048 1.00 85.69 374 ASP A C 1
ATOM 2988 O O . ASP A 1 374 ? 21.874 4.097 -16.118 1.00 85.69 374 ASP A O 1
ATOM 2992 N N . LYS A 1 375 ? 20.200 5.206 -17.095 1.00 84.62 375 LYS A N 1
ATOM 2993 C CA . LYS A 1 375 ? 20.920 5.466 -18.358 1.00 84.62 375 LYS A CA 1
ATOM 2994 C C . LYS A 1 375 ? 22.157 6.337 -18.156 1.00 84.62 375 LYS A C 1
ATOM 2996 O O . LYS A 1 375 ? 23.206 6.064 -18.737 1.00 84.62 375 LYS A O 1
ATOM 3001 N N . ASN A 1 376 ? 22.037 7.411 -17.379 1.00 82.94 376 ASN A N 1
ATOM 3002 C CA . ASN A 1 376 ? 23.150 8.320 -17.120 1.00 82.94 376 ASN A CA 1
ATOM 3003 C C . ASN A 1 376 ? 24.236 7.664 -16.262 1.00 82.94 376 ASN A C 1
ATOM 3005 O O . ASN A 1 376 ? 25.413 7.911 -16.520 1.00 82.94 376 ASN A O 1
ATOM 3009 N N . ARG A 1 377 ? 23.856 6.818 -15.296 1.00 78.50 377 ARG A N 1
ATOM 3010 C CA . ARG A 1 377 ? 24.774 6.008 -14.488 1.00 78.50 377 ARG A CA 1
ATOM 3011 C C . ARG A 1 377 ? 25.601 5.100 -15.389 1.00 78.50 377 ARG A C 1
ATOM 3013 O O . ARG A 1 377 ? 26.821 5.191 -15.365 1.00 78.50 377 ARG A O 1
ATOM 3020 N N . ARG A 1 378 ? 24.973 4.329 -16.283 1.00 76.19 378 ARG A N 1
ATOM 3021 C CA . ARG A 1 378 ? 25.716 3.435 -17.197 1.00 76.19 378 ARG A CA 1
ATOM 3022 C C . ARG A 1 378 ? 26.601 4.169 -18.197 1.00 76.19 378 ARG A C 1
ATOM 3024 O O . ARG A 1 378 ? 27.720 3.743 -18.444 1.00 76.19 378 ARG A O 1
ATOM 3031 N N . ARG A 1 379 ? 26.164 5.328 -18.703 1.00 71.94 379 ARG A N 1
ATOM 3032 C CA . ARG A 1 379 ? 27.007 6.183 -19.563 1.00 71.94 379 ARG A CA 1
ATOM 3033 C C . ARG A 1 379 ? 28.246 6.735 -18.853 1.00 71.94 379 ARG A C 1
ATOM 3035 O O . ARG A 1 379 ? 29.189 7.125 -19.530 1.00 71.94 379 ARG A O 1
ATOM 3042 N N . ARG A 1 380 ? 28.218 6.844 -17.522 1.00 62.09 380 ARG A N 1
ATOM 3043 C CA . ARG A 1 380 ? 29.316 7.386 -16.707 1.00 62.09 380 ARG A CA 1
ATOM 3044 C C . ARG A 1 380 ? 30.164 6.302 -16.031 1.00 62.09 380 ARG A C 1
ATOM 3046 O O . ARG A 1 380 ? 31.329 6.566 -15.773 1.00 62.09 380 ARG A O 1
ATOM 3053 N N . GLY A 1 381 ? 29.593 5.126 -15.757 1.00 54.12 381 GLY A N 1
ATOM 3054 C CA . GLY A 1 381 ? 30.149 4.114 -14.850 1.00 54.12 381 GLY A CA 1
ATOM 3055 C C . GLY A 1 381 ? 30.667 2.817 -15.480 1.00 54.12 381 GLY A C 1
ATOM 3056 O O . GLY A 1 381 ? 31.003 1.904 -14.740 1.00 54.12 381 GLY A O 1
ATOM 3057 N N . TYR A 1 382 ? 30.755 2.686 -16.808 1.00 49.56 382 TYR A N 1
ATOM 3058 C CA . TYR A 1 382 ? 31.364 1.493 -17.417 1.00 49.56 382 TYR A CA 1
ATOM 3059 C C . TYR A 1 382 ? 32.220 1.834 -18.641 1.00 49.56 382 TYR A C 1
ATOM 3061 O O . TYR A 1 382 ? 31.932 1.439 -19.766 1.00 49.56 382 TYR A O 1
ATOM 3069 N N . ASN A 1 383 ? 33.315 2.560 -18.410 1.00 47.62 383 ASN A N 1
ATOM 3070 C CA . ASN A 1 383 ? 34.486 2.450 -19.277 1.00 47.62 383 ASN A CA 1
ATOM 3071 C C . ASN A 1 383 ? 35.457 1.467 -18.606 1.00 47.62 383 ASN A C 1
ATOM 3073 O O . ASN A 1 383 ? 36.253 1.899 -17.769 1.00 47.62 383 ASN A O 1
ATOM 3077 N N . PRO A 1 384 ? 35.415 0.155 -18.914 1.00 46.19 384 PRO A N 1
ATOM 3078 C CA . PRO A 1 384 ? 36.503 -0.729 -18.522 1.00 46.19 384 PRO A CA 1
ATOM 3079 C C . PRO A 1 384 ? 37.816 -0.142 -19.069 1.00 46.19 384 PRO A C 1
ATOM 3081 O O . PRO A 1 384 ? 37.841 0.309 -20.223 1.00 46.19 384 PRO A O 1
ATOM 3084 N N . PRO A 1 385 ? 38.900 -0.101 -18.272 1.00 38.03 385 PRO A N 1
ATOM 3085 C CA . PRO A 1 385 ? 40.159 0.489 -18.707 1.00 38.03 385 PRO A CA 1
ATOM 3086 C C . PRO A 1 385 ? 40.646 -0.234 -19.970 1.00 38.03 385 PRO A C 1
ATOM 3088 O O . PRO A 1 385 ? 40.950 -1.423 -19.935 1.00 38.03 385 PRO A O 1
ATOM 3091 N N . GLY A 1 386 ? 40.671 0.484 -21.098 1.00 49.34 386 GLY A N 1
ATOM 3092 C CA . GLY A 1 386 ? 41.096 -0.039 -22.401 1.00 49.34 386 GLY A CA 1
ATOM 3093 C C . GLY A 1 386 ? 40.041 -0.046 -23.514 1.00 49.34 386 GLY A C 1
ATOM 3094 O O . GLY A 1 386 ? 40.392 -0.389 -24.640 1.00 49.34 386 GLY A O 1
ATOM 3095 N N . ARG A 1 387 ? 38.782 0.347 -23.262 1.00 48.06 387 ARG A N 1
ATOM 3096 C CA . ARG A 1 387 ? 37.824 0.649 -24.344 1.00 48.06 387 ARG A CA 1
ATOM 3097 C C . ARG A 1 387 ? 37.797 2.152 -24.613 1.00 48.06 387 ARG A C 1
ATOM 3099 O O . ARG A 1 387 ? 37.418 2.933 -23.747 1.00 48.06 387 ARG A O 1
ATOM 3106 N N . GLU A 1 388 ? 38.261 2.532 -25.802 1.00 41.94 388 GLU A N 1
ATOM 3107 C CA . GLU A 1 388 ? 38.212 3.902 -26.314 1.00 41.94 388 GLU A CA 1
ATOM 3108 C C . GLU A 1 388 ? 36.787 4.471 -26.249 1.00 41.94 388 GLU A C 1
ATOM 3110 O O . GLU A 1 388 ? 35.790 3.759 -26.390 1.00 41.94 388 GLU A O 1
ATOM 3115 N N . GLU A 1 389 ? 36.719 5.776 -26.006 1.00 40.19 389 GLU A N 1
ATOM 3116 C CA . GLU A 1 389 ? 35.508 6.578 -25.888 1.00 40.19 389 GLU A CA 1
ATOM 3117 C C . GLU A 1 389 ? 34.472 6.264 -26.988 1.00 40.19 389 GLU A C 1
ATOM 3119 O O . GLU A 1 389 ? 34.709 6.491 -28.173 1.00 40.19 389 GLU A O 1
ATOM 3124 N N . GLY A 1 390 ? 33.264 5.845 -26.589 1.00 45.31 390 GLY A N 1
ATOM 3125 C CA . GLY A 1 390 ? 32.055 6.267 -27.307 1.00 45.31 390 GLY A CA 1
ATOM 3126 C C . GLY A 1 390 ? 31.124 5.217 -27.911 1.00 45.31 390 GLY A C 1
ATOM 3127 O O . GLY A 1 390 ? 30.113 5.632 -28.478 1.00 45.31 390 GLY A O 1
ATOM 3128 N N . ARG A 1 391 ? 31.359 3.905 -27.794 1.00 47.28 391 ARG A N 1
ATOM 3129 C CA . ARG A 1 391 ? 30.432 2.908 -28.366 1.00 47.28 391 ARG A CA 1
ATOM 3130 C C . ARG A 1 391 ? 30.294 1.644 -27.520 1.00 47.28 391 ARG A C 1
ATOM 3132 O O . ARG A 1 391 ? 31.134 0.750 -27.568 1.00 47.28 391 ARG A O 1
ATOM 3139 N N . SER A 1 392 ? 29.184 1.527 -26.795 1.00 52.56 392 SER A N 1
ATOM 3140 C CA . SER A 1 392 ? 28.634 0.212 -26.472 1.00 52.56 392 SER A CA 1
ATOM 3141 C C . SER A 1 392 ? 28.019 -0.373 -27.746 1.00 52.56 392 SER A C 1
ATOM 3143 O O . SER A 1 392 ? 26.829 -0.239 -28.009 1.00 52.56 392 SER A O 1
ATOM 3145 N N . ASP A 1 393 ? 28.861 -0.963 -28.597 1.00 61.22 393 ASP A N 1
ATOM 3146 C CA . ASP A 1 393 ? 28.440 -1.624 -29.838 1.00 61.22 393 ASP A CA 1
ATOM 3147 C C . ASP A 1 393 ? 27.855 -3.011 -29.530 1.00 61.22 393 ASP A C 1
ATOM 3149 O O . ASP A 1 393 ? 28.360 -4.036 -29.990 1.00 61.22 393 ASP A O 1
ATOM 3153 N N . HIS A 1 394 ? 26.776 -3.062 -28.742 1.00 75.19 394 HIS A N 1
ATOM 3154 C CA . HIS A 1 394 ? 25.968 -4.277 -28.597 1.00 75.19 394 HIS A CA 1
ATOM 3155 C C . HIS A 1 394 ? 25.172 -4.476 -29.881 1.00 75.19 394 HIS A C 1
ATOM 3157 O O . HIS A 1 394 ? 23.999 -4.114 -29.982 1.00 75.19 394 HIS A O 1
ATOM 3163 N N . THR A 1 395 ? 25.872 -4.971 -30.894 1.00 81.75 395 THR A N 1
ATOM 3164 C CA . THR A 1 395 ? 25.344 -5.188 -32.233 1.00 81.75 395 THR A CA 1
ATOM 3165 C C . THR A 1 395 ? 24.884 -6.629 -32.364 1.00 81.75 395 THR A C 1
ATOM 3167 O O . THR A 1 395 ? 25.682 -7.544 -32.166 1.00 81.75 395 THR A O 1
ATOM 3170 N N . ALA A 1 396 ? 23.621 -6.831 -32.724 1.00 84.19 396 ALA A N 1
ATOM 3171 C CA . ALA A 1 396 ? 23.087 -8.143 -33.059 1.00 84.19 396 ALA A CA 1
ATOM 3172 C C . ALA A 1 396 ? 22.719 -8.220 -34.536 1.00 84.19 396 ALA A C 1
ATOM 3174 O O . ALA A 1 396 ? 22.110 -7.307 -35.101 1.00 84.19 396 ALA A O 1
ATOM 3175 N N . TYR A 1 397 ? 23.076 -9.351 -35.128 1.00 86.06 397 TYR A N 1
ATOM 3176 C CA . TYR A 1 397 ? 22.726 -9.719 -36.485 1.00 86.06 397 TYR A CA 1
ATOM 3177 C C . TYR A 1 397 ? 21.665 -10.808 -36.422 1.00 86.06 397 TYR A C 1
ATOM 3179 O O . TYR A 1 397 ? 21.901 -11.868 -35.848 1.00 86.06 397 TYR A O 1
ATOM 3187 N N . VAL A 1 398 ? 20.487 -10.524 -36.966 1.00 87.94 398 VAL A N 1
ATOM 3188 C CA . VAL A 1 398 ? 19.285 -11.322 -36.712 1.00 87.94 398 VAL A CA 1
ATOM 3189 C C . VAL A 1 398 ? 18.646 -11.732 -38.031 1.00 87.94 398 VAL A C 1
ATOM 3191 O O . VAL A 1 398 ? 18.390 -10.882 -38.886 1.00 87.94 398 VAL A O 1
ATOM 3194 N N . LYS A 1 399 ? 18.367 -13.024 -38.209 1.00 87.44 399 LYS A N 1
ATOM 3195 C CA . LYS A 1 399 ? 17.713 -13.549 -39.412 1.00 87.44 399 LYS A CA 1
ATOM 3196 C C . LYS A 1 399 ? 16.198 -13.555 -39.245 1.00 87.44 399 LYS A C 1
ATOM 3198 O O . LYS A 1 399 ? 15.660 -13.852 -38.177 1.00 87.44 399 LYS A O 1
ATOM 3203 N N . ARG A 1 400 ? 15.475 -13.233 -40.320 1.00 81.50 400 ARG A N 1
ATOM 3204 C CA . ARG A 1 400 ? 14.005 -13.312 -40.327 1.00 81.50 400 ARG A CA 1
ATOM 3205 C C . ARG A 1 400 ? 13.571 -14.781 -40.258 1.00 81.50 400 ARG A C 1
ATOM 3207 O O . ARG A 1 400 ? 13.991 -15.582 -41.085 1.00 81.50 400 ARG A O 1
ATOM 3214 N N . GLY A 1 401 ? 12.727 -15.120 -39.283 1.00 78.94 401 GLY A N 1
ATOM 3215 C CA . GLY A 1 401 ? 12.248 -16.491 -39.038 1.00 78.94 401 GLY A CA 1
ATOM 3216 C C . GLY A 1 401 ? 13.006 -17.268 -37.953 1.00 78.94 401 GLY A C 1
ATOM 3217 O O . GLY A 1 401 ? 12.569 -18.356 -37.599 1.00 78.94 401 GLY A O 1
ATOM 3218 N N . SER A 1 402 ? 14.096 -16.714 -37.416 1.00 84.81 402 SER A N 1
ATOM 3219 C CA . SER A 1 402 ? 14.804 -17.215 -36.224 1.00 84.81 402 SER A CA 1
ATOM 3220 C C . SER A 1 402 ? 15.180 -16.061 -35.293 1.00 84.81 402 SER A C 1
ATOM 3222 O O . SER A 1 402 ? 16.259 -16.036 -34.696 1.00 84.81 402 SER A O 1
ATOM 3224 N N . VAL A 1 403 ? 14.300 -15.059 -35.209 1.00 88.12 403 VAL A N 1
ATOM 3225 C CA . VAL A 1 403 ? 14.583 -13.771 -34.570 1.00 88.12 403 VAL A CA 1
ATOM 3226 C C . VAL A 1 403 ? 14.852 -13.970 -33.086 1.00 88.12 403 VAL A C 1
ATOM 3228 O O . VAL A 1 403 ? 15.783 -13.376 -32.541 1.00 88.12 403 VAL A O 1
ATOM 3231 N N . PHE A 1 404 ? 14.057 -14.817 -32.433 1.00 87.50 404 PHE A N 1
ATOM 3232 C CA . PHE A 1 404 ? 14.202 -15.092 -31.011 1.00 87.50 404 PHE A CA 1
ATOM 3233 C C . PHE A 1 404 ? 15.489 -15.859 -30.686 1.00 87.50 404 PHE A C 1
ATOM 3235 O O . PHE A 1 404 ? 16.198 -15.492 -29.749 1.00 87.50 404 PHE A O 1
ATOM 3242 N N . GLN A 1 405 ? 15.811 -16.900 -31.457 1.00 87.12 405 GLN A N 1
ATOM 3243 C CA . GLN A 1 405 ? 17.011 -17.705 -31.216 1.00 87.12 405 GLN A CA 1
ATOM 3244 C C . GLN A 1 405 ? 18.284 -16.874 -31.411 1.00 87.12 405 GLN A C 1
ATOM 3246 O O . GLN A 1 405 ? 19.152 -16.861 -30.538 1.00 87.12 405 GLN A O 1
ATOM 3251 N N . ASP A 1 406 ? 18.353 -16.102 -32.497 1.00 88.62 406 ASP A N 1
ATOM 3252 C CA . ASP A 1 406 ? 19.493 -15.224 -32.759 1.00 88.62 406 ASP A CA 1
ATOM 3253 C C . ASP A 1 406 ? 19.605 -14.134 -31.679 1.00 88.62 406 ASP A C 1
ATOM 3255 O O . ASP A 1 406 ? 20.704 -13.827 -31.214 1.00 88.62 406 ASP A O 1
ATOM 3259 N N . ALA A 1 407 ? 18.480 -13.572 -31.219 1.00 88.25 407 ALA A N 1
ATOM 3260 C CA . ALA A 1 407 ? 18.462 -12.627 -30.103 1.00 88.25 407 ALA A CA 1
ATOM 3261 C C . ALA A 1 407 ? 19.024 -13.236 -28.814 1.00 88.25 407 ALA A C 1
ATOM 3263 O O . ALA A 1 407 ? 19.795 -12.582 -28.108 1.00 88.25 407 ALA A O 1
ATOM 3264 N N . TYR A 1 408 ? 18.625 -14.471 -28.504 1.00 87.06 408 TYR A N 1
ATOM 3265 C CA . TYR A 1 408 ? 19.091 -15.192 -27.329 1.00 87.06 408 TYR A CA 1
ATOM 3266 C C . TYR A 1 408 ? 20.609 -15.376 -27.386 1.00 87.06 408 TYR A C 1
ATOM 3268 O O . TYR A 1 408 ? 21.309 -14.980 -26.455 1.00 87.06 408 TYR A O 1
ATOM 3276 N N . ASP A 1 409 ? 21.136 -15.869 -28.504 1.00 88.50 409 ASP A N 1
ATOM 3277 C CA . ASP A 1 409 ? 22.566 -16.144 -28.644 1.00 88.50 409 ASP A CA 1
ATOM 3278 C C . ASP A 1 409 ? 23.428 -14.870 -28.546 1.00 88.50 409 ASP A C 1
ATOM 3280 O O . ASP A 1 409 ? 24.507 -14.891 -27.944 1.00 88.50 409 ASP A O 1
ATOM 3284 N N . HIS A 1 410 ? 22.939 -13.736 -29.063 1.00 86.31 410 HIS A N 1
ATOM 3285 C CA . HIS A 1 410 ? 23.668 -12.463 -29.027 1.00 86.31 410 HIS A CA 1
ATOM 3286 C C . HIS A 1 410 ? 23.547 -11.718 -27.691 1.00 86.31 410 HIS A C 1
ATOM 3288 O O . HIS A 1 410 ? 24.528 -11.141 -27.218 1.00 86.31 410 HIS A O 1
ATOM 3294 N N . PHE A 1 411 ? 22.360 -11.691 -27.078 1.00 87.12 411 PHE A N 1
ATOM 3295 C CA . PHE A 1 411 ? 22.086 -10.806 -25.941 1.00 87.12 411 PHE A CA 1
ATOM 3296 C C . PHE A 1 411 ? 22.058 -11.502 -24.581 1.00 87.12 411 PHE A C 1
ATOM 3298 O O . PHE A 1 411 ? 22.232 -10.825 -23.568 1.00 87.12 411 PHE A O 1
ATOM 3305 N N . TYR A 1 412 ? 21.898 -12.827 -24.514 1.00 86.69 412 TYR A N 1
ATOM 3306 C CA . TYR A 1 412 ? 21.798 -13.537 -23.232 1.00 86.69 412 TYR A CA 1
ATOM 3307 C C . TYR A 1 412 ? 23.038 -13.331 -22.348 1.00 86.69 412 TYR A C 1
ATOM 3309 O O . TYR A 1 412 ? 22.928 -13.063 -21.151 1.00 86.69 412 TYR A O 1
ATOM 3317 N N . ASN A 1 413 ? 24.227 -13.353 -22.955 1.00 86.00 413 ASN A N 1
ATOM 3318 C CA . ASN A 1 413 ? 25.493 -13.164 -22.245 1.00 86.00 413 ASN A CA 1
ATOM 3319 C C . ASN A 1 413 ? 25.757 -11.709 -21.823 1.00 86.00 413 ASN A C 1
ATOM 3321 O O . ASN A 1 413 ? 26.680 -11.466 -21.047 1.00 86.00 413 ASN A O 1
ATOM 3325 N N . LEU A 1 414 ? 24.973 -10.734 -22.304 1.00 81.75 414 LEU A N 1
ATOM 3326 C CA . LEU A 1 414 ? 25.157 -9.331 -21.927 1.00 81.75 414 LEU A CA 1
ATOM 3327 C C . LEU A 1 414 ? 24.726 -9.047 -20.489 1.00 81.75 414 LEU A C 1
ATOM 3329 O O . LEU A 1 414 ? 25.225 -8.090 -19.900 1.00 81.75 414 LEU A O 1
ATOM 3333 N N . SER A 1 415 ? 23.856 -9.870 -19.894 1.00 82.44 415 SER A N 1
ATOM 3334 C CA . SER A 1 415 ? 23.334 -9.672 -18.533 1.00 82.44 415 SER A CA 1
ATOM 3335 C C . SER A 1 415 ? 22.812 -8.238 -18.319 1.00 82.44 415 SER A C 1
ATOM 3337 O O . SER A 1 415 ? 21.847 -7.835 -18.963 1.00 82.44 415 SER A O 1
ATOM 3339 N N . GLU A 1 416 ? 23.451 -7.430 -17.470 1.00 78.31 416 GLU A N 1
ATOM 3340 C CA . GLU A 1 416 ? 23.085 -6.028 -17.237 1.00 78.31 416 GLU A CA 1
ATOM 3341 C C . GLU A 1 416 ? 23.333 -5.103 -18.440 1.00 78.31 416 GLU A C 1
ATOM 3343 O O . GLU A 1 416 ? 22.658 -4.077 -18.573 1.00 78.31 416 GLU A O 1
ATOM 3348 N N . GLY A 1 417 ? 24.243 -5.482 -19.343 1.00 77.50 417 GLY A N 1
ATOM 3349 C CA . GLY A 1 417 ? 24.582 -4.734 -20.556 1.00 77.50 417 GLY A CA 1
ATOM 3350 C C . GLY A 1 417 ? 23.422 -4.598 -21.545 1.00 77.50 417 GLY A C 1
ATOM 3351 O O . GLY A 1 417 ? 23.428 -3.689 -22.367 1.00 77.50 417 GLY A O 1
ATOM 3352 N N . ILE A 1 418 ? 22.365 -5.412 -21.417 1.00 83.88 418 ILE A N 1
ATOM 3353 C CA . ILE A 1 418 ? 21.146 -5.292 -22.238 1.00 83.88 418 ILE A CA 1
ATOM 3354 C C . ILE A 1 418 ? 20.413 -3.954 -22.039 1.00 83.88 418 ILE A C 1
ATOM 3356 O O . ILE A 1 418 ? 19.604 -3.550 -22.871 1.00 83.88 418 ILE A O 1
ATOM 3360 N N . LYS A 1 419 ? 20.681 -3.252 -20.929 1.00 84.12 419 LYS A N 1
ATOM 3361 C CA . LYS A 1 419 ? 20.111 -1.928 -20.641 1.00 84.12 419 LYS A CA 1
ATOM 3362 C C . LYS A 1 419 ? 20.819 -0.793 -21.393 1.00 84.12 419 LYS A C 1
ATOM 3364 O O . LYS A 1 419 ? 20.362 0.351 -21.340 1.00 84.12 419 LYS A O 1
ATOM 3369 N N . GLU A 1 420 ? 21.941 -1.075 -22.049 1.00 81.50 420 GLU A N 1
ATOM 3370 C CA . GLU A 1 420 ? 22.642 -0.122 -22.907 1.00 81.50 420 GLU A CA 1
ATOM 3371 C C . GLU A 1 420 ? 21.990 -0.039 -24.295 1.00 81.50 420 GLU A C 1
ATOM 3373 O O . GLU A 1 420 ? 21.046 -0.757 -24.616 1.00 81.50 420 GLU A O 1
ATOM 3378 N N . SER A 1 421 ? 22.451 0.898 -25.125 1.00 79.75 421 SER A N 1
ATOM 3379 C CA . SER A 1 421 ? 21.917 1.035 -26.480 1.00 79.75 421 SER A CA 1
ATOM 3380 C C . SER A 1 421 ? 22.329 -0.169 -27.330 1.00 79.75 421 SER A C 1
ATOM 3382 O O . SER A 1 421 ? 23.503 -0.303 -27.654 1.00 79.75 421 SER A O 1
ATOM 3384 N N . ILE A 1 422 ? 21.369 -1.005 -27.726 1.00 81.50 422 ILE A N 1
ATOM 3385 C CA . ILE A 1 422 ? 21.590 -2.108 -28.671 1.00 81.50 422 ILE A CA 1
ATOM 3386 C C . ILE A 1 422 ? 21.372 -1.642 -30.116 1.00 81.50 422 ILE A C 1
ATOM 3388 O O . ILE A 1 422 ? 20.510 -0.800 -30.384 1.00 81.50 422 ILE A O 1
ATOM 3392 N N . GLN A 1 423 ? 22.154 -2.186 -31.044 1.00 84.00 423 GLN A N 1
ATOM 3393 C CA . GLN A 1 423 ? 22.010 -1.982 -32.486 1.00 84.00 423 GLN A CA 1
ATOM 3394 C C . GLN A 1 423 ? 21.615 -3.306 -33.131 1.00 84.00 423 GLN A C 1
ATOM 3396 O O . GLN A 1 423 ? 22.193 -4.345 -32.819 1.00 84.00 423 GLN A O 1
ATOM 3401 N N . ILE A 1 424 ? 20.620 -3.284 -34.013 1.00 86.00 424 ILE A N 1
ATOM 3402 C CA . ILE A 1 424 ? 20.076 -4.498 -34.624 1.00 86.00 424 ILE A CA 1
ATOM 3403 C C . ILE A 1 424 ? 20.150 -4.370 -36.139 1.00 86.00 424 ILE A C 1
ATOM 3405 O O . ILE A 1 424 ? 19.688 -3.378 -36.705 1.00 86.00 424 ILE A O 1
ATOM 3409 N N . PHE A 1 425 ? 20.704 -5.396 -36.777 1.00 85.81 425 PHE A N 1
ATOM 3410 C CA . PHE A 1 425 ? 20.763 -5.538 -38.225 1.00 85.81 425 PHE A CA 1
ATOM 3411 C C . PHE A 1 425 ? 20.023 -6.806 -38.632 1.00 85.81 425 PHE A C 1
ATOM 3413 O O . PHE A 1 425 ? 20.397 -7.907 -38.224 1.00 85.81 425 PHE A O 1
ATOM 3420 N N . PHE A 1 426 ? 18.988 -6.653 -39.455 1.00 85.69 426 PHE A N 1
ATOM 3421 C CA . PHE A 1 426 ? 18.351 -7.802 -40.081 1.00 85.69 426 PHE A CA 1
ATOM 3422 C C . PHE A 1 426 ? 19.211 -8.313 -41.227 1.00 85.69 426 PHE A C 1
ATOM 3424 O O . PHE A 1 426 ? 19.731 -7.530 -42.023 1.00 85.69 426 PHE A O 1
ATOM 3431 N N . ILE A 1 427 ? 19.369 -9.627 -41.285 1.00 86.69 427 ILE A N 1
ATOM 3432 C CA . ILE A 1 427 ? 20.121 -10.321 -42.318 1.00 86.69 427 ILE A CA 1
ATOM 3433 C C . ILE A 1 427 ? 19.153 -11.161 -43.162 1.00 86.69 427 ILE A C 1
ATOM 3435 O O . ILE A 1 427 ? 18.356 -11.929 -42.618 1.00 86.69 427 ILE A O 1
ATOM 3439 N N . ASP A 1 428 ? 19.249 -11.030 -44.487 1.00 79.19 428 ASP A N 1
ATOM 3440 C CA . ASP A 1 428 ? 18.505 -11.851 -45.454 1.00 79.19 428 ASP A CA 1
ATOM 3441 C C . ASP A 1 428 ? 19.151 -13.247 -45.630 1.00 79.19 428 ASP A C 1
ATOM 3443 O O . ASP A 1 428 ? 20.284 -13.495 -45.221 1.00 79.19 428 ASP A O 1
ATOM 3447 N N . GLN A 1 429 ? 18.471 -14.170 -46.312 1.00 74.50 429 GLN A N 1
ATOM 3448 C CA . GLN A 1 429 ? 18.911 -15.542 -46.613 1.00 74.50 429 GLN A CA 1
ATOM 3449 C C . GLN A 1 429 ? 20.296 -15.663 -47.290 1.00 74.50 429 GLN A C 1
ATOM 3451 O O . GLN A 1 429 ? 20.863 -16.753 -47.333 1.00 74.50 429 GLN A O 1
ATOM 3456 N N . PHE A 1 430 ? 20.845 -14.563 -47.820 1.00 74.69 430 PHE A N 1
ATOM 3457 C CA . PHE A 1 430 ? 22.175 -14.482 -48.440 1.00 74.69 430 PHE A CA 1
ATOM 3458 C C . PHE A 1 430 ? 23.253 -13.862 -47.531 1.00 74.69 430 PHE A C 1
ATOM 3460 O O . PHE A 1 430 ? 24.289 -13.413 -48.024 1.00 74.69 430 PHE A O 1
ATOM 3467 N N . ASP A 1 431 ? 22.999 -13.800 -46.222 1.00 74.12 431 ASP A N 1
ATOM 3468 C CA . ASP A 1 431 ? 23.868 -13.188 -45.210 1.00 74.12 431 ASP A CA 1
ATOM 3469 C C . ASP A 1 431 ? 24.222 -11.712 -45.500 1.00 74.12 431 ASP A C 1
ATOM 3471 O O . ASP A 1 431 ? 25.284 -11.211 -45.128 1.00 74.12 431 ASP A O 1
ATOM 3475 N N . GLN A 1 432 ? 23.321 -10.996 -46.181 1.00 76.44 432 GLN A N 1
ATOM 3476 C CA . GLN A 1 432 ? 23.468 -9.569 -46.467 1.00 76.44 432 GLN A CA 1
ATOM 3477 C C . GLN A 1 432 ? 22.630 -8.737 -45.494 1.00 76.44 432 GLN A C 1
ATOM 3479 O O . GLN A 1 432 ? 21.471 -9.090 -45.254 1.00 76.44 432 GLN A O 1
ATOM 3484 N N . PRO A 1 433 ? 23.178 -7.630 -44.957 1.00 75.44 433 PRO A N 1
ATOM 3485 C CA . PRO A 1 433 ? 22.413 -6.729 -44.114 1.00 75.44 433 PRO A CA 1
ATOM 3486 C C . PRO A 1 433 ? 21.312 -6.075 -44.949 1.00 75.44 433 PRO A C 1
ATOM 3488 O O . PRO A 1 433 ? 21.577 -5.445 -45.977 1.00 75.44 433 PRO A O 1
ATOM 3491 N N . GLU A 1 434 ? 20.069 -6.226 -44.507 1.00 76.19 434 GLU A N 1
ATOM 3492 C CA . GLU A 1 434 ? 18.941 -5.526 -45.098 1.00 76.19 434 GLU A CA 1
ATOM 3493 C C . GLU A 1 434 ? 19.151 -4.015 -44.958 1.00 76.19 434 GLU A C 1
ATOM 3495 O O . GLU A 1 434 ? 19.577 -3.513 -43.913 1.00 76.19 434 GLU A O 1
ATOM 3500 N N . ALA A 1 435 ? 18.873 -3.271 -46.030 1.00 63.72 435 ALA A N 1
ATOM 3501 C CA . ALA A 1 435 ? 19.039 -1.825 -46.046 1.00 63.72 435 ALA A CA 1
ATOM 3502 C C . ALA A 1 435 ? 18.039 -1.163 -45.081 1.00 63.72 435 ALA A C 1
ATOM 3504 O O . ALA A 1 435 ? 16.886 -0.905 -45.424 1.00 63.72 435 ALA A O 1
ATOM 3505 N N . GLY A 1 436 ? 18.495 -0.887 -43.862 1.00 61.53 436 GLY A N 1
ATOM 3506 C CA . GLY A 1 436 ? 17.745 -0.161 -42.848 1.00 61.53 436 GLY A CA 1
ATOM 3507 C C . GLY A 1 436 ? 17.667 1.332 -43.155 1.00 61.53 436 GLY A C 1
ATOM 3508 O O . GLY A 1 436 ? 18.688 1.988 -43.349 1.00 61.53 436 GLY A O 1
ATOM 3509 N N . ILE A 1 437 ? 16.452 1.881 -43.184 1.00 56.31 437 ILE A N 1
ATOM 3510 C CA . ILE A 1 437 ? 16.207 3.317 -43.407 1.00 56.31 437 ILE A CA 1
ATOM 3511 C C . ILE A 1 437 ? 16.325 4.106 -42.087 1.00 56.31 437 ILE A C 1
ATOM 3513 O O . ILE A 1 437 ? 16.711 5.273 -42.105 1.00 56.31 437 ILE A O 1
ATOM 3517 N N . ASP A 1 438 ? 16.017 3.476 -40.944 1.00 64.62 438 ASP A N 1
ATOM 3518 C CA . ASP A 1 438 ? 16.029 4.104 -39.616 1.00 64.62 438 ASP A CA 1
ATOM 3519 C C . ASP A 1 438 ? 16.317 3.084 -38.496 1.00 64.62 438 ASP A C 1
ATOM 3521 O O . ASP A 1 438 ? 15.582 2.110 -38.320 1.00 64.62 438 ASP A O 1
ATOM 3525 N N . ASN A 1 439 ? 17.355 3.340 -37.694 1.00 64.19 439 ASN A N 1
ATOM 3526 C CA . ASN A 1 439 ? 17.772 2.488 -36.575 1.00 64.19 439 ASN A CA 1
ATOM 3527 C C . ASN A 1 439 ? 16.696 2.369 -35.478 1.00 64.19 439 ASN A C 1
ATOM 3529 O O . ASN A 1 439 ? 16.631 1.350 -34.797 1.00 64.19 439 ASN A O 1
ATOM 3533 N N . GLY A 1 440 ? 15.833 3.380 -35.296 1.00 66.88 440 GLY A N 1
ATOM 3534 C CA . GLY A 1 440 ? 14.754 3.321 -34.298 1.00 66.88 440 GLY A CA 1
ATOM 3535 C C . GLY A 1 440 ? 13.603 2.388 -34.697 1.00 66.88 440 GLY A C 1
ATOM 3536 O O . GLY A 1 440 ? 12.991 1.735 -33.843 1.00 66.88 440 GLY A O 1
ATOM 3537 N N . GLY A 1 441 ? 13.331 2.296 -36.001 1.00 78.38 441 GLY A N 1
ATOM 3538 C CA . GLY A 1 441 ? 12.317 1.404 -36.562 1.00 78.38 441 GLY A CA 1
ATOM 3539 C C . GLY A 1 441 ? 12.708 -0.066 -36.434 1.00 78.38 441 GLY A C 1
ATOM 3540 O O . GLY A 1 441 ? 11.897 -0.869 -35.975 1.00 78.38 441 GLY A O 1
ATOM 3541 N N . LEU A 1 442 ? 13.969 -0.394 -36.735 1.00 82.12 442 LEU A N 1
ATOM 3542 C CA . LEU A 1 442 ? 14.478 -1.771 -36.696 1.00 82.12 442 LEU A CA 1
ATOM 3543 C C . LEU A 1 442 ? 14.437 -2.371 -35.286 1.00 82.12 442 LEU A C 1
ATOM 3545 O O . LEU A 1 442 ? 14.039 -3.520 -35.124 1.00 82.12 442 LEU A O 1
ATOM 3549 N N . THR A 1 443 ? 14.770 -1.596 -34.247 1.00 83.62 443 THR A N 1
ATOM 3550 C CA . THR A 1 443 ? 14.670 -2.074 -32.857 1.00 83.62 443 THR A CA 1
ATOM 3551 C C . THR A 1 443 ? 13.226 -2.357 -32.454 1.00 83.62 443 THR A C 1
ATOM 3553 O O . THR A 1 443 ? 12.951 -3.333 -31.759 1.00 83.62 443 THR A O 1
ATOM 3556 N N . THR A 1 444 ? 12.287 -1.521 -32.901 1.00 86.06 444 THR A N 1
ATOM 3557 C CA . THR A 1 444 ? 10.860 -1.730 -32.623 1.00 86.06 444 THR A CA 1
ATOM 3558 C C . THR A 1 444 ? 10.356 -2.996 -33.315 1.00 86.06 444 THR A C 1
ATOM 3560 O O . THR A 1 444 ? 9.699 -3.823 -32.687 1.00 86.06 444 THR A O 1
ATOM 3563 N N . GLU A 1 445 ? 10.704 -3.174 -34.588 1.00 87.25 445 GLU A N 1
ATOM 3564 C CA . GLU A 1 445 ? 10.367 -4.359 -35.380 1.00 87.25 445 GLU A CA 1
ATOM 3565 C C . GLU A 1 445 ? 10.948 -5.643 -34.779 1.00 87.25 445 GLU A C 1
ATOM 3567 O O . GLU A 1 445 ? 10.242 -6.644 -34.648 1.00 87.25 445 GLU A O 1
ATOM 3572 N N . PHE A 1 446 ? 12.210 -5.598 -34.357 1.00 88.25 446 PHE A N 1
ATOM 3573 C CA . PHE A 1 446 ? 12.875 -6.690 -33.662 1.00 88.25 446 PHE A CA 1
ATOM 3574 C C . PHE A 1 446 ? 12.148 -7.086 -32.378 1.00 88.25 446 PHE A C 1
ATOM 3576 O O . PHE A 1 446 ? 11.829 -8.258 -32.209 1.00 88.25 446 PHE A O 1
ATOM 3583 N N . LEU A 1 447 ? 11.834 -6.128 -31.497 1.00 88.88 447 LEU A N 1
ATOM 3584 C CA . LEU A 1 447 ? 11.147 -6.422 -30.236 1.00 88.88 447 LEU A CA 1
ATOM 3585 C C . LEU A 1 447 ? 9.756 -7.022 -30.467 1.00 88.88 447 LEU A C 1
ATOM 3587 O O . LEU A 1 447 ? 9.358 -7.936 -29.746 1.00 88.88 447 LEU A O 1
ATOM 3591 N N . ILE A 1 448 ? 9.026 -6.531 -31.472 1.00 89.25 448 ILE A N 1
ATOM 3592 C CA . ILE A 1 448 ? 7.716 -7.078 -31.846 1.00 89.25 448 ILE A CA 1
ATOM 3593 C C . ILE A 1 448 ? 7.866 -8.514 -32.363 1.00 89.25 448 ILE A C 1
ATOM 3595 O O . ILE A 1 448 ? 7.149 -9.395 -31.897 1.00 89.25 448 ILE A O 1
ATOM 3599 N N . SER A 1 449 ? 8.804 -8.754 -33.282 1.00 88.38 449 SER A N 1
ATOM 3600 C CA . SER A 1 449 ? 9.011 -10.067 -33.911 1.00 88.38 449 SER A CA 1
ATOM 3601 C C . SER A 1 449 ? 9.513 -11.105 -32.904 1.00 88.38 449 SER A C 1
ATOM 3603 O O . SER A 1 449 ? 8.964 -12.200 -32.824 1.00 88.38 449 SER A O 1
ATOM 3605 N N . ALA A 1 450 ? 10.488 -10.736 -32.067 1.00 88.12 450 ALA A N 1
ATOM 3606 C CA . ALA A 1 450 ? 11.002 -11.589 -31.000 1.00 88.12 450 ALA A CA 1
ATOM 3607 C C . ALA A 1 450 ? 9.904 -11.953 -29.989 1.00 88.12 450 ALA A C 1
ATOM 3609 O O . ALA A 1 450 ? 9.816 -13.102 -29.567 1.00 88.12 450 ALA A O 1
ATOM 3610 N N . ALA A 1 451 ? 9.043 -10.998 -29.613 1.00 88.38 451 ALA A N 1
ATOM 3611 C CA . ALA A 1 451 ? 7.922 -11.274 -28.719 1.00 88.38 451 ALA A CA 1
ATOM 3612 C C . ALA A 1 451 ? 6.884 -12.201 -29.372 1.00 88.38 451 ALA A C 1
ATOM 3614 O O . ALA A 1 451 ? 6.387 -13.109 -28.714 1.00 88.38 451 ALA A O 1
ATOM 3615 N N . GLN A 1 452 ? 6.565 -12.002 -30.652 1.00 86.56 452 GLN A N 1
ATOM 3616 C CA . GLN A 1 452 ? 5.633 -12.872 -31.376 1.00 86.56 452 GLN A CA 1
ATOM 3617 C C . GLN A 1 452 ? 6.131 -14.318 -31.441 1.00 86.56 452 GLN A C 1
ATOM 3619 O O . GLN A 1 452 ? 5.356 -15.222 -31.160 1.00 86.56 452 GLN A O 1
ATOM 3624 N N . GLU A 1 453 ? 7.413 -14.529 -31.744 1.00 86.12 453 GLU A N 1
ATOM 3625 C CA . GLU A 1 453 ? 8.032 -15.859 -31.807 1.00 86.12 453 GLU A CA 1
ATOM 3626 C C . GLU A 1 453 ? 8.157 -16.509 -30.417 1.00 86.12 453 GLU A C 1
ATOM 3628 O O . GLU A 1 453 ? 7.914 -17.704 -30.261 1.00 86.12 453 GLU A O 1
ATOM 3633 N N . ALA A 1 454 ? 8.466 -15.721 -29.380 1.00 83.50 454 ALA A N 1
ATOM 3634 C CA . ALA A 1 454 ? 8.574 -16.211 -28.004 1.00 83.50 454 ALA A CA 1
ATOM 3635 C C . ALA A 1 454 ? 7.228 -16.611 -27.380 1.00 83.50 454 ALA A C 1
ATOM 3637 O O . ALA A 1 454 ? 7.190 -17.494 -26.525 1.00 83.50 454 ALA A O 1
ATOM 3638 N N . PHE A 1 455 ? 6.142 -15.925 -27.750 1.00 82.38 455 PHE A N 1
ATOM 3639 C CA . PHE A 1 455 ? 4.796 -16.145 -27.210 1.00 82.38 455 PHE A CA 1
ATOM 3640 C C . PHE A 1 455 ? 3.879 -16.933 -28.161 1.00 82.38 455 PHE A C 1
ATOM 3642 O O . PHE A 1 455 ? 2.680 -17.026 -27.885 1.00 82.38 455 PHE A O 1
ATOM 3649 N N . ASP A 1 456 ? 4.397 -17.489 -29.261 1.00 80.12 456 ASP A N 1
ATOM 3650 C CA . ASP A 1 456 ? 3.602 -18.294 -30.191 1.00 80.12 456 ASP A CA 1
ATOM 3651 C C . ASP A 1 456 ? 3.166 -19.622 -29.530 1.00 80.12 456 ASP A C 1
ATOM 3653 O O . ASP A 1 456 ? 4.020 -20.426 -29.148 1.00 80.12 456 ASP A O 1
ATOM 3657 N N . PRO A 1 457 ? 1.850 -19.887 -29.374 1.00 72.69 457 PRO A N 1
ATOM 3658 C CA . PRO A 1 457 ? 1.347 -21.121 -28.770 1.00 72.69 457 PRO A CA 1
ATOM 3659 C C . PRO A 1 457 ? 1.383 -22.337 -29.716 1.00 72.69 457 PRO A C 1
ATOM 3661 O O . PRO A 1 457 ? 0.887 -23.403 -29.340 1.00 72.69 457 PRO A O 1
ATOM 3664 N N . SER A 1 458 ? 1.882 -22.189 -30.948 1.00 70.50 458 SER A N 1
ATOM 3665 C CA . SER A 1 458 ? 1.969 -23.273 -31.932 1.00 70.50 458 SER A CA 1
ATOM 3666 C C . SER A 1 458 ? 2.908 -24.411 -31.482 1.00 70.50 458 SER A C 1
ATOM 3668 O O . SER A 1 458 ? 3.801 -24.223 -30.657 1.00 70.50 458 SER A O 1
ATOM 3670 N N . GLU A 1 459 ? 2.721 -25.633 -32.007 1.00 59.28 459 GLU A N 1
ATOM 3671 C CA . GLU A 1 459 ? 3.599 -26.771 -31.664 1.00 59.28 459 GLU A CA 1
ATOM 3672 C C . GLU A 1 459 ? 5.044 -26.604 -32.167 1.00 59.28 459 GLU A C 1
ATOM 3674 O O . GLU A 1 459 ? 5.940 -27.268 -31.646 1.00 59.28 459 GLU A O 1
ATOM 3679 N N . GLU A 1 460 ? 5.252 -25.717 -33.143 1.00 61.19 460 GLU A N 1
ATOM 3680 C CA . GLU A 1 460 ? 6.551 -25.352 -33.722 1.00 61.19 460 GLU A CA 1
ATOM 3681 C C . GLU A 1 460 ? 7.199 -24.152 -33.006 1.00 61.19 460 GLU A C 1
ATOM 3683 O O . GLU A 1 460 ? 8.395 -23.915 -33.172 1.00 61.19 460 GLU A O 1
ATOM 3688 N N . GLY A 1 461 ? 6.432 -23.420 -32.190 1.00 60.47 461 GLY A N 1
ATOM 3689 C CA . GLY A 1 461 ? 6.898 -22.288 -31.399 1.00 60.47 461 GLY A CA 1
ATOM 3690 C C . GLY A 1 461 ? 7.698 -22.705 -30.164 1.00 60.47 461 GLY A C 1
ATOM 3691 O O . GLY A 1 461 ? 7.620 -23.834 -29.659 1.00 60.47 461 GLY A O 1
ATOM 3692 N N . PHE A 1 462 ? 8.478 -21.768 -29.630 1.00 63.25 462 PHE A N 1
ATOM 3693 C CA . PHE A 1 462 ? 9.209 -22.018 -28.400 1.00 63.25 462 PHE A CA 1
ATOM 3694 C C . PHE A 1 462 ? 8.238 -22.065 -27.210 1.00 63.25 462 PHE A C 1
ATOM 3696 O O . PHE A 1 462 ? 7.673 -21.054 -26.807 1.00 63.25 462 PHE A O 1
ATOM 3703 N N . ARG A 1 463 ? 8.064 -23.241 -26.591 1.00 63.91 463 ARG A N 1
ATOM 3704 C CA . ARG A 1 463 ? 7.170 -23.473 -25.433 1.00 63.91 463 ARG A CA 1
ATOM 3705 C C . ARG A 1 463 ? 7.665 -22.836 -24.120 1.00 63.91 463 ARG A C 1
ATOM 3707 O O . ARG A 1 463 ? 7.590 -23.457 -23.061 1.00 63.91 463 ARG A O 1
ATOM 3714 N N . TYR A 1 464 ? 8.201 -21.619 -24.164 1.00 66.50 464 TYR A N 1
ATOM 3715 C CA . TYR A 1 464 ? 8.680 -20.911 -22.976 1.00 66.50 464 TYR A CA 1
ATOM 3716 C C . TYR A 1 464 ? 7.537 -20.413 -22.084 1.00 66.50 464 TYR A C 1
ATOM 3718 O O . TYR A 1 464 ? 7.741 -20.234 -20.883 1.00 66.50 464 TYR A O 1
ATOM 3726 N N . PHE A 1 465 ? 6.327 -20.246 -22.631 1.00 65.38 465 PHE A N 1
ATOM 3727 C CA . PHE A 1 465 ? 5.162 -19.768 -21.890 1.00 65.38 465 PHE A CA 1
ATOM 3728 C C . PHE A 1 465 ? 3.964 -20.696 -22.093 1.00 65.38 465 PHE A C 1
ATOM 3730 O O . PHE A 1 465 ? 3.468 -20.870 -23.201 1.00 65.38 465 PHE A O 1
ATOM 3737 N N . VAL A 1 466 ? 3.483 -21.288 -20.999 1.00 59.81 466 VAL A N 1
ATOM 3738 C CA . VAL A 1 466 ? 2.247 -22.076 -20.981 1.00 59.81 466 VAL A CA 1
ATOM 3739 C C . VAL A 1 466 ? 1.131 -21.166 -20.482 1.00 59.81 466 VAL A C 1
ATOM 3741 O O . VAL A 1 466 ? 1.220 -20.624 -19.379 1.00 59.81 466 VAL A O 1
ATOM 3744 N N . ALA A 1 467 ? 0.096 -20.966 -21.299 1.00 58.06 467 ALA A N 1
ATOM 3745 C CA . ALA A 1 467 ? -1.123 -20.310 -20.843 1.00 58.06 467 ALA A CA 1
ATOM 3746 C C . ALA A 1 467 ? -1.793 -21.205 -19.787 1.00 58.06 467 ALA A C 1
ATOM 3748 O O . ALA A 1 467 ? -2.089 -22.366 -20.071 1.00 58.06 467 ALA A O 1
ATOM 3749 N N . ASN A 1 468 ? -1.983 -20.674 -18.576 1.00 52.62 468 ASN A N 1
ATOM 3750 C CA . ASN A 1 468 ? -2.762 -21.329 -17.520 1.00 52.62 468 ASN A CA 1
ATOM 3751 C C . ASN A 1 468 ? -4.258 -21.100 -17.709 1.00 52.62 468 ASN A C 1
ATOM 3753 O O . ASN A 1 468 ? -4.632 -19.939 -18.003 1.00 52.62 468 ASN A O 1
#

InterPro domains:
  IPR000569 HECT domain [PS50237] (414-468)
  IPR035983 HECT, E3 ligase catalytic domain [SSF56204] (395-464)
  IPR044611 Ubiquitin-protein ligase E3A/B/C-like [PTHR45700] (91-459)

pLDDT: mean 71.97, std 16.81, range [24.67, 92.31]

Sequence (468 aa):
MLDTTSSTLPDFVAEQLKFLVNSDGISELLRRFTTTSSPSVGPSEDANLLAGYTLVLLKCFPNYGDDIKIRLFHGDIKTSSSGKQQTIPTVKYFWHAALRTEIFRKLMQSKITHPASVVGPLLQPESKHDEEWRTILLFLELYNFLLRVTDGEGFLPSTFQAMPQQSPATSRIRSSGLDLEELKALTSFLKNLTFLLYHDLPSIIASAKEPTQRDPFMGIQSKPLAQSGSSQESLSPTFGNGVTSLRQNATTTMRLLHERDSRRKFLPQDFWLMTSKFDINGLTSAVVLEEQKNDTTEEDNEDEDEIDRIPSHTASVSRISRAAQIEGHQQTRRMKRERLLAQLTPQLEIIRNMPFIIPFEIRVKIFRQLIDLDKNRRRRGYNPPGREEGRSDHTAYVKRGSVFQDAYDHFYNLSEGIKESIQIFFIDQFDQPEAGIDNGGLTTEFLISAAQEAFDPSEEGFRYFVAN

Organism: NCBI:txid1682393

Radius of gyration: 31.32 Å; Cα contacts (8 Å, |Δi|>4): 350; chains: 1; bounding box: 94×60×94 Å

Secondary structure (DSSP, 8-state):
-------PPPHHHHHHHHHHHSHHHHHHHHHHHHHH--TTS-HHHHHHHHHHHHHHHHHH-GGGHHHHHHHHHH-EEEE-STTS-EEEEHHHHHHHHHHHSHHHHHHTSSS-S-THHHHGGGGSSS-HHHHHHHHHHHHHHHHHHHHHH--TTTSS--SS---S---HHHHHHHHHSPPHHHHHHHHHHHHHHHHHHHHTHHHHHHHHHS------------PPPP--------S-TTTHHHHHHHHHHHHHHHHHHHHHHHHS--SPTTTT--GGG--HHHHHHHHHHHHHHHHHHHHHHHHHHHHTT----S--SHHHHHHHHHHHHHHHHHHHHHHHHHHHHHHHHHHHH-GGGS-HHHHHHHHHHHHHHHHHHHHHH---TT--TT---EEEEEETT-HHHHHHHHHGGGGGGGGS-EEEEEE-TTSPBP--S-HHHHHHHHHHHHHHHHT--STTS-TT----

Foldseek 3Di:
DDDDDPPDDPPVVVVVLVLCLDLVNLQVVLVVLLVPPDPVDDLLQSLLVVLVVLVVNCVVCVVSNLVSLVSLLVDWHFDCDPNDTDTARNLVSLLVSLCPDPLLVLLLDPDNPDLCVNCVVLQPDDDPSVSSLSSVLSSLVSVLSLLVPDDLVLAAQDPDDDPVDDDPVSVSSNRSHDYLVSLLSLLSSLLSVLLSLLQVVLVSVVVVPDDPDPDDDDDDDDDDDDDPDPPPDPRPPPRVVVSVSVNVSSLSSNVSSVVSCVVPNSDDPLSLADVPPDDLVLLLVLLVLVVVVVVVVVVVVVVVVVVVPDDDDDDPDPVVVVVVVVVVVVVVVVVVSVVSNSNSRSSVCCCVRPVSNHDPVSVVVSVVSVLVVVQVCVLVPDPDPPDDDDDPALEFEAEPPCLQVSCCVSCVVCVVPVSYDYFYFYAYPVRDTDDDPDRVVRVVVSVVRNVCQQPPPDPPGDPPDDDD

Solvent-accessible surface area (backbone atoms only — not comparable to full-atom values): 27997 Å² total; per-residue (Å²): 140,84,79,89,78,87,79,74,73,56,66,70,59,52,50,51,59,49,37,64,69,32,74,67,38,48,51,49,46,55,49,47,50,54,73,65,62,50,95,84,58,60,76,54,59,61,44,23,54,54,24,47,53,50,54,49,48,40,69,76,38,60,94,49,34,66,61,49,47,53,50,45,62,72,34,70,43,64,39,76,65,87,90,45,82,43,77,37,37,38,58,47,51,35,46,58,42,33,66,70,28,67,66,47,57,51,48,62,40,97,66,69,89,54,65,60,75,69,52,48,50,72,76,45,98,84,45,80,62,52,45,49,46,33,25,42,47,46,35,42,53,52,47,40,49,48,63,69,72,45,52,91,83,49,51,59,74,71,90,62,72,89,65,94,81,66,56,73,67,58,54,48,50,38,70,47,41,62,52,75,68,53,46,51,52,50,50,52,35,40,53,45,50,43,48,43,60,40,56,48,42,62,58,52,52,53,63,71,65,58,75,94,70,90,78,82,86,84,89,78,93,76,85,82,79,91,74,96,66,89,78,73,78,89,56,64,81,81,47,62,55,45,57,54,48,47,48,51,42,42,43,51,42,50,49,59,50,48,56,47,38,72,76,53,76,76,69,66,87,70,67,64,46,51,77,91,81,60,59,68,67,58,49,43,51,32,53,52,55,49,54,58,42,56,53,52,54,54,52,55,57,58,51,61,71,57,65,82,72,68,90,83,80,89,78,84,68,78,51,56,62,55,50,53,50,50,49,53,52,49,50,53,50,50,54,54,50,52,54,51,48,63,72,29,44,32,50,49,50,38,53,74,70,47,48,72,33,51,54,68,70,57,54,52,51,44,52,51,52,51,51,51,51,54,51,52,46,54,77,71,72,68,71,61,93,87,60,75,91,85,70,75,76,50,67,38,73,29,40,84,93,43,40,44,62,38,46,45,73,62,48,61,85,42,64,78,57,67,78,51,70,71,46,69,41,49,28,46,102,82,77,42,73,55,90,74,91,48,77,71,57,46,51,53,52,46,56,53,50,26,49,50,47,45,66,32,87,52,94,90,33,50,82,81,65,80,90,128

Nearest PDB structures (foldseek):
  8otz-assembly1_D3  TM=1.254E-01  e=9.698E+00  Bos taurus
  9cpc-assembly1_3E  TM=1.179E-01  e=8.498E+00  Sus scrofa
  8iyj-assembly1_B1  TM=1.118E-01  e=8.881E+00  Mus musculus